Protein AF-I0J3G7-F1 (afdb_monomer)

Radius of gyration: 32.12 Å; Cα contacts (8 Å, |Δi|>4): 996; chains: 1; bounding box: 76×104×81 Å

pLDDT: mean 75.08, std 20.77, range [23.19, 98.5]

InterPro domains:
  IPR003441 NAC domain [PF02365] (18-130)
  IPR003441 NAC domain [PF02365] (177-303)
  IPR003441 NAC domain [PS51005] (9-148)
  IPR003441 NAC domain [PS51005] (173-328)
  IPR016087 Chalcone isomerase [PF02431] (393-595)
  IPR016088 Chalcone isomerase, 3-layer sandwich [G3DSA:3.50.70.10] (394-574)
  IPR016089 Chalcone isomerase, orthogonal bundle domain superfamily [G3DSA:1.10.890.20] (441-595)
  IPR036093 NAC domain superfamily [G3DSA:2.170.150.80] (18-148)
  IPR036093 NAC domain superfamily [G3DSA:2.170.150.80] (189-323)
  IPR036093 NAC domain superfamily [SSF101941] (18-147)
  IPR036093 NAC domain superfamily [SSF101941] (159-315)
  IPR036298 Chalcone isomerase superfamily [SSF54626] (388-598)

Mean predicted aligned error: 20.27 Å

Organism: Arabidopsis halleri subsp. halleri (NCBI:txid81971)

Structure (mmCIF, N/CA/C/O backbone):
data_AF-I0J3G7-F1
#
_entry.id   AF-I0J3G7-F1
#
loop_
_atom_site.group_PDB
_atom_site.id
_atom_site.type_symbol
_atom_site.label_atom_id
_atom_site.label_alt_id
_atom_site.label_comp_id
_atom_site.label_asym_id
_atom_site.label_entity_id
_atom_site.label_seq_id
_atom_site.pdbx_PDB_ins_code
_atom_site.Cartn_x
_atom_site.Cartn_y
_atom_site.Cartn_z
_atom_site.occupancy
_atom_site.B_iso_or_equiv
_atom_site.auth_seq_id
_atom_site.auth_comp_id
_atom_site.auth_asym_id
_atom_site.auth_atom_id
_atom_site.pdbx_PDB_model_num
ATOM 1 N N . MET A 1 1 ? -37.795 24.529 -12.315 1.00 42.38 1 MET A N 1
ATOM 2 C CA . MET A 1 1 ? -38.442 24.062 -11.065 1.00 42.38 1 MET A CA 1
ATOM 3 C C . MET A 1 1 ? -38.935 22.622 -11.142 1.00 42.38 1 MET A C 1
ATOM 5 O O . MET A 1 1 ? -38.412 21.836 -10.371 1.00 42.38 1 MET A O 1
ATOM 9 N N . GLU A 1 2 ? -39.872 22.229 -12.022 1.00 38.50 2 GLU A N 1
ATOM 10 C CA . GLU A 1 2 ? -40.232 20.793 -12.159 1.00 38.50 2 GLU A CA 1
ATOM 11 C C . GLU A 1 2 ? -39.109 19.956 -12.810 1.00 38.50 2 GLU A C 1
ATOM 13 O O . GLU A 1 2 ? -38.859 18.835 -12.372 1.00 38.50 2 GLU A O 1
ATOM 18 N N . ASP A 1 3 ? -38.369 20.528 -13.770 1.00 49.34 3 ASP A N 1
ATOM 19 C CA . ASP A 1 3 ? -37.221 19.867 -14.418 1.00 49.34 3 ASP A CA 1
ATOM 20 C C . ASP A 1 3 ? -36.013 19.683 -13.480 1.00 49.34 3 ASP A C 1
ATOM 22 O O . ASP A 1 3 ? -35.381 18.631 -13.502 1.00 49.34 3 ASP A O 1
ATOM 26 N N . ASP A 1 4 ? -35.726 20.651 -12.599 1.00 48.38 4 ASP A N 1
ATOM 27 C CA . ASP A 1 4 ? -34.596 20.571 -11.653 1.00 48.38 4 ASP A CA 1
ATOM 28 C C . ASP A 1 4 ? -34.815 19.479 -10.594 1.00 48.38 4 ASP A C 1
ATOM 30 O O . ASP A 1 4 ? -33.900 18.735 -10.250 1.00 48.38 4 ASP A O 1
ATOM 34 N N . ALA A 1 5 ? -36.057 19.312 -10.122 1.00 53.12 5 ALA A N 1
ATOM 35 C CA . ALA A 1 5 ? -36.399 18.263 -9.164 1.00 53.12 5 ALA A CA 1
ATOM 36 C C . ALA A 1 5 ? -36.346 16.860 -9.797 1.00 53.12 5 ALA A C 1
ATOM 38 O O . ALA A 1 5 ? -35.895 15.906 -9.160 1.00 53.12 5 ALA A O 1
ATOM 39 N N . ALA A 1 6 ? -36.779 16.720 -11.056 1.00 51.91 6 ALA A N 1
ATOM 40 C CA . ALA A 1 6 ? -36.651 15.473 -11.810 1.00 51.91 6 ALA A CA 1
ATOM 41 C C . ALA A 1 6 ? -35.178 15.146 -12.123 1.00 51.91 6 ALA A C 1
ATOM 43 O O . ALA A 1 6 ? -34.763 13.986 -12.042 1.00 51.91 6 ALA A O 1
ATOM 44 N N . PHE A 1 7 ? -34.379 16.170 -12.421 1.00 52.94 7 PHE A N 1
ATOM 45 C CA . PHE A 1 7 ? -32.937 16.087 -12.633 1.00 52.94 7 PHE A CA 1
ATOM 46 C C . PHE A 1 7 ? -32.194 15.608 -11.377 1.00 52.94 7 PHE A C 1
ATOM 48 O O . PHE A 1 7 ? -31.429 14.640 -11.448 1.00 52.94 7 PHE A O 1
ATOM 55 N N . ASP A 1 8 ? -32.476 16.200 -10.215 1.00 58.03 8 ASP A N 1
ATOM 56 C CA . ASP A 1 8 ? -31.885 15.792 -8.936 1.00 58.03 8 ASP A CA 1
ATOM 57 C C . ASP A 1 8 ? -32.298 14.369 -8.538 1.00 58.03 8 ASP A C 1
ATOM 59 O O . ASP A 1 8 ? -31.481 13.597 -8.026 1.00 58.03 8 ASP A O 1
ATOM 63 N N . LEU A 1 9 ? -33.536 13.972 -8.852 1.00 60.97 9 LEU A N 1
ATOM 64 C CA . LEU A 1 9 ? -34.029 12.615 -8.625 1.00 60.97 9 LEU A CA 1
ATOM 65 C C . LEU A 1 9 ? -33.262 11.581 -9.465 1.00 60.97 9 LEU A C 1
ATOM 67 O O . LEU A 1 9 ? -32.874 10.535 -8.943 1.00 60.97 9 LEU A O 1
ATOM 71 N N . ILE A 1 10 ? -32.997 11.869 -10.744 1.00 58.94 10 ILE A N 1
ATOM 72 C CA . ILE A 1 10 ? -32.232 10.979 -11.634 1.00 58.94 10 ILE A CA 1
ATOM 73 C C . ILE A 1 10 ? -30.759 10.920 -11.210 1.00 58.94 10 ILE A C 1
ATOM 75 O O . ILE A 1 10 ? -30.166 9.837 -11.197 1.00 58.94 10 ILE A O 1
ATOM 79 N N . LYS A 1 11 ? -30.171 12.051 -10.800 1.00 61.41 11 LYS A N 1
ATOM 80 C CA . LYS A 1 11 ? -28.799 12.116 -10.272 1.00 61.41 11 LYS A CA 1
ATOM 81 C C . LYS A 1 11 ? -28.661 11.295 -8.985 1.00 61.41 11 LYS A C 1
ATOM 83 O O . LYS A 1 11 ? -27.714 10.515 -8.857 1.00 61.41 11 LYS A O 1
ATOM 88 N N . ALA A 1 12 ? -29.630 11.391 -8.074 1.00 63.78 12 ALA A N 1
ATOM 89 C CA . ALA A 1 12 ? -29.696 10.581 -6.857 1.00 63.78 12 ALA A CA 1
ATOM 90 C C . ALA A 1 12 ? -29.934 9.088 -7.154 1.00 63.78 12 ALA A C 1
ATOM 92 O O . ALA A 1 12 ? -29.319 8.224 -6.516 1.00 63.78 12 ALA A O 1
ATOM 93 N N . GLU A 1 13 ? -30.770 8.772 -8.151 1.00 66.81 13 GLU A N 1
ATOM 94 C CA . GLU A 1 13 ? -31.001 7.401 -8.616 1.00 66.81 13 GLU A CA 1
ATOM 95 C C . GLU A 1 13 ? -29.705 6.791 -9.168 1.00 66.81 13 GLU A C 1
ATOM 97 O O . GLU A 1 13 ? -29.317 5.702 -8.757 1.00 66.81 13 GLU A O 1
ATOM 102 N N . LEU A 1 14 ? -28.984 7.500 -10.041 1.00 65.44 14 LEU A N 1
ATOM 103 C CA . LEU A 1 14 ? -27.714 7.065 -10.640 1.00 65.44 14 LEU A CA 1
ATOM 104 C C . LEU A 1 14 ? -26.559 6.978 -9.632 1.00 65.44 14 LEU A C 1
ATOM 106 O O . LEU A 1 14 ? -25.674 6.115 -9.745 1.00 65.44 14 LEU A O 1
ATOM 110 N N . LEU A 1 15 ? -26.542 7.859 -8.631 1.00 66.00 15 LEU A N 1
ATOM 111 C CA . LEU A 1 15 ? -25.551 7.819 -7.560 1.00 66.00 15 LEU A CA 1
ATOM 112 C C . LEU A 1 15 ? -25.672 6.521 -6.750 1.00 66.00 15 LEU A C 1
ATOM 114 O O . LEU A 1 15 ? -24.648 5.892 -6.470 1.00 66.00 15 LEU A O 1
ATOM 118 N N . ASN A 1 16 ? -26.898 6.080 -6.474 1.00 68.00 16 ASN A N 1
ATOM 119 C CA . ASN A 1 16 ? -27.180 4.886 -5.674 1.00 68.00 16 ASN A CA 1
ATOM 120 C C . ASN A 1 16 ? -27.516 3.637 -6.506 1.00 68.00 16 ASN A C 1
ATOM 122 O O . ASN A 1 16 ? -27.716 2.558 -5.944 1.00 68.00 16 ASN A O 1
ATOM 126 N N . ALA A 1 17 ? -27.551 3.764 -7.834 1.00 74.44 17 ALA A N 1
ATOM 127 C CA . ALA A 1 17 ? -27.888 2.679 -8.741 1.00 74.44 17 ALA A CA 1
ATOM 128 C C . ALA A 1 17 ? -26.938 1.488 -8.574 1.00 74.44 17 ALA A C 1
ATOM 130 O O . ALA A 1 17 ? -25.713 1.621 -8.495 1.00 74.44 17 ALA A O 1
ATOM 131 N N . GLU A 1 18 ? -27.517 0.292 -8.558 1.00 81.75 18 GLU A N 1
ATOM 132 C CA . GLU A 1 18 ? -26.748 -0.943 -8.615 1.00 81.75 18 GLU A CA 1
ATOM 133 C C . GLU A 1 18 ? -26.116 -1.138 -9.998 1.00 81.75 18 GLU A C 1
ATOM 135 O O . GLU A 1 18 ? -26.641 -0.670 -11.009 1.00 81.75 18 GLU A O 1
ATOM 140 N N . ASP A 1 19 ? -25.026 -1.912 -10.051 1.00 87.88 19 ASP A N 1
ATOM 141 C CA . ASP A 1 19 ? -24.300 -2.196 -11.296 1.00 87.88 19 ASP A CA 1
ATOM 142 C C . ASP A 1 19 ? -25.240 -2.743 -12.403 1.00 87.88 19 ASP A C 1
ATOM 144 O O . ASP A 1 19 ? -25.112 -2.378 -13.570 1.00 87.88 19 ASP A O 1
ATOM 148 N N . GLU A 1 20 ? -26.231 -3.578 -12.044 1.00 86.69 20 GLU A N 1
ATOM 149 C CA . GLU A 1 20 ? -27.249 -4.096 -12.980 1.00 86.69 20 GLU A CA 1
ATOM 150 C C . GLU A 1 20 ? -28.141 -2.983 -13.555 1.00 86.69 20 GLU A C 1
ATOM 152 O O . GLU A 1 20 ? -28.446 -3.005 -14.749 1.00 86.69 20 GLU A O 1
ATOM 157 N N . VAL A 1 21 ? -28.533 -1.997 -12.740 1.00 85.12 21 VAL A N 1
ATOM 158 C CA . VAL A 1 21 ? -29.393 -0.879 -13.163 1.00 85.12 21 VAL A CA 1
ATOM 159 C C . VAL A 1 21 ? -28.650 0.020 -14.145 1.00 85.12 21 VAL A C 1
ATOM 161 O O . VAL A 1 21 ? -29.206 0.358 -15.190 1.00 85.12 21 VAL A O 1
ATOM 164 N N . ILE A 1 22 ? -27.381 0.338 -13.864 1.00 85.94 22 ILE A N 1
ATOM 165 C CA . ILE A 1 22 ? -26.535 1.151 -14.753 1.00 85.94 22 ILE A CA 1
ATOM 166 C C . ILE A 1 22 ? -26.440 0.499 -16.140 1.00 85.94 22 ILE A C 1
ATOM 168 O O . ILE A 1 22 ? -26.645 1.158 -17.162 1.00 85.94 22 ILE A O 1
ATOM 172 N N . ILE A 1 23 ? -26.213 -0.817 -16.186 1.00 86.94 23 ILE A N 1
ATOM 173 C CA . ILE A 1 23 ? -26.126 -1.552 -17.450 1.00 86.94 23 ILE A CA 1
ATOM 174 C C . ILE A 1 23 ? -27.479 -1.631 -18.167 1.00 86.94 23 ILE A C 1
ATOM 176 O O . ILE A 1 23 ? -27.546 -1.367 -19.366 1.00 86.94 23 ILE A O 1
ATOM 180 N N . LEU A 1 24 ? -28.556 -2.030 -17.485 1.00 84.12 24 LEU A N 1
ATOM 181 C CA . LEU A 1 24 ? -29.835 -2.310 -18.147 1.00 84.12 24 LEU A CA 1
ATOM 182 C C . LEU A 1 24 ? -30.598 -1.049 -18.550 1.00 84.12 24 LEU A C 1
ATOM 184 O O . LEU A 1 24 ? -31.185 -1.027 -19.633 1.00 84.12 24 LEU A O 1
ATOM 188 N N . ARG A 1 25 ? -30.627 -0.037 -17.678 1.00 81.31 25 ARG A N 1
ATOM 189 C CA . ARG A 1 25 ? -31.453 1.162 -17.861 1.00 81.31 25 ARG A CA 1
ATOM 190 C C . ARG A 1 25 ? -30.775 2.202 -18.742 1.00 81.31 25 ARG A C 1
ATOM 192 O O . ARG A 1 25 ? -31.467 2.851 -19.514 1.00 81.31 25 ARG A O 1
ATOM 199 N N . TYR A 1 26 ? -29.453 2.311 -18.659 1.00 80.38 26 TYR A N 1
ATOM 200 C CA . TYR A 1 26 ? -28.691 3.289 -19.426 1.00 80.38 26 TYR A CA 1
ATOM 201 C C . TYR A 1 26 ? -27.968 2.578 -20.570 1.00 80.38 26 TYR A C 1
ATOM 203 O O . TYR A 1 26 ? -28.474 2.533 -21.690 1.00 80.38 26 TYR A O 1
ATOM 211 N N . LEU A 1 27 ? -26.861 1.891 -20.285 1.00 82.19 27 LEU A N 1
ATOM 212 C CA . LEU A 1 27 ? -25.946 1.413 -21.327 1.00 82.19 27 LEU A CA 1
ATOM 213 C C . LEU A 1 27 ? -26.623 0.541 -22.405 1.00 82.19 27 LEU A C 1
ATOM 215 O O . LEU A 1 27 ? -26.418 0.749 -23.600 1.00 82.19 27 LEU A O 1
ATOM 219 N N . LYS A 1 28 ? -27.462 -0.423 -22.006 1.00 82.44 28 LYS A N 1
ATOM 220 C CA . LYS A 1 28 ? -28.148 -1.339 -22.928 1.00 82.44 28 LYS A CA 1
ATOM 221 C C . LYS A 1 28 ? -29.214 -0.637 -23.763 1.00 82.44 28 LYS A C 1
ATOM 223 O O . LYS A 1 28 ? -29.270 -0.879 -24.962 1.00 82.44 28 LYS A O 1
ATOM 228 N N . ARG A 1 29 ? -30.060 0.200 -23.158 1.00 79.88 29 ARG A N 1
ATOM 229 C CA . ARG A 1 29 ? -31.116 0.925 -23.886 1.00 79.88 29 ARG A CA 1
ATOM 230 C C . ARG A 1 29 ? -30.535 1.805 -24.987 1.00 79.88 29 ARG A C 1
ATOM 232 O O . ARG A 1 29 ? -31.025 1.824 -26.105 1.00 79.88 29 ARG A O 1
ATOM 239 N N . MET A 1 30 ? -29.415 2.440 -24.706 1.00 76.81 30 MET A N 1
ATOM 240 C CA . MET A 1 30 ? -28.840 3.442 -25.597 1.00 76.81 30 MET A CA 1
ATOM 241 C C . MET A 1 30 ? -28.077 2.788 -26.743 1.00 76.81 30 MET A C 1
ATOM 243 O O . MET A 1 30 ? -28.207 3.175 -27.898 1.00 76.81 30 MET A O 1
ATOM 247 N N . ILE A 1 31 ? -27.323 1.731 -26.435 1.00 74.12 31 ILE A N 1
ATOM 248 C CA . ILE A 1 31 ? -26.501 1.023 -27.422 1.00 74.12 31 ILE A CA 1
ATOM 249 C C . ILE A 1 31 ? -27.314 0.008 -28.239 1.00 74.12 31 ILE A C 1
ATOM 251 O O . ILE A 1 31 ? -26.984 -0.244 -29.398 1.00 74.12 31 ILE A O 1
ATOM 255 N N . VAL A 1 32 ? -28.344 -0.613 -27.652 1.00 72.31 32 VAL A N 1
ATOM 256 C CA . VAL A 1 32 ? -29.140 -1.669 -28.307 1.00 72.31 32 VAL A CA 1
ATOM 257 C C . VAL A 1 32 ? -30.475 -1.143 -28.826 1.00 72.31 32 VAL A C 1
ATOM 259 O O . VAL A 1 32 ? -30.856 -1.505 -29.934 1.00 72.31 32 VAL A O 1
ATOM 262 N N . SER A 1 33 ? -31.181 -0.311 -28.054 1.00 73.25 33 SER A N 1
ATOM 263 C CA . SER A 1 33 ? -32.486 0.234 -28.462 1.00 73.25 33 SER A CA 1
ATOM 264 C C . SER A 1 33 ? -32.380 1.553 -29.236 1.00 73.25 33 SER A C 1
ATOM 266 O O . SER A 1 33 ? -33.333 1.915 -29.915 1.00 73.25 33 SER A O 1
ATOM 268 N N . GLY A 1 34 ? -31.230 2.239 -29.184 1.00 69.94 34 GLY A N 1
ATOM 269 C CA . GLY A 1 34 ? -31.007 3.508 -29.888 1.00 69.94 34 GLY A CA 1
ATOM 270 C C . GLY A 1 34 ? -31.594 4.735 -29.184 1.00 69.94 34 GLY A C 1
ATOM 271 O O . GLY A 1 34 ? -31.753 5.773 -29.822 1.00 69.94 34 GLY A O 1
ATOM 272 N N . ASP A 1 35 ? -31.920 4.620 -27.894 1.00 78.19 35 ASP A N 1
ATOM 273 C CA . ASP A 1 35 ? -32.432 5.729 -27.084 1.00 78.19 35 ASP A CA 1
ATOM 274 C C . ASP A 1 35 ? -31.396 6.873 -26.996 1.00 78.19 35 ASP A C 1
ATOM 276 O O . ASP A 1 35 ? -30.182 6.636 -26.977 1.00 78.19 35 ASP A O 1
ATOM 280 N N . SER A 1 36 ? -31.867 8.122 -26.910 1.00 75.38 36 SER A N 1
ATOM 281 C CA . SER A 1 36 ? -31.005 9.297 -26.728 1.00 75.38 36 SER A CA 1
ATOM 282 C C . SER A 1 36 ? -30.302 9.288 -25.367 1.00 75.38 36 SER A C 1
ATOM 284 O O . SER A 1 36 ? -30.820 8.754 -24.382 1.00 75.38 36 SER A O 1
ATOM 286 N N . TRP A 1 37 ? -29.114 9.903 -25.298 1.00 74.38 37 TRP A N 1
ATOM 287 C CA . TRP A 1 37 ? -28.411 10.062 -24.025 1.00 74.38 37 TRP A CA 1
ATOM 288 C C . TRP A 1 37 ? -29.055 11.133 -23.146 1.00 74.38 37 TRP A C 1
ATOM 290 O O . TRP A 1 37 ? -29.454 12.152 -23.698 1.00 74.38 37 TRP A O 1
ATOM 300 N N . PRO A 1 38 ? -29.194 10.924 -21.814 1.00 76.38 38 PRO A N 1
ATOM 301 C CA . PRO A 1 38 ? -29.651 11.976 -20.930 1.00 76.38 38 PRO A CA 1
ATOM 302 C C . PRO A 1 38 ? -28.727 13.179 -21.040 1.00 76.38 38 PRO A C 1
ATOM 304 O O . PRO A 1 38 ? -27.506 13.015 -21.070 1.00 76.38 38 PRO A O 1
ATOM 307 N N . ASP A 1 39 ? -29.310 14.371 -21.015 1.00 72.38 39 ASP A N 1
ATOM 308 C CA . ASP A 1 39 ? -28.588 15.626 -21.247 1.00 72.38 39 ASP A CA 1
ATOM 309 C C . ASP A 1 39 ? -27.477 15.898 -20.216 1.00 72.38 39 ASP A C 1
ATOM 311 O O . ASP A 1 39 ? -26.553 16.663 -20.473 1.00 72.38 39 ASP A O 1
ATOM 315 N N . HIS A 1 40 ? -27.519 15.231 -19.059 1.00 73.44 40 HIS A N 1
ATOM 316 C CA . HIS A 1 40 ? -26.513 15.339 -17.999 1.00 73.44 40 HIS A CA 1
ATOM 317 C C . HIS A 1 40 ? -25.312 14.395 -18.156 1.00 73.44 40 HIS A C 1
ATOM 319 O O . HIS A 1 40 ? -24.389 14.443 -17.341 1.00 73.44 40 HIS A O 1
ATOM 325 N N . PHE A 1 41 ? -25.308 13.510 -19.158 1.00 79.81 41 PHE A N 1
ATOM 326 C CA . PHE A 1 41 ? -24.124 12.717 -19.468 1.00 79.81 41 PHE A CA 1
ATOM 327 C C . PHE A 1 41 ? -23.178 13.531 -20.350 1.00 79.81 41 PHE A C 1
ATOM 329 O O . PHE A 1 41 ? -23.521 13.964 -21.449 1.00 79.81 41 PHE A O 1
ATOM 336 N N . ILE A 1 42 ? -21.942 13.680 -19.892 1.00 83.12 42 ILE A N 1
ATOM 337 C CA . ILE A 1 42 ? -20.897 14.392 -20.616 1.00 83.12 42 ILE A CA 1
ATOM 338 C C . ILE A 1 42 ? -20.378 13.476 -21.724 1.00 83.12 42 ILE A C 1
ATOM 340 O O . ILE A 1 42 ? -19.925 12.358 -21.474 1.00 83.12 42 ILE A O 1
ATOM 344 N N . LYS A 1 43 ? -20.403 13.941 -22.970 1.00 80.94 43 LYS A N 1
ATOM 345 C CA . LYS A 1 43 ? -19.744 13.237 -24.072 1.00 80.94 43 LYS A CA 1
ATOM 346 C C . LYS A 1 43 ? -18.316 13.753 -24.207 1.00 80.94 43 LYS A C 1
ATOM 348 O O . LYS A 1 43 ? -18.101 14.826 -24.760 1.00 80.94 43 LYS A O 1
ATOM 353 N N . ASP A 1 44 ? -17.348 12.986 -23.717 1.00 79.81 44 ASP A N 1
ATOM 354 C CA . ASP A 1 44 ? -15.943 13.403 -23.695 1.00 79.81 44 ASP A CA 1
ATOM 355 C C . ASP A 1 44 ? -15.002 12.249 -24.037 1.00 79.81 44 ASP A C 1
ATOM 357 O O . ASP A 1 44 ? -14.563 11.499 -23.169 1.00 79.81 44 ASP A O 1
ATOM 361 N N . ALA A 1 45 ? -14.661 12.117 -25.320 1.00 71.12 45 ALA A N 1
ATOM 362 C CA . ALA A 1 45 ? -13.796 11.043 -25.805 1.00 71.12 45 ALA A CA 1
ATOM 363 C C . ALA A 1 45 ? -12.390 11.037 -25.170 1.00 71.12 45 ALA A C 1
ATOM 365 O O . ALA A 1 45 ? -11.716 10.009 -25.234 1.00 71.12 45 ALA A O 1
ATOM 366 N N . ASP A 1 46 ? -11.970 12.145 -24.555 1.00 76.81 46 ASP A N 1
ATOM 367 C CA . ASP A 1 46 ? -10.624 12.350 -24.019 1.00 76.81 46 ASP A CA 1
ATOM 368 C C . ASP A 1 46 ? -10.590 12.437 -22.483 1.00 76.81 46 ASP A C 1
ATOM 370 O O . ASP A 1 46 ? -9.584 12.819 -21.892 1.00 76.81 46 ASP A O 1
ATOM 374 N N . VAL A 1 47 ? -11.676 12.055 -21.800 1.00 85.31 47 VAL A N 1
ATOM 375 C CA . VAL A 1 47 ? -11.795 12.178 -20.333 1.00 85.31 47 VAL A CA 1
ATOM 376 C C . VAL A 1 47 ? -10.621 11.582 -19.549 1.00 85.31 47 VAL A C 1
ATOM 378 O O . VAL A 1 47 ? -10.259 12.049 -18.471 1.00 85.31 47 VAL A O 1
ATOM 381 N N . PHE A 1 48 ? -10.010 10.537 -20.090 1.00 82.69 48 PHE A N 1
ATOM 382 C CA . PHE A 1 48 ? -8.937 9.806 -19.439 1.00 82.69 48 PHE A CA 1
ATOM 383 C C . PHE A 1 48 ? -7.569 10.489 -19.545 1.00 82.69 48 PHE A C 1
ATOM 385 O O . PHE A 1 48 ? -6.659 10.107 -18.817 1.00 82.69 48 PHE A O 1
ATOM 392 N N . ASN A 1 49 ? -7.423 11.500 -20.401 1.00 84.69 49 ASN A N 1
ATOM 393 C CA . ASN A 1 49 ? -6.199 12.295 -20.517 1.00 84.69 49 ASN A CA 1
ATOM 394 C C . ASN A 1 49 ? -6.352 13.681 -19.881 1.00 84.69 49 ASN A C 1
ATOM 396 O O . ASN A 1 49 ? -5.507 14.552 -20.066 1.00 84.6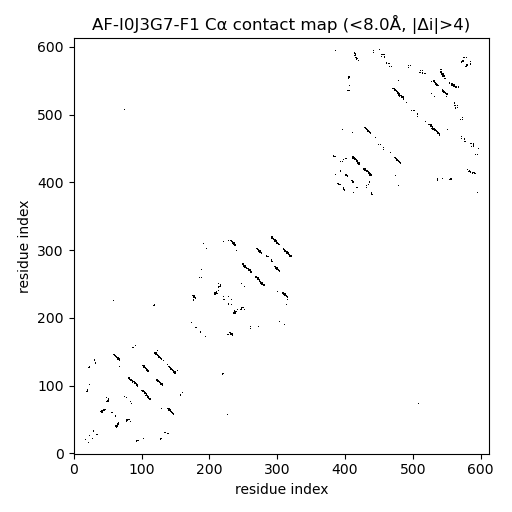9 49 ASN A O 1
ATOM 400 N N . LYS A 1 50 ? -7.431 13.905 -19.123 1.00 85.44 50 LYS A N 1
ATOM 401 C CA . LYS A 1 50 ? -7.700 15.176 -18.454 1.00 85.44 50 LYS A CA 1
ATOM 402 C C . LYS A 1 50 ? -7.436 15.088 -16.959 1.00 85.44 50 LYS A C 1
ATOM 404 O O . LYS A 1 50 ? -7.662 14.054 -16.331 1.00 85.44 50 LYS A O 1
ATOM 409 N N . ASN A 1 51 ? -7.011 16.213 -16.383 1.00 85.12 51 ASN A N 1
ATOM 410 C CA . ASN A 1 51 ? -6.901 16.358 -14.937 1.00 85.12 51 ASN A CA 1
ATOM 411 C C . ASN A 1 51 ? -8.312 16.482 -14.340 1.00 85.12 51 ASN A C 1
ATOM 413 O O . ASN A 1 51 ? -8.970 17.499 -14.581 1.00 85.12 51 ASN A O 1
ATOM 417 N N . PRO A 1 52 ? -8.785 15.514 -13.538 1.00 88.06 52 PRO A N 1
ATOM 418 C CA . PRO A 1 52 ? -10.135 15.564 -13.000 1.00 88.06 52 PRO A CA 1
ATOM 419 C C . PRO A 1 52 ? -10.368 16.756 -12.065 1.00 88.06 52 PRO A C 1
ATOM 421 O O . PRO A 1 52 ? -11.484 17.250 -12.020 1.00 88.06 52 PRO A O 1
ATOM 424 N N . ASN A 1 53 ? -9.324 17.291 -11.419 1.00 82.69 53 ASN A N 1
ATOM 425 C CA . ASN A 1 53 ? -9.437 18.491 -10.576 1.00 82.69 53 ASN A CA 1
ATOM 426 C C . ASN A 1 53 ? -9.806 19.762 -11.361 1.00 82.69 53 ASN A C 1
ATOM 428 O O . ASN A 1 53 ? -10.203 20.750 -10.760 1.00 82.69 53 ASN A O 1
ATOM 432 N N . VAL A 1 54 ? -9.617 19.764 -12.684 1.00 84.19 54 VAL A N 1
ATOM 433 C CA . VAL A 1 54 ? -9.926 20.912 -13.554 1.00 84.19 54 VAL A CA 1
ATOM 434 C C . VAL A 1 54 ? -11.282 20.739 -14.232 1.00 84.19 54 VAL A C 1
ATOM 436 O O . VAL A 1 54 ? -11.965 21.715 -14.519 1.00 84.19 54 VAL A O 1
ATOM 439 N N . VAL A 1 55 ? -11.652 19.494 -14.534 1.00 86.50 55 VAL A N 1
ATOM 440 C CA . VAL A 1 55 ? -12.770 19.184 -15.438 1.00 86.50 55 VAL A CA 1
ATOM 441 C C . VAL A 1 55 ? -14.022 18.749 -14.690 1.00 86.50 55 VAL A C 1
ATOM 443 O O . VAL A 1 55 ? -15.121 18.881 -15.225 1.00 86.50 55 VAL A O 1
ATOM 446 N N . PHE A 1 56 ? -13.876 18.238 -13.469 1.00 86.56 56 PHE A N 1
ATOM 447 C CA . PHE A 1 56 ? -14.987 17.718 -12.689 1.00 86.56 56 PHE A CA 1
ATOM 448 C C . PHE A 1 56 ? -15.181 18.490 -11.397 1.00 86.56 56 PHE A C 1
ATOM 450 O O . PHE A 1 56 ? -14.234 18.926 -10.747 1.00 86.56 56 PHE A O 1
ATOM 457 N N . ASP A 1 57 ? -16.446 18.600 -11.017 1.00 82.81 57 ASP A N 1
ATOM 458 C CA . ASP A 1 57 ? -16.857 19.112 -9.724 1.00 82.81 57 ASP A CA 1
ATOM 459 C C . ASP A 1 57 ? -16.619 18.047 -8.640 1.00 82.81 57 ASP A C 1
ATOM 461 O O . ASP A 1 57 ? -17.088 16.912 -8.741 1.00 82.81 57 ASP A O 1
ATOM 465 N N . ALA A 1 58 ? -15.853 18.406 -7.609 1.00 80.00 58 ALA A N 1
ATOM 466 C CA . ALA A 1 58 ? -15.510 17.531 -6.493 1.00 80.00 58 ALA A CA 1
ATOM 467 C C . ALA A 1 58 ? -16.726 17.181 -5.619 1.00 80.00 58 ALA A C 1
ATOM 469 O O . ALA A 1 58 ? -16.712 16.161 -4.922 1.00 80.00 58 ALA A O 1
ATOM 470 N N . GLU A 1 59 ? -17.771 18.005 -5.631 1.00 74.94 59 GLU A N 1
ATOM 471 C CA . GLU A 1 59 ? -18.956 17.825 -4.790 1.00 74.94 59 GLU A CA 1
ATOM 472 C C . GLU A 1 59 ? -19.964 16.856 -5.405 1.00 74.94 59 GLU A C 1
ATOM 474 O O . GLU A 1 59 ? -20.780 16.273 -4.684 1.00 74.94 59 GLU A O 1
ATOM 479 N N . SER A 1 60 ? -19.908 16.632 -6.723 1.00 75.88 60 SER A N 1
ATOM 480 C CA . SER A 1 60 ? -20.948 15.875 -7.405 1.00 75.88 60 SER A CA 1
ATOM 481 C C . SER A 1 60 ? -20.444 14.834 -8.413 1.00 75.88 60 SER A C 1
ATOM 483 O O . SER A 1 60 ? -19.446 15.024 -9.107 1.00 75.88 60 SER A O 1
ATOM 485 N N . PRO A 1 61 ? -21.117 13.667 -8.501 1.00 83.69 61 PRO A N 1
ATOM 486 C CA . PRO A 1 61 ? -20.726 12.622 -9.436 1.00 83.69 61 PRO A CA 1
ATOM 487 C C . PRO A 1 61 ? -20.917 13.097 -10.877 1.00 83.69 61 PRO A C 1
ATOM 489 O O . PRO A 1 61 ? -21.961 13.652 -11.226 1.00 83.69 61 PRO A O 1
ATOM 492 N N . SER A 1 62 ? -19.945 12.788 -11.728 1.00 87.00 62 SER A N 1
ATOM 493 C CA . SER A 1 62 ? -20.013 13.046 -13.166 1.00 87.00 62 SER A CA 1
ATOM 494 C C . SER A 1 62 ? -20.201 11.742 -13.934 1.00 87.00 62 SER A C 1
ATOM 496 O O . SER A 1 62 ? -19.560 10.734 -13.632 1.00 87.00 62 SER A O 1
ATOM 498 N N . PHE A 1 63 ? -21.076 11.748 -14.938 1.00 87.00 63 PHE A N 1
ATOM 499 C CA . PHE A 1 63 ? -21.319 10.599 -15.809 1.00 87.00 63 PHE A CA 1
ATOM 500 C C . PHE A 1 63 ? -20.838 10.932 -17.212 1.00 87.00 63 PHE A C 1
ATOM 502 O O . PHE A 1 63 ? -21.272 11.922 -17.793 1.00 87.00 63 PHE A O 1
ATOM 509 N N . VAL A 1 64 ? -19.930 10.121 -17.746 1.00 87.62 64 VAL A N 1
ATOM 510 C CA . VAL A 1 64 ? -19.253 10.393 -19.015 1.00 87.62 64 VAL A CA 1
ATOM 511 C C . VAL A 1 64 ? -19.455 9.231 -19.977 1.00 87.62 64 VAL A C 1
ATOM 513 O O . VAL A 1 64 ? -19.361 8.070 -19.582 1.00 87.62 64 VAL A O 1
ATOM 516 N N . ILE A 1 65 ? -19.727 9.537 -21.242 1.00 84.06 65 ILE A N 1
ATOM 517 C CA . ILE A 1 65 ? -19.880 8.556 -22.320 1.00 84.06 65 ILE A CA 1
ATOM 518 C C . ILE A 1 65 ? -18.687 8.681 -23.242 1.00 84.06 65 ILE A C 1
ATOM 520 O O . ILE A 1 65 ? -18.438 9.745 -23.817 1.00 84.06 65 ILE A O 1
ATOM 524 N N . VAL A 1 66 ? -17.970 7.579 -23.413 1.00 82.44 66 VAL A N 1
ATOM 525 C CA . VAL A 1 66 ? -16.692 7.562 -24.129 1.00 82.44 66 VAL A CA 1
ATOM 526 C C . VAL A 1 66 ? -16.564 6.304 -24.949 1.00 82.44 66 VAL A C 1
ATOM 528 O O . VAL A 1 66 ? -17.240 5.319 -24.668 1.00 82.44 66 VAL A O 1
ATOM 531 N N . LYS A 1 67 ? -15.695 6.307 -25.959 1.00 74.69 67 LYS A N 1
ATOM 532 C CA . LYS A 1 67 ? -15.449 5.086 -26.721 1.00 74.69 67 LYS A CA 1
ATOM 533 C C . LYS A 1 67 ? -14.642 4.058 -25.915 1.00 74.69 67 LYS A C 1
ATOM 535 O O . LYS A 1 67 ? -13.743 4.473 -25.183 1.00 74.69 67 LYS A O 1
ATOM 540 N N . PRO A 1 68 ? -14.939 2.741 -26.012 1.00 65.31 68 PRO A N 1
ATOM 541 C CA . PRO A 1 68 ? -14.155 1.699 -25.378 1.00 65.31 68 PRO A CA 1
ATOM 542 C C . PRO A 1 68 ? -12.749 1.766 -25.946 1.00 65.31 68 PRO A C 1
ATOM 544 O O . PRO A 1 68 ? -12.544 1.904 -27.153 1.00 65.31 68 PRO A O 1
ATOM 547 N N . ARG A 1 69 ? -11.776 1.705 -25.048 1.00 64.12 69 ARG A N 1
ATOM 548 C CA . ARG A 1 69 ? -10.365 1.807 -25.401 1.00 64.12 69 ARG A CA 1
ATOM 549 C C . ARG A 1 69 ? -9.784 0.402 -25.567 1.00 64.12 69 ARG A C 1
ATOM 551 O O . ARG A 1 69 ? -10.341 -0.568 -25.055 1.00 64.12 69 ARG A O 1
ATOM 558 N N . THR A 1 70 ? -8.724 0.283 -26.362 1.00 53.88 70 THR A N 1
ATOM 559 C CA . THR A 1 70 ? -8.089 -1.000 -26.706 1.00 53.88 70 THR A CA 1
ATOM 560 C C . THR A 1 70 ? -7.484 -1.692 -25.471 1.00 53.88 70 THR A C 1
ATOM 562 O O . THR A 1 70 ? -7.363 -1.098 -24.399 1.00 53.88 70 THR A O 1
ATOM 565 N N . GLU A 1 71 ? -7.094 -2.965 -25.602 1.00 46.56 71 GLU A N 1
ATOM 566 C CA . GLU A 1 71 ? -6.627 -3.825 -24.495 1.00 46.56 71 GLU A CA 1
ATOM 567 C C . GLU A 1 71 ? -5.377 -3.305 -23.740 1.00 46.56 71 GLU A C 1
ATOM 569 O O . GLU A 1 71 ? -5.100 -3.772 -22.640 1.00 46.56 71 GLU A O 1
ATOM 574 N N . ASN A 1 72 ? -4.673 -2.290 -24.262 1.00 40.16 72 ASN A N 1
ATOM 575 C CA . ASN A 1 72 ? -3.481 -1.670 -23.654 1.00 40.16 72 ASN A CA 1
ATOM 576 C C . ASN A 1 72 ? -3.784 -0.511 -22.664 1.00 40.16 72 ASN A C 1
ATOM 578 O O . ASN A 1 72 ? -2.895 0.282 -22.354 1.00 40.16 72 ASN A O 1
ATOM 582 N N . CYS A 1 73 ? -5.023 -0.364 -22.183 1.00 50.06 73 CYS A N 1
ATOM 583 C CA . CYS A 1 73 ? -5.439 0.746 -21.309 1.00 50.06 73 CYS A CA 1
ATOM 584 C C . CYS A 1 73 ? -4.903 0.657 -19.858 1.00 50.06 73 CYS A C 1
ATOM 586 O O . CYS A 1 73 ? -4.720 -0.434 -19.315 1.00 50.06 73 CYS A O 1
ATOM 588 N N . GLY A 1 74 ? -4.689 1.816 -19.211 1.00 44.59 74 GLY A N 1
ATOM 589 C CA . GLY A 1 74 ? -4.271 1.934 -17.800 1.00 44.59 74 GLY A CA 1
ATOM 590 C C . GLY A 1 74 ? -2.766 2.093 -17.520 1.00 44.59 74 GLY A C 1
ATOM 591 O O . GLY A 1 74 ? -2.385 2.172 -16.354 1.00 44.59 74 GLY A O 1
ATOM 592 N N . GLY A 1 75 ? -1.912 2.142 -18.555 1.00 48.66 75 GLY A N 1
ATOM 593 C CA . GLY A 1 75 ? -0.457 2.351 -18.418 1.00 48.66 75 GLY A CA 1
ATOM 594 C C . GLY A 1 75 ? 0.029 3.786 -18.681 1.00 48.66 75 GLY A C 1
ATOM 595 O O . GLY A 1 75 ? 1.042 4.193 -18.120 1.00 48.66 75 GLY A O 1
ATOM 596 N N . THR A 1 76 ? -0.692 4.549 -19.511 1.00 52.50 76 THR A N 1
ATOM 597 C CA . THR A 1 76 ? -0.311 5.901 -19.983 1.00 52.50 76 THR A CA 1
ATOM 598 C C . THR A 1 76 ? -1.470 6.906 -19.957 1.00 52.50 76 THR A C 1
ATOM 600 O O . THR A 1 76 ? -1.335 8.006 -20.477 1.00 52.50 76 THR A O 1
ATOM 603 N N . ASP A 1 77 ? -2.621 6.522 -19.398 1.00 66.88 77 ASP A N 1
ATOM 604 C CA . ASP A 1 77 ? -3.849 7.325 -19.412 1.00 66.88 77 ASP A CA 1
ATOM 605 C C . ASP A 1 77 ? -3.766 8.438 -18.375 1.00 66.88 77 ASP A C 1
ATOM 607 O O . ASP A 1 77 ? -3.900 8.183 -17.177 1.00 66.88 77 ASP A O 1
ATOM 611 N N . GLY A 1 78 ? -3.520 9.665 -18.809 1.00 72.00 78 GLY A N 1
ATOM 612 C CA . GLY A 1 78 ? -3.335 10.770 -17.887 1.00 72.00 78 GLY A CA 1
ATOM 613 C C . GLY A 1 78 ? -2.947 12.067 -18.565 1.00 72.00 78 GLY A C 1
ATOM 614 O O . GLY A 1 78 ? -2.856 12.167 -19.784 1.00 72.00 78 GLY A O 1
ATOM 615 N N . CYS A 1 79 ? -2.703 13.064 -17.736 1.00 76.56 79 CYS A N 1
ATOM 616 C CA . CYS A 1 79 ? -2.176 14.361 -18.113 1.00 76.56 79 CYS A CA 1
ATOM 617 C C . CYS A 1 79 ? -0.848 14.613 -17.397 1.00 76.56 79 CYS A C 1
ATOM 619 O O . CYS A 1 79 ? -0.394 13.828 -16.563 1.00 76.56 79 CYS A O 1
ATOM 621 N N . GLU A 1 80 ? -0.256 15.771 -17.662 1.00 77.38 80 GLU A N 1
ATOM 622 C CA . GLU A 1 80 ? 0.974 16.225 -17.007 1.00 77.38 80 GLU A CA 1
ATOM 623 C C . GLU A 1 80 ? 0.897 16.188 -15.472 1.00 77.38 80 GLU A C 1
ATOM 625 O O . GLU A 1 80 ? 1.904 15.972 -14.808 1.00 77.38 80 GLU A O 1
ATOM 630 N N . SER A 1 81 ? -0.292 16.350 -14.881 1.00 77.06 81 SER A N 1
ATOM 631 C CA . SER A 1 81 ? -0.460 16.330 -13.424 1.00 77.06 81 SER A CA 1
ATOM 632 C C . SER A 1 81 ? -0.675 14.941 -12.810 1.00 77.06 81 SER A C 1
ATOM 634 O O . SER A 1 81 ? -0.512 14.799 -11.596 1.00 77.06 81 SER A O 1
ATOM 636 N N . GLY A 1 82 ? -1.017 13.907 -13.587 1.00 81.94 82 GLY A N 1
ATOM 637 C CA . GLY A 1 82 ? -1.348 12.586 -13.042 1.00 81.94 82 GLY A CA 1
ATOM 638 C C . GLY A 1 82 ? -2.004 11.630 -14.036 1.00 81.94 82 GLY A C 1
ATOM 639 O O . GLY A 1 82 ? -2.295 12.005 -15.166 1.00 81.94 82 GLY A O 1
ATOM 640 N N . CYS A 1 83 ? -2.249 10.388 -13.617 1.00 83.88 83 CYS A N 1
ATOM 641 C CA . CYS A 1 83 ? -2.806 9.339 -14.476 1.00 83.88 83 CYS A CA 1
ATOM 642 C C . CYS A 1 83 ? -3.871 8.476 -13.787 1.00 83.88 83 CYS A C 1
ATOM 644 O O . CYS A 1 83 ? -3.823 8.256 -12.575 1.00 83.88 83 CYS A O 1
ATOM 646 N N . TRP A 1 84 ? -4.830 7.963 -14.560 1.00 85.50 84 TRP A N 1
ATOM 647 C CA . TRP A 1 84 ? -5.825 6.990 -14.108 1.00 85.50 84 TRP A CA 1
ATOM 648 C C . TRP A 1 84 ? -5.210 5.590 -14.044 1.00 85.50 84 TRP A C 1
ATOM 650 O O . TRP A 1 84 ? -4.707 5.071 -15.038 1.00 85.50 84 TRP A O 1
ATOM 660 N N . ARG A 1 85 ? -5.288 4.946 -12.879 1.00 84.56 85 ARG A N 1
ATOM 661 C CA . ARG A 1 85 ? -4.746 3.604 -12.624 1.00 84.56 85 ARG A CA 1
ATOM 662 C C . ARG A 1 85 ? -5.844 2.641 -12.217 1.00 84.56 85 ARG A C 1
ATOM 664 O O . ARG A 1 85 ? -6.685 2.982 -11.391 1.00 84.56 85 ARG A O 1
ATOM 671 N N . ILE A 1 86 ? -5.827 1.429 -12.760 1.00 84.88 86 ILE A N 1
ATOM 672 C CA . ILE A 1 86 ? -6.833 0.402 -12.464 1.00 84.88 86 ILE A CA 1
ATOM 673 C C . ILE A 1 86 ? -6.694 -0.067 -11.010 1.00 84.88 86 ILE A C 1
ATOM 675 O O . ILE A 1 86 ? -5.604 -0.399 -10.550 1.00 84.88 86 ILE A O 1
ATOM 679 N N . MET A 1 87 ? -7.818 -0.131 -10.302 1.00 82.69 87 MET A N 1
ATOM 680 C CA . MET A 1 87 ? -7.920 -0.674 -8.955 1.00 82.69 87 MET A CA 1
ATOM 681 C C . MET A 1 87 ? -8.572 -2.057 -8.992 1.00 82.69 87 MET A C 1
ATOM 683 O O . MET A 1 87 ? -9.793 -2.195 -9.086 1.00 82.69 87 MET A O 1
ATOM 687 N N . GLY A 1 88 ? -7.738 -3.092 -8.881 1.00 76.62 88 GLY A N 1
ATOM 688 C CA . GLY A 1 88 ? -8.182 -4.479 -8.778 1.00 76.62 88 GLY A CA 1
ATOM 689 C C . GLY A 1 88 ? -8.619 -5.133 -10.087 1.00 76.62 88 GLY A C 1
ATOM 690 O O . GLY A 1 88 ? -8.533 -4.564 -11.172 1.00 76.62 88 GLY A O 1
ATOM 691 N N . ARG A 1 89 ? -9.091 -6.381 -9.974 1.00 80.50 89 ARG A N 1
ATOM 692 C CA . ARG A 1 89 ? -9.610 -7.149 -11.115 1.00 80.50 89 ARG A CA 1
ATOM 693 C C . ARG A 1 89 ? -10.963 -6.621 -11.589 1.00 80.50 89 ARG A C 1
ATOM 695 O O . ARG A 1 89 ? -11.747 -6.100 -10.802 1.00 80.50 89 ARG A O 1
ATOM 702 N N . GLU A 1 90 ? -11.271 -6.832 -12.861 1.00 84.75 90 GLU A N 1
ATOM 703 C CA . GLU A 1 90 ? -12.579 -6.517 -13.434 1.00 84.75 90 GLU A CA 1
ATOM 704 C C . GLU A 1 90 ? -13.702 -7.371 -12.807 1.00 84.75 90 GLU A C 1
ATOM 706 O O . GLU A 1 90 ? -13.517 -8.559 -12.527 1.00 84.75 90 GLU A O 1
ATOM 711 N N . LYS A 1 91 ? -14.879 -6.771 -12.588 1.00 88.38 91 LYS A N 1
ATOM 712 C CA . LYS A 1 91 ? -16.063 -7.442 -12.032 1.00 88.38 91 LYS A CA 1
ATOM 713 C C . LYS A 1 91 ? -17.056 -7.786 -13.136 1.00 88.38 91 LYS A C 1
ATOM 715 O O . LYS A 1 91 ? -17.440 -6.931 -13.929 1.00 88.38 91 LYS A O 1
ATOM 720 N N . LEU A 1 92 ? -17.543 -9.026 -13.127 1.00 89.19 92 LEU A N 1
ATOM 721 C CA . LEU A 1 92 ? -18.661 -9.470 -13.963 1.00 89.19 92 LEU A CA 1
ATOM 722 C C . LEU A 1 92 ? -19.992 -8.979 -13.387 1.00 89.19 92 LEU A C 1
ATOM 724 O O . LEU A 1 92 ? -20.323 -9.272 -12.237 1.00 89.19 92 LEU A O 1
ATOM 728 N N . ILE A 1 93 ? -20.789 -8.302 -14.208 1.00 88.44 93 ILE A N 1
ATOM 729 C CA . ILE A 1 93 ? -22.147 -7.884 -13.856 1.00 88.44 93 ILE A CA 1
ATOM 730 C C . ILE A 1 93 ? -23.118 -8.928 -14.403 1.00 88.44 93 ILE A C 1
ATOM 732 O O . ILE A 1 93 ? -23.191 -9.149 -15.614 1.00 88.44 93 ILE A O 1
ATOM 736 N N . LYS A 1 94 ? -23.876 -9.573 -13.514 1.00 87.44 94 LYS A N 1
ATOM 737 C CA . LYS A 1 94 ? -24.902 -10.566 -13.860 1.00 87.44 94 LYS A CA 1
ATOM 738 C C . LYS A 1 94 ? -26.283 -10.034 -13.510 1.00 87.44 94 LYS A C 1
ATOM 740 O O . LYS A 1 94 ? -26.432 -9.316 -12.527 1.00 87.44 94 LYS A O 1
ATOM 745 N N . SER A 1 95 ? -27.286 -10.414 -14.292 1.00 85.38 95 SER A N 1
ATOM 746 C CA . SER A 1 95 ? -28.668 -10.096 -13.957 1.00 85.38 95 SER A CA 1
ATOM 747 C C . SER A 1 95 ? -29.115 -10.890 -12.739 1.00 85.38 95 SER A C 1
ATOM 749 O O . SER A 1 95 ? -29.018 -12.120 -12.756 1.00 85.38 95 SER A O 1
ATOM 751 N N . LYS A 1 96 ? -29.679 -10.227 -11.727 1.00 84.19 96 LYS A N 1
ATOM 752 C CA . LYS A 1 96 ? -30.244 -10.910 -10.554 1.00 84.19 96 LYS A CA 1
ATOM 753 C C . LYS A 1 96 ? -31.392 -11.848 -10.928 1.00 84.19 96 LYS A C 1
ATOM 755 O O . LYS A 1 96 ? -31.533 -12.905 -10.329 1.00 84.19 96 LYS A O 1
ATOM 760 N N . LYS A 1 97 ? -32.195 -11.483 -11.935 1.00 84.25 97 LYS A N 1
ATOM 761 C CA . LYS A 1 97 ? -33.371 -12.265 -12.361 1.00 84.25 97 LYS A CA 1
ATOM 762 C C . LYS A 1 97 ? -33.016 -13.494 -13.191 1.00 84.25 97 LYS A C 1
ATOM 764 O O . LYS A 1 97 ? -33.671 -14.518 -13.072 1.00 84.25 97 LYS A O 1
ATOM 769 N N . THR A 1 98 ? -32.031 -13.372 -14.081 1.00 84.38 98 THR A N 1
ATOM 770 C CA . THR A 1 98 ? -31.753 -14.405 -15.099 1.00 84.38 98 THR A CA 1
ATOM 771 C C . THR A 1 98 ? -30.391 -15.074 -14.945 1.00 84.38 98 THR A C 1
ATOM 773 O O . THR A 1 98 ? -30.101 -16.027 -15.659 1.00 84.38 98 THR A O 1
ATOM 776 N N . GLY A 1 99 ? -29.509 -14.554 -14.088 1.00 82.69 99 GLY A N 1
ATOM 777 C CA . GLY A 1 99 ? -28.120 -15.008 -13.957 1.00 82.69 99 GLY A CA 1
ATOM 778 C C . GLY A 1 99 ? -27.230 -14.704 -15.171 1.00 82.69 99 GLY A C 1
ATOM 779 O O . GLY A 1 99 ? -26.018 -14.917 -15.114 1.00 82.69 99 GLY A O 1
ATOM 780 N N . LYS A 1 100 ? -27.800 -14.181 -16.266 1.00 86.44 100 LYS A N 1
ATOM 781 C CA . LYS A 1 100 ? -27.085 -13.881 -17.508 1.00 86.44 100 LYS A CA 1
ATOM 782 C C . LYS A 1 100 ? -26.064 -12.768 -17.287 1.00 86.44 100 LYS A C 1
ATOM 784 O O . LYS A 1 100 ? -26.363 -11.768 -16.636 1.00 86.44 100 LYS A O 1
ATOM 789 N N . ILE A 1 101 ? -24.880 -12.920 -17.877 1.00 87.44 101 ILE A N 1
ATOM 790 C CA . ILE A 1 101 ? -23.848 -11.879 -17.875 1.00 87.44 101 ILE A CA 1
ATOM 791 C C . ILE A 1 101 ? -24.347 -10.703 -18.720 1.00 87.44 101 ILE A C 1
ATOM 793 O O . ILE A 1 101 ? -24.667 -10.859 -19.900 1.00 87.44 101 ILE A O 1
ATOM 797 N N . LEU A 1 102 ? -24.442 -9.536 -18.093 1.00 87.00 102 LEU A N 1
ATOM 798 C CA . LEU A 1 102 ? -24.907 -8.298 -18.709 1.00 87.00 102 LEU A CA 1
ATOM 799 C C . LEU A 1 102 ? -23.738 -7.456 -19.220 1.00 87.00 102 LEU A C 1
ATOM 801 O O . LEU A 1 102 ? -23.817 -6.883 -20.306 1.00 87.00 102 LEU A O 1
ATOM 805 N N . GLY A 1 103 ? -22.646 -7.420 -18.462 1.00 88.19 103 GLY A N 1
ATOM 806 C CA . GLY A 1 103 ? -21.499 -6.577 -18.756 1.00 88.19 103 GLY A CA 1
ATOM 807 C C . GLY A 1 103 ? -20.375 -6.754 -17.749 1.00 88.19 103 GLY A C 1
ATOM 808 O O . GLY A 1 103 ? -20.351 -7.720 -16.981 1.00 88.19 103 GLY A O 1
ATOM 809 N N . PHE A 1 104 ? -19.464 -5.793 -17.750 1.00 87.94 104 PHE A N 1
ATOM 810 C CA . PHE A 1 104 ? -18.305 -5.756 -16.878 1.00 87.94 104 PHE A CA 1
ATOM 811 C C . PHE A 1 104 ? -18.139 -4.365 -16.269 1.00 87.94 104 PHE A C 1
ATOM 813 O O . PHE A 1 104 ? -18.531 -3.364 -16.874 1.00 87.94 104 PHE A O 1
ATOM 820 N N . LYS A 1 105 ? -17.549 -4.325 -15.075 1.00 90.88 105 LYS A N 1
ATOM 821 C CA . LYS A 1 105 ? -17.179 -3.108 -14.356 1.00 90.88 105 LYS A CA 1
ATOM 822 C C . LYS A 1 105 ? -15.683 -3.101 -14.088 1.00 90.88 105 LYS A C 1
ATOM 824 O O . LYS A 1 105 ? -15.148 -4.092 -13.586 1.00 90.88 105 LYS A O 1
ATOM 829 N N . LYS A 1 106 ? -15.038 -1.968 -14.329 1.00 89.81 106 LYS A N 1
ATOM 830 C CA . LYS A 1 106 ? -13.648 -1.690 -13.960 1.00 89.81 106 LYS A CA 1
ATOM 831 C C . LYS A 1 106 ? -13.610 -0.442 -13.081 1.00 89.81 106 LYS A C 1
ATOM 833 O O . LYS A 1 106 ? -14.416 0.464 -13.267 1.00 89.81 106 LYS A O 1
ATOM 838 N N . ILE A 1 107 ? -12.713 -0.410 -12.102 1.00 91.62 107 ILE A N 1
ATOM 839 C CA . ILE A 1 107 ? -12.537 0.744 -11.216 1.00 91.62 107 ILE A CA 1
ATOM 840 C C . ILE A 1 107 ? -11.141 1.310 -11.455 1.00 91.62 107 ILE A C 1
ATOM 842 O O . ILE A 1 107 ? -10.189 0.541 -11.552 1.00 91.62 107 ILE A O 1
ATOM 846 N N . LEU A 1 108 ? -11.018 2.630 -11.556 1.00 91.12 108 LEU A N 1
ATOM 847 C CA . LEU A 1 108 ? -9.754 3.347 -11.687 1.00 91.12 108 LEU A CA 1
ATOM 848 C C . LEU A 1 108 ? -9.650 4.451 -10.625 1.00 91.12 108 LEU A C 1
ATOM 850 O O . LEU A 1 108 ? -10.669 5.007 -10.225 1.00 91.12 108 LEU A O 1
ATOM 854 N N . LYS A 1 109 ? -8.434 4.788 -10.191 1.00 90.88 109 LYS A N 1
ATOM 855 C CA . LYS A 1 109 ? -8.103 5.928 -9.316 1.00 90.88 109 LYS A CA 1
ATOM 856 C C . LYS A 1 109 ? -7.139 6.856 -10.041 1.00 90.88 109 LYS A C 1
ATOM 858 O O . LYS A 1 109 ? -6.178 6.383 -10.641 1.00 90.88 109 LYS A O 1
ATOM 863 N N . PHE A 1 110 ? -7.385 8.160 -9.998 1.00 88.25 110 PHE A N 1
ATOM 864 C CA . PHE A 1 110 ? -6.443 9.144 -10.520 1.00 88.25 110 PHE A CA 1
ATOM 865 C C . PHE A 1 110 ? -5.320 9.366 -9.507 1.00 88.25 110 PHE A C 1
ATOM 867 O O . PHE A 1 110 ? -5.569 9.680 -8.341 1.00 88.25 110 PHE A O 1
ATOM 874 N N . CYS A 1 111 ? -4.080 9.206 -9.946 1.00 82.94 111 CYS A N 1
ATOM 875 C CA . CYS A 1 111 ? -2.890 9.386 -9.130 1.00 82.94 111 CYS A CA 1
ATOM 876 C C . CYS A 1 111 ? -2.108 10.607 -9.622 1.00 82.94 111 CYS A C 1
ATOM 878 O O . CYS A 1 111 ? -1.637 10.613 -10.758 1.00 8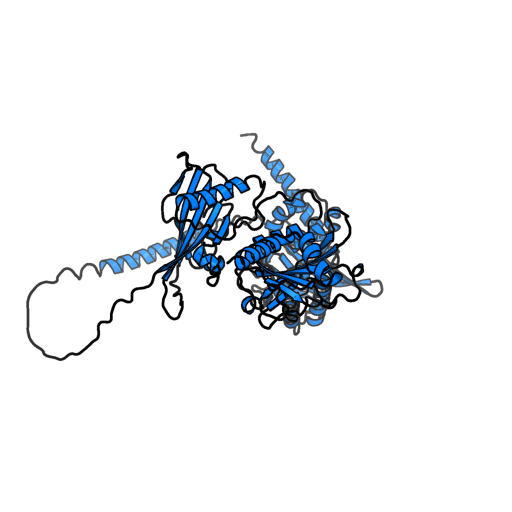2.94 111 CYS A O 1
ATOM 880 N N . LEU A 1 112 ? -1.944 11.614 -8.758 1.00 76.31 112 LEU A N 1
ATOM 881 C CA . LEU A 1 112 ? -1.100 12.782 -9.029 1.00 76.31 112 LEU A CA 1
ATOM 882 C C . LEU A 1 112 ? 0.385 12.385 -9.118 1.00 76.31 112 LEU A C 1
ATOM 884 O O . LEU A 1 112 ? 0.835 11.488 -8.401 1.00 76.31 112 LEU A O 1
ATOM 888 N N . GLN A 1 113 ? 1.163 13.071 -9.962 1.00 62.19 113 GLN A N 1
ATOM 889 C CA . GLN A 1 113 ? 2.606 12.819 -10.120 1.00 62.19 113 GLN A CA 1
ATOM 890 C C . GLN A 1 113 ? 3.433 13.177 -8.871 1.00 62.19 113 GLN A C 1
ATOM 892 O O . GLN A 1 113 ? 4.471 12.566 -8.620 1.00 62.19 113 GLN A O 1
ATOM 897 N N . ARG A 1 114 ? 2.978 14.152 -8.073 1.00 50.91 114 ARG A N 1
ATOM 898 C CA . ARG A 1 114 ? 3.536 14.486 -6.754 1.00 50.91 114 ARG A CA 1
ATOM 899 C C . ARG A 1 114 ? 2.555 13.996 -5.695 1.00 50.91 114 ARG A C 1
ATOM 901 O O . ARG A 1 114 ? 1.394 14.391 -5.728 1.00 50.91 114 ARG A O 1
ATOM 908 N N . LYS A 1 115 ? 3.000 13.134 -4.777 1.00 45.62 115 LYS A N 1
ATOM 909 C CA . LYS A 1 115 ? 2.167 12.660 -3.665 1.00 45.62 115 LYS A CA 1
ATOM 910 C C . LYS A 1 115 ? 2.185 13.677 -2.514 1.00 45.62 115 LYS A C 1
ATOM 912 O O . LYS A 1 115 ? 3.225 13.793 -1.867 1.00 45.62 115 LYS A O 1
ATOM 917 N N . PRO A 1 116 ? 1.083 14.377 -2.196 1.00 39.00 116 PRO A N 1
ATOM 918 C CA . PRO A 1 116 ? 0.872 14.836 -0.827 1.00 39.00 116 PRO A CA 1
ATOM 919 C C . PRO A 1 116 ? 0.634 13.621 0.091 1.00 39.00 116 PRO A C 1
ATOM 921 O O . PRO A 1 116 ? 0.112 12.598 -0.357 1.00 39.00 116 PRO A O 1
ATOM 924 N N . ARG A 1 117 ? 1.051 13.721 1.361 1.00 40.06 117 ARG A N 1
ATOM 925 C CA . ARG A 1 117 ? 0.780 12.710 2.400 1.00 40.06 117 ARG A CA 1
ATOM 926 C C . ARG A 1 117 ? -0.733 12.466 2.542 1.00 40.06 117 ARG A C 1
ATOM 928 O O . ARG A 1 117 ? -1.546 13.358 2.313 1.00 40.06 117 ARG A O 1
ATOM 935 N N . GLU A 1 118 ? -1.082 11.214 2.829 1.00 51.53 118 GLU A N 1
ATOM 936 C CA . GLU A 1 118 ? -2.384 10.598 2.550 1.00 51.53 118 GLU A CA 1
ATOM 937 C C . GLU A 1 118 ? -3.374 10.705 3.733 1.00 51.53 118 GLU A C 1
ATOM 939 O O . GLU A 1 118 ? -3.341 9.888 4.644 1.00 51.53 118 GLU A O 1
ATOM 944 N N . TYR A 1 119 ? -4.296 11.675 3.647 1.00 49.00 119 TYR A N 1
ATOM 945 C CA . TYR A 1 119 ? -5.688 11.621 4.157 1.00 49.00 119 TYR A CA 1
ATOM 946 C C . TYR A 1 119 ? -6.683 12.315 3.199 1.00 49.00 119 TYR A C 1
ATOM 948 O O . TYR A 1 119 ? -7.852 12.534 3.516 1.00 49.00 119 TYR A O 1
ATOM 956 N N . LYS A 1 120 ? -6.220 12.661 1.989 1.00 67.31 120 LYS A N 1
ATOM 957 C CA . LYS A 1 120 ? -6.984 13.427 1.000 1.00 67.31 120 LYS A CA 1
ATOM 958 C C . LYS A 1 120 ? -7.868 12.531 0.133 1.00 67.31 120 LYS A C 1
ATOM 960 O O . LYS A 1 120 ? -7.495 11.410 -0.224 1.00 67.31 120 LYS A O 1
ATOM 965 N N . ARG A 1 121 ? -9.033 13.066 -0.242 1.00 79.06 121 ARG A N 1
ATOM 966 C CA . ARG A 1 121 ? -9.939 12.478 -1.238 1.00 79.06 121 ARG A CA 1
ATOM 967 C C . ARG A 1 121 ? -9.187 12.202 -2.541 1.00 79.06 121 ARG A C 1
ATOM 969 O O . ARG A 1 121 ? -8.212 12.868 -2.885 1.00 79.06 121 ARG A O 1
ATOM 976 N N . SER A 1 122 ? -9.627 11.190 -3.271 1.00 85.88 122 SER A N 1
ATOM 977 C CA . SER A 1 122 ? -9.043 10.781 -4.542 1.00 85.88 122 SER A CA 1
ATOM 978 C C . SER A 1 122 ? -10.123 10.631 -5.600 1.00 85.88 122 SER A C 1
ATOM 980 O O . SER A 1 122 ? -11.233 10.176 -5.324 1.00 85.88 122 SER A O 1
ATOM 982 N N . TRP A 1 123 ? -9.790 10.990 -6.837 1.00 90.81 123 TRP A N 1
ATOM 983 C CA . TRP A 1 123 ? -10.705 10.805 -7.955 1.00 90.81 123 TRP A CA 1
ATOM 984 C C . TRP A 1 123 ? -10.769 9.338 -8.347 1.00 90.81 123 TRP A C 1
ATOM 986 O O . TRP A 1 123 ? -9.743 8.675 -8.501 1.00 90.81 123 TRP A O 1
ATOM 996 N N . VAL A 1 124 ? -11.985 8.843 -8.524 1.00 92.56 124 VAL A N 1
ATOM 997 C CA . VAL A 1 124 ? -12.300 7.453 -8.822 1.00 92.56 124 VAL A CA 1
ATOM 998 C C . VAL A 1 124 ? -13.243 7.403 -10.003 1.00 92.56 124 VAL A C 1
ATOM 1000 O O . VAL A 1 124 ? -14.200 8.167 -10.074 1.00 92.56 124 VAL A O 1
ATOM 1003 N N . MET A 1 125 ? -12.991 6.470 -10.909 1.00 92.38 125 MET A N 1
ATOM 1004 C CA . MET A 1 125 ? -13.809 6.224 -12.082 1.00 92.38 125 MET A CA 1
ATOM 1005 C C . MET A 1 125 ? -14.288 4.777 -12.080 1.00 92.38 125 MET A C 1
ATOM 1007 O O . MET A 1 125 ? -13.494 3.846 -11.985 1.00 92.38 125 MET A O 1
ATOM 1011 N N . GLU A 1 126 ? -15.593 4.583 -12.204 1.00 92.81 126 GLU A N 1
ATOM 1012 C CA . GLU A 1 126 ? -16.222 3.287 -12.425 1.00 92.81 126 GLU A CA 1
ATOM 1013 C C . GLU A 1 126 ? -16.629 3.192 -13.899 1.00 92.81 126 GLU A C 1
ATOM 1015 O O . GLU A 1 126 ? -17.577 3.848 -14.330 1.00 92.81 126 GLU A O 1
ATOM 1020 N N . GLU A 1 127 ? -15.900 2.396 -14.674 1.00 91.00 127 GLU A N 1
ATOM 1021 C CA . GLU A 1 127 ? -16.140 2.151 -16.097 1.00 91.00 127 GLU A CA 1
ATOM 1022 C C . GLU A 1 127 ? -17.048 0.925 -16.268 1.00 91.00 127 GLU A C 1
ATOM 1024 O O . GLU A 1 127 ? -16.751 -0.159 -15.759 1.00 91.00 127 GLU A O 1
ATOM 1029 N N . TYR A 1 128 ? -18.149 1.092 -17.001 1.00 89.88 128 TYR A N 1
ATOM 1030 C CA . TYR A 1 128 ? -19.157 0.070 -17.277 1.00 89.88 128 TYR A CA 1
ATOM 1031 C C . TYR A 1 128 ? -19.200 -0.244 -18.773 1.00 89.88 128 TYR A C 1
ATOM 1033 O O . TYR A 1 128 ? -19.443 0.643 -19.597 1.00 89.88 128 TYR A O 1
ATOM 1041 N N . ARG A 1 129 ? -19.038 -1.525 -19.121 1.00 86.88 129 ARG A N 1
ATOM 1042 C CA . ARG A 1 129 ? -19.080 -2.021 -20.508 1.00 86.88 129 ARG A CA 1
ATOM 1043 C C . ARG A 1 129 ? -20.056 -3.183 -20.671 1.00 86.88 129 ARG A C 1
ATOM 1045 O O . ARG A 1 129 ? -20.253 -3.970 -19.746 1.00 86.88 129 ARG A O 1
ATOM 1052 N N . LEU A 1 130 ? -20.661 -3.317 -21.849 1.00 85.44 130 LEU A N 1
ATOM 1053 C CA . LEU A 1 130 ? -21.523 -4.456 -22.188 1.00 85.44 130 LEU A CA 1
ATOM 1054 C C . LEU A 1 130 ? -20.691 -5.692 -22.568 1.00 85.44 130 LEU A C 1
ATOM 1056 O O . LEU A 1 130 ? -19.484 -5.619 -22.795 1.00 85.44 130 LEU A O 1
ATOM 1060 N N . THR A 1 131 ? -21.342 -6.856 -22.619 1.00 78.00 131 THR A N 1
ATOM 1061 C CA . THR A 1 131 ? -20.719 -8.067 -23.175 1.00 78.00 131 THR A CA 1
ATOM 1062 C C . THR A 1 131 ? -20.655 -8.011 -24.702 1.00 78.00 131 THR A C 1
ATOM 1064 O O . THR A 1 131 ? -21.615 -7.603 -25.359 1.00 78.00 131 THR A O 1
ATOM 1067 N N . ASN A 1 132 ? -19.553 -8.512 -25.268 1.00 64.62 132 ASN A N 1
ATOM 1068 C CA . ASN A 1 132 ? -19.288 -8.534 -26.715 1.00 64.62 132 ASN A CA 1
ATOM 1069 C C . ASN A 1 132 ? -20.389 -9.262 -27.518 1.00 64.62 132 ASN A C 1
ATOM 1071 O O . ASN A 1 132 ? -20.626 -8.955 -28.681 1.00 64.62 132 ASN A O 1
ATOM 1075 N N . ASN A 1 133 ? -21.116 -10.185 -26.879 1.00 54.22 133 ASN A N 1
ATOM 1076 C CA . ASN A 1 133 ? -22.205 -10.956 -27.486 1.00 54.22 133 ASN A CA 1
ATOM 1077 C C . ASN A 1 133 ? -23.477 -10.128 -27.759 1.00 54.22 133 ASN A C 1
ATOM 1079 O O . ASN A 1 133 ? -24.423 -10.655 -28.341 1.00 54.22 133 ASN A O 1
ATOM 1083 N N . LEU A 1 134 ? -23.555 -8.877 -27.286 1.00 53.25 134 LEU A N 1
ATOM 1084 C CA . LEU A 1 134 ? -24.757 -8.038 -27.381 1.00 53.25 134 LEU A CA 1
ATOM 1085 C C . LEU A 1 134 ? -24.690 -6.961 -28.475 1.00 53.25 134 LEU A C 1
ATOM 1087 O O . LEU A 1 134 ? -25.740 -6.419 -28.808 1.00 53.25 134 LEU A O 1
ATOM 1091 N N . ASN A 1 135 ? -23.516 -6.660 -29.047 1.00 47.41 135 ASN A N 1
ATOM 1092 C CA . ASN A 1 135 ? -23.363 -6.010 -30.357 1.00 47.41 135 ASN A CA 1
ATOM 1093 C C . ASN A 1 135 ? -21.873 -5.989 -30.761 1.00 47.41 135 ASN A C 1
ATOM 1095 O O . ASN A 1 135 ? -21.026 -5.598 -29.968 1.00 47.41 135 ASN A O 1
ATOM 1099 N N . TRP A 1 136 ? -21.553 -6.334 -32.007 1.00 43.59 136 TRP A N 1
ATOM 1100 C CA . TRP A 1 136 ? -20.193 -6.311 -32.579 1.00 43.59 136 TRP A CA 1
ATOM 1101 C C . TRP A 1 136 ? -19.765 -4.909 -33.061 1.00 43.59 136 TRP A C 1
ATOM 1103 O O . TRP A 1 136 ? -18.643 -4.724 -33.517 1.00 43.59 136 TRP A O 1
ATOM 1113 N N . LYS A 1 137 ? -20.660 -3.917 -32.933 1.00 50.62 137 LYS A N 1
ATOM 1114 C CA . LYS A 1 137 ? -20.445 -2.489 -33.233 1.00 50.62 137 LYS A CA 1
ATOM 1115 C C . LYS A 1 137 ? -20.358 -1.606 -31.971 1.00 50.62 137 LYS A C 1
ATOM 1117 O O . LYS A 1 137 ? -20.812 -0.464 -31.994 1.00 50.62 137 LYS A O 1
ATOM 1122 N N . GLN A 1 138 ? -19.898 -2.128 -30.831 1.00 54.66 138 GLN A N 1
ATOM 1123 C CA . GLN A 1 138 ? -19.883 -1.336 -29.593 1.00 54.66 138 GLN A CA 1
ATOM 1124 C C . GLN A 1 138 ? -18.704 -0.375 -29.533 1.00 54.66 138 GLN A C 1
ATOM 1126 O O . GLN A 1 138 ? -17.575 -0.770 -29.275 1.00 54.66 138 GLN A O 1
ATOM 1131 N N . ASP A 1 139 ? -19.042 0.900 -29.695 1.00 63.47 139 ASP A N 1
ATOM 1132 C CA . ASP A 1 139 ? -18.127 2.030 -29.652 1.00 63.47 139 ASP A CA 1
ATOM 1133 C C . ASP A 1 139 ? -18.351 2.912 -28.418 1.00 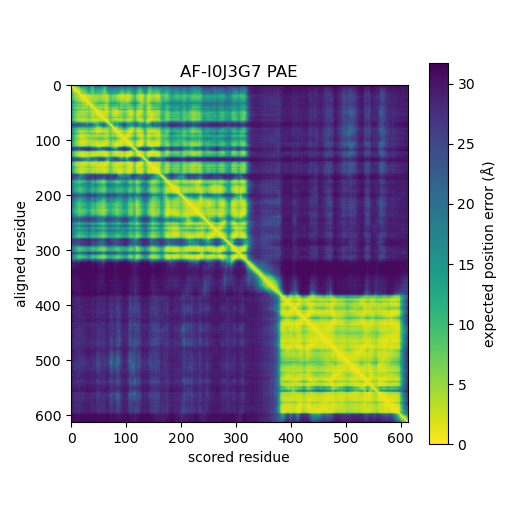63.47 139 ASP A C 1
ATOM 1135 O O . ASP A 1 139 ? -17.788 3.993 -28.411 1.00 63.47 139 ASP A O 1
ATOM 1139 N N . HIS A 1 140 ? -19.121 2.521 -27.379 1.00 77.50 140 HIS A N 1
ATOM 1140 C CA . HIS A 1 140 ? -19.274 3.357 -26.166 1.00 77.50 140 HIS A CA 1
ATOM 1141 C C . HIS A 1 140 ? -19.327 2.594 -24.820 1.00 77.50 140 HIS A C 1
ATOM 1143 O O . HIS A 1 140 ? -19.914 1.517 -24.725 1.00 77.50 140 HIS A O 1
ATOM 1149 N N . VAL A 1 141 ? -18.744 3.188 -23.772 1.00 85.88 141 VAL A N 1
ATOM 1150 C CA . VAL A 1 141 ? -18.806 2.804 -22.348 1.00 85.88 141 VAL A CA 1
ATOM 1151 C C . VAL A 1 141 ? -19.313 3.985 -21.515 1.00 85.88 141 VAL A C 1
ATOM 1153 O O . VAL A 1 141 ? -19.227 5.136 -21.950 1.00 85.88 141 VAL A O 1
ATOM 1156 N N . ILE A 1 142 ? -19.836 3.701 -20.320 1.00 88.31 142 ILE A N 1
ATOM 1157 C CA . ILE A 1 142 ? -20.207 4.729 -19.336 1.00 88.31 142 ILE A CA 1
ATOM 1158 C C . ILE A 1 142 ? -19.152 4.759 -18.233 1.00 88.31 142 ILE A C 1
ATOM 1160 O O . ILE A 1 142 ? -18.852 3.725 -17.640 1.00 88.31 142 ILE A O 1
ATOM 1164 N N . CYS A 1 143 ? -18.655 5.947 -17.911 1.00 89.88 143 CYS A N 1
ATOM 1165 C CA . CYS A 1 143 ? -17.770 6.206 -16.785 1.00 89.88 143 CYS A CA 1
ATOM 1166 C C . CYS A 1 143 ? -18.517 7.020 -15.726 1.00 89.88 143 CYS A C 1
ATOM 1168 O O . CYS A 1 143 ? -18.988 8.118 -16.006 1.00 89.88 143 CYS A O 1
ATOM 1170 N N . LYS A 1 144 ? -18.607 6.502 -14.501 1.00 91.12 144 LYS A N 1
ATOM 1171 C CA . LYS A 1 144 ? -19.082 7.245 -13.325 1.00 91.12 144 LYS A CA 1
ATOM 1172 C C . LYS A 1 144 ? -17.872 7.729 -12.534 1.00 91.12 144 LYS A C 1
ATOM 1174 O O . LYS A 1 144 ? -17.142 6.908 -11.985 1.00 91.12 144 LYS A O 1
ATOM 1179 N N . ILE A 1 145 ? -17.656 9.037 -12.492 1.00 91.25 145 ILE A N 1
ATOM 1180 C CA . ILE A 1 145 ? -16.490 9.681 -11.882 1.00 91.25 145 ILE A CA 1
ATOM 1181 C C . ILE A 1 145 ? -16.908 10.360 -10.579 1.00 91.25 145 ILE A C 1
ATOM 1183 O O . ILE A 1 145 ? -17.925 11.053 -10.539 1.00 91.25 145 ILE A O 1
ATOM 1187 N N . ARG A 1 146 ? -16.152 10.131 -9.503 1.00 90.56 146 ARG A N 1
ATOM 1188 C CA . ARG A 1 146 ? -16.430 10.636 -8.152 1.00 90.56 146 ARG A CA 1
ATOM 1189 C C . ARG A 1 146 ? -15.138 11.016 -7.442 1.00 90.56 146 ARG A C 1
ATOM 1191 O O . ARG A 1 146 ? -14.116 10.375 -7.665 1.00 90.56 146 ARG A O 1
ATOM 1198 N N . PHE A 1 147 ? -15.194 11.995 -6.549 1.00 88.06 147 PHE A N 1
ATOM 1199 C CA . PHE A 1 147 ? -14.089 12.326 -5.652 1.00 88.06 147 PHE A CA 1
ATOM 1200 C C . PHE A 1 147 ? -14.378 11.734 -4.270 1.00 88.06 147 PHE A C 1
ATOM 1202 O O . PHE A 1 147 ? -15.324 12.149 -3.607 1.00 88.06 147 PHE A O 1
ATOM 1209 N N . LEU A 1 148 ? -13.631 10.706 -3.870 1.00 84.06 148 LEU A N 1
ATOM 1210 C CA . LEU A 1 148 ? -13.970 9.835 -2.739 1.00 84.06 148 LEU A CA 1
ATOM 1211 C C . LEU A 1 148 ? -12.866 9.823 -1.681 1.00 84.06 148 LEU A C 1
ATOM 1213 O O . LEU A 1 148 ? -11.684 9.818 -2.019 1.00 84.06 148 LEU A O 1
ATOM 1217 N N . PHE A 1 149 ? -13.239 9.749 -0.409 1.00 79.25 149 PHE A N 1
ATOM 1218 C CA . PHE A 1 149 ? -12.318 9.439 0.684 1.00 79.25 149 PHE A CA 1
ATOM 1219 C C . PHE A 1 149 ? -11.798 8.002 0.572 1.00 79.25 149 PHE A C 1
ATOM 1221 O O . PHE A 1 149 ? -12.464 7.119 0.031 1.00 79.25 149 PHE A O 1
ATOM 1228 N N . GLU A 1 150 ? -10.628 7.730 1.150 1.00 75.56 150 GLU A N 1
ATOM 1229 C CA . GLU A 1 150 ? -10.015 6.392 1.132 1.00 75.56 150 GLU A CA 1
ATOM 1230 C C . GLU A 1 150 ? -10.939 5.310 1.737 1.00 75.56 150 GLU A C 1
ATOM 1232 O O . GLU A 1 150 ? -10.990 4.173 1.264 1.00 75.56 150 GLU A O 1
ATOM 1237 N N . ALA A 1 151 ? -11.755 5.692 2.722 1.00 71.31 151 ALA A N 1
ATOM 1238 C CA . ALA A 1 151 ? -12.818 4.874 3.299 1.00 71.31 151 ALA A CA 1
ATOM 1239 C C . ALA A 1 151 ? -13.879 4.444 2.269 1.00 71.31 151 ALA A C 1
ATOM 1241 O O . ALA A 1 151 ? -14.204 3.261 2.129 1.00 71.31 151 ALA A O 1
ATOM 1242 N N . GLU A 1 152 ? -14.398 5.409 1.510 1.00 78.31 152 GLU A N 1
ATOM 1243 C CA . GLU A 1 152 ? -15.401 5.186 0.468 1.00 78.31 152 GLU A CA 1
ATOM 1244 C C . GLU A 1 152 ? -14.824 4.367 -0.690 1.00 78.31 152 GLU A C 1
ATOM 1246 O O . GLU A 1 152 ? -15.514 3.519 -1.262 1.00 78.31 152 GLU A O 1
ATOM 1251 N N . ILE A 1 153 ? -13.542 4.577 -1.005 1.00 82.38 153 ILE A N 1
ATOM 1252 C CA . ILE A 1 153 ? -12.787 3.792 -1.987 1.00 82.38 153 ILE A CA 1
ATOM 1253 C C . ILE A 1 153 ? -12.681 2.339 -1.537 1.00 82.38 153 ILE A C 1
ATOM 1255 O O . ILE A 1 153 ? -13.018 1.429 -2.298 1.00 82.38 153 ILE A O 1
ATOM 1259 N N . SER A 1 154 ? -12.268 2.118 -0.292 1.00 76.31 154 SER A N 1
ATOM 1260 C CA . SER A 1 154 ? -12.142 0.785 0.297 1.00 76.31 154 SER A CA 1
ATOM 1261 C C . SER A 1 154 ? -13.476 0.038 0.278 1.00 76.31 154 SER A C 1
ATOM 1263 O O . SER A 1 154 ? -13.541 -1.122 -0.134 1.00 76.31 154 SER A O 1
ATOM 1265 N N . PHE A 1 155 ? -14.570 0.714 0.637 1.00 76.06 155 PHE A N 1
ATOM 1266 C CA . PHE A 1 155 ? -15.915 0.145 0.574 1.00 76.06 155 PHE A CA 1
ATOM 1267 C C . PHE A 1 155 ? -16.360 -0.173 -0.857 1.00 76.06 155 PHE A C 1
ATOM 1269 O O . PHE A 1 155 ? -16.901 -1.252 -1.125 1.00 76.06 155 PHE A O 1
ATOM 1276 N N . LEU A 1 156 ? -16.117 0.745 -1.796 1.00 82.38 156 LEU A N 1
ATOM 1277 C CA . LEU A 1 156 ? -16.413 0.533 -3.209 1.00 82.38 156 LEU A CA 1
ATOM 1278 C C . LEU A 1 156 ? -15.685 -0.712 -3.737 1.00 82.38 156 LEU A C 1
ATOM 1280 O O . LEU A 1 156 ? -16.301 -1.536 -4.418 1.00 82.38 156 LEU A O 1
ATOM 1284 N N . LEU A 1 157 ? -14.407 -0.872 -3.389 1.00 83.44 157 LEU A N 1
ATOM 1285 C CA . LEU A 1 157 ? -13.593 -2.028 -3.759 1.00 83.44 157 LEU A CA 1
ATOM 1286 C C . LEU A 1 157 ? -14.090 -3.317 -3.100 1.00 83.44 157 LEU A C 1
ATOM 1288 O O . LEU A 1 157 ? -14.204 -4.337 -3.779 1.00 83.44 157 LEU A O 1
ATOM 1292 N N . ALA A 1 158 ? -14.481 -3.283 -1.826 1.00 78.31 158 ALA A N 1
ATOM 1293 C CA . ALA A 1 158 ? -15.106 -4.431 -1.173 1.00 78.31 158 ALA A CA 1
ATOM 1294 C C . ALA A 1 158 ? -16.352 -4.887 -1.956 1.00 78.31 158 ALA A C 1
ATOM 1296 O O . ALA A 1 158 ? -16.410 -6.025 -2.429 1.00 78.31 158 ALA A O 1
ATOM 1297 N N . LYS A 1 159 ? -17.306 -3.982 -2.220 1.00 78.38 159 LYS A N 1
ATOM 1298 C CA . LYS A 1 159 ? -18.509 -4.271 -3.032 1.00 78.38 159 LYS A CA 1
ATOM 1299 C C . LYS A 1 159 ? -18.172 -4.751 -4.451 1.00 78.38 159 LYS A C 1
ATOM 1301 O O . LYS A 1 159 ? -18.965 -5.449 -5.094 1.00 78.38 159 LYS A O 1
ATOM 1306 N N . HIS A 1 160 ? -17.023 -4.348 -4.977 1.00 83.81 160 HIS A N 1
ATOM 1307 C CA . HIS A 1 160 ? -16.550 -4.769 -6.288 1.00 83.81 160 HIS A CA 1
ATOM 1308 C C . HIS A 1 160 ? -16.071 -6.226 -6.301 1.00 83.81 160 HIS A C 1
ATOM 1310 O O . HIS A 1 160 ? -16.345 -6.947 -7.261 1.00 83.81 160 HIS A O 1
ATOM 1316 N N . PHE A 1 161 ? -15.420 -6.688 -5.233 1.00 78.25 161 PHE A N 1
ATOM 1317 C CA . PHE A 1 161 ? -14.867 -8.043 -5.162 1.00 78.25 161 PHE A CA 1
ATOM 1318 C C . PHE A 1 161 ? -15.841 -9.114 -4.643 1.00 78.25 161 PHE A C 1
ATOM 1320 O O . PHE A 1 161 ? -15.684 -10.280 -5.019 1.00 78.25 161 PHE A O 1
ATOM 1327 N N . TYR A 1 162 ? -16.852 -8.755 -3.842 1.00 73.75 162 TYR A N 1
ATOM 1328 C CA . TYR A 1 162 ? -17.866 -9.700 -3.343 1.00 73.75 162 TYR A CA 1
ATOM 1329 C C . TYR A 1 162 ? -18.974 -9.970 -4.386 1.00 73.75 162 TYR A C 1
ATOM 1331 O O . TYR A 1 162 ? -19.482 -9.051 -5.031 1.00 73.75 162 TYR A O 1
ATOM 1339 N N . THR A 1 163 ? -19.348 -11.245 -4.579 1.00 52.69 163 THR A N 1
ATOM 1340 C CA . THR A 1 163 ? -20.298 -11.694 -5.630 1.00 52.69 163 THR A CA 1
ATOM 1341 C C . THR A 1 163 ? -21.467 -12.558 -5.134 1.00 52.69 163 THR A C 1
ATOM 1343 O O . THR A 1 163 ? -22.333 -12.910 -5.934 1.00 52.69 163 THR A O 1
ATOM 1346 N N . THR A 1 164 ? -21.542 -12.880 -3.842 1.00 44.97 164 THR A N 1
ATOM 1347 C CA . THR A 1 164 ? -22.653 -13.632 -3.234 1.00 44.97 164 THR A CA 1
ATOM 1348 C C . THR A 1 164 ? -23.727 -12.692 -2.680 1.00 44.97 164 THR A C 1
ATOM 1350 O O . THR A 1 164 ? -23.421 -11.623 -2.163 1.00 44.97 164 THR A O 1
ATOM 1353 N N . SER A 1 165 ? -25.002 -13.084 -2.797 1.00 46.50 165 SER A N 1
ATOM 1354 C CA . SER A 1 165 ? -26.155 -12.328 -2.278 1.00 46.50 165 SER A CA 1
ATOM 1355 C C . SER A 1 165 ? -26.343 -12.455 -0.763 1.00 46.50 165 SER A C 1
ATOM 1357 O O . SER A 1 165 ? -27.402 -12.087 -0.255 1.00 46.50 165 SER A O 1
ATOM 1359 N N . GLU A 1 166 ? -25.364 -13.003 -0.044 1.00 42.81 166 GLU A N 1
ATOM 1360 C CA . GLU A 1 166 ? -25.305 -12.829 1.399 1.00 42.81 166 GLU A CA 1
ATOM 1361 C C . GLU A 1 166 ? -25.025 -11.355 1.620 1.00 42.81 166 GLU A C 1
ATOM 1363 O O . GLU A 1 166 ? -23.994 -10.831 1.199 1.00 42.81 166 GLU A O 1
ATOM 1368 N N . SER A 1 167 ? -26.025 -10.665 2.157 1.00 42.56 167 SER A N 1
ATOM 1369 C CA . SER A 1 167 ? -25.958 -9.249 2.451 1.00 42.56 167 SER A CA 1
ATOM 1370 C C . SER A 1 167 ? -24.648 -8.965 3.176 1.00 42.56 167 SER A C 1
ATOM 1372 O O . SER A 1 167 ? -24.531 -9.290 4.359 1.00 42.56 167 SER A O 1
ATOM 1374 N N . LEU A 1 168 ? -23.695 -8.314 2.487 1.00 45.34 168 LEU A N 1
ATOM 1375 C CA . LEU A 1 168 ? -22.779 -7.401 3.165 1.00 45.34 168 LEU A CA 1
ATOM 1376 C C . LEU A 1 168 ? -23.675 -6.656 4.149 1.00 45.34 168 LEU A C 1
ATOM 1378 O O . LEU A 1 168 ? -24.711 -6.136 3.698 1.00 45.34 168 LEU A O 1
ATOM 1382 N N . PRO A 1 169 ? -23.397 -6.728 5.462 1.00 44.22 169 PRO A N 1
ATOM 1383 C CA . PRO A 1 169 ? -24.298 -6.140 6.426 1.00 44.22 169 PRO A CA 1
ATOM 1384 C C . PRO A 1 169 ? -24.517 -4.707 5.962 1.00 44.22 169 PRO A C 1
ATOM 1386 O O . PRO A 1 169 ? -23.578 -4.065 5.478 1.00 44.22 169 PRO A O 1
ATOM 1389 N N . ARG A 1 170 ? -25.790 -4.302 5.929 1.00 42.09 170 ARG A N 1
ATOM 1390 C CA . ARG A 1 170 ? -26.258 -2.998 5.452 1.00 42.09 170 ARG A CA 1
ATOM 1391 C C . ARG A 1 170 ? -25.718 -1.942 6.416 1.00 42.09 170 ARG A C 1
ATOM 1393 O O . ARG A 1 170 ? -26.454 -1.367 7.197 1.00 42.09 170 ARG A O 1
ATOM 1400 N N . ASN A 1 171 ? -24.410 -1.786 6.415 1.00 48.19 171 ASN A N 1
ATOM 1401 C CA . ASN A 1 171 ? -23.648 -1.014 7.355 1.00 48.19 171 ASN A CA 1
ATOM 1402 C C . ASN A 1 171 ? -23.251 0.201 6.558 1.00 48.19 171 ASN A C 1
ATOM 1404 O O . ASN A 1 171 ? -22.365 0.161 5.703 1.00 48.19 171 ASN A O 1
ATOM 1408 N N . GLU A 1 172 ? -24.088 1.209 6.748 1.00 56.75 172 GLU A N 1
ATOM 1409 C CA . GLU A 1 172 ? -23.976 2.537 6.189 1.00 56.75 172 GLU A CA 1
ATOM 1410 C C . GLU A 1 172 ? -22.515 2.975 6.277 1.00 56.75 172 GLU A C 1
ATOM 1412 O O . GLU A 1 172 ? -21.897 2.921 7.343 1.00 56.75 172 GLU A O 1
ATOM 1417 N N . LEU A 1 173 ? -21.946 3.335 5.123 1.00 63.22 173 LEU A N 1
ATOM 1418 C CA . LEU A 1 173 ? -20.700 4.082 5.076 1.00 63.22 173 LEU A CA 1
ATOM 1419 C C . LEU A 1 173 ? -20.804 5.199 6.107 1.00 63.22 173 LEU A C 1
ATOM 1421 O O . LEU A 1 173 ? -21.746 5.992 6.070 1.00 63.22 173 LEU A O 1
ATOM 1425 N N . LEU A 1 174 ? -19.860 5.222 7.042 1.00 72.50 174 LEU A N 1
ATOM 1426 C CA . LEU A 1 174 ? -19.841 6.270 8.042 1.00 72.50 174 LEU A CA 1
ATOM 1427 C C . LEU A 1 174 ? -19.674 7.624 7.336 1.00 72.50 174 LEU A C 1
ATOM 1429 O O . LEU A 1 174 ? -18.932 7.699 6.351 1.00 72.50 174 LEU A O 1
ATOM 1433 N N . PRO A 1 175 ? -20.361 8.679 7.802 1.00 75.69 175 PRO A N 1
ATOM 1434 C CA . PRO A 1 175 ? -20.339 9.965 7.125 1.00 75.69 175 PRO A CA 1
ATOM 1435 C C . PRO A 1 175 ? -18.918 10.528 7.114 1.00 75.69 175 PRO A C 1
ATOM 1437 O O . PRO A 1 175 ? -18.239 10.525 8.137 1.00 75.69 175 PRO A O 1
ATOM 1440 N N . ALA A 1 176 ? -18.473 11.002 5.951 1.00 78.06 176 ALA A N 1
ATOM 1441 C CA . ALA A 1 176 ? -17.147 11.595 5.801 1.00 78.06 176 ALA A CA 1
ATOM 1442 C C . ALA A 1 176 ? -17.094 13.065 6.250 1.00 78.06 176 ALA A C 1
ATOM 1444 O O . ALA A 1 176 ? -16.047 13.548 6.673 1.00 78.06 176 ALA A O 1
ATOM 1445 N N . TYR A 1 177 ? -18.233 13.757 6.207 1.00 83.88 177 TYR A N 1
ATOM 1446 C CA . TYR A 1 177 ? -18.384 15.130 6.678 1.00 83.88 177 TYR A CA 1
ATOM 1447 C C . TYR A 1 177 ? -19.292 15.198 7.895 1.00 83.88 177 TYR A C 1
ATOM 1449 O O . TYR A 1 177 ? -20.143 14.327 8.106 1.00 83.88 177 TYR A O 1
ATOM 1457 N N . GLY A 1 178 ? -19.121 16.265 8.669 1.00 82.56 178 GLY A N 1
ATOM 1458 C CA . GLY A 1 178 ? -20.017 16.573 9.766 1.00 82.56 178 GLY A CA 1
ATOM 1459 C C . GLY A 1 178 ? -21.443 16.875 9.307 1.00 82.56 178 GLY A C 1
ATOM 1460 O O . GLY A 1 178 ? -21.777 16.964 8.127 1.00 82.56 178 GLY A O 1
ATOM 1461 N N . PHE A 1 179 ? -22.314 17.038 10.286 1.00 80.44 179 PHE A N 1
ATOM 1462 C CA . PHE A 1 179 ? -23.700 17.417 10.101 1.00 80.44 179 PHE A CA 1
ATOM 1463 C C . PHE A 1 179 ? -23.915 18.816 10.671 1.00 80.44 179 PHE A C 1
ATOM 1465 O O . PHE A 1 179 ? -23.578 19.073 11.825 1.00 80.44 179 PHE A O 1
ATOM 1472 N N . LEU A 1 180 ? -24.497 19.716 9.878 1.00 78.06 180 LEU A N 1
ATOM 1473 C CA . LEU A 1 180 ? -24.820 21.070 10.317 1.00 78.06 180 LEU A CA 1
ATOM 1474 C C . LEU A 1 180 ? -26.324 21.198 10.562 1.00 78.06 180 LEU A C 1
ATOM 1476 O O . LEU A 1 180 ? -27.140 20.895 9.695 1.00 78.06 180 LEU A O 1
ATOM 1480 N N . SER A 1 181 ? -26.684 21.687 11.745 1.00 77.81 181 SER A N 1
ATOM 1481 C CA . SER A 1 181 ? -28.060 21.991 12.130 1.00 77.81 181 SER A CA 1
ATOM 1482 C C . SER A 1 181 ? -28.098 23.293 12.922 1.00 77.81 181 SER A C 1
ATOM 1484 O O . SER A 1 181 ? -27.166 23.612 13.663 1.00 77.81 181 SER A O 1
ATOM 1486 N N . SER A 1 182 ? -29.193 24.044 12.785 1.00 76.75 182 SER A N 1
ATOM 1487 C CA . SER A 1 182 ? -29.459 25.224 13.615 1.00 76.75 182 SER A CA 1
ATOM 1488 C C . SER A 1 182 ? -29.632 24.854 15.094 1.00 76.75 182 SER A C 1
ATOM 1490 O O . SER A 1 182 ? -29.294 25.642 15.976 1.00 76.75 182 SER A O 1
ATOM 1492 N N . ASP A 1 183 ? -30.092 23.633 15.373 1.00 82.31 183 ASP A N 1
ATOM 1493 C CA . ASP A 1 183 ? -30.106 23.043 16.708 1.00 82.31 183 ASP A CA 1
ATOM 1494 C C . ASP A 1 183 ? -28.803 22.269 16.964 1.00 82.31 183 ASP A C 1
ATOM 1496 O O . ASP A 1 183 ? -28.595 21.167 16.442 1.00 82.31 183 ASP A O 1
ATOM 1500 N N . LYS A 1 184 ? -27.941 22.847 17.811 1.00 79.00 184 LYS A N 1
ATOM 1501 C CA . LYS A 1 184 ? -26.664 22.254 18.232 1.00 79.00 184 LYS A CA 1
ATOM 1502 C C . LYS A 1 184 ? -26.827 20.969 19.042 1.00 79.00 184 LYS A C 1
ATOM 1504 O O . LYS A 1 184 ? -25.937 20.126 19.006 1.00 79.00 184 LYS A O 1
ATOM 1509 N N . GLN A 1 185 ? -27.931 20.796 19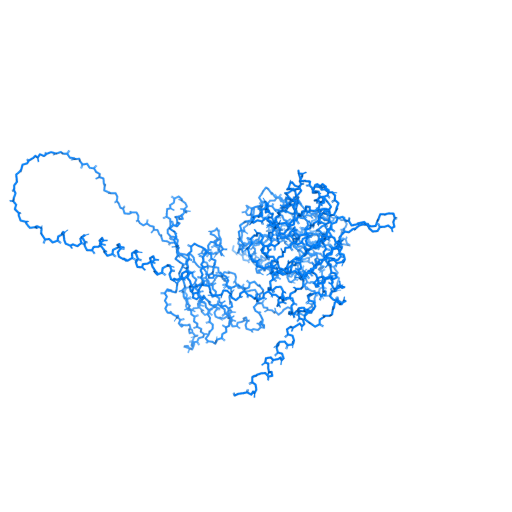.772 1.00 79.94 185 GLN A N 1
ATOM 1510 C CA . GLN A 1 185 ? -28.182 19.530 20.466 1.00 79.94 185 GLN A CA 1
ATOM 1511 C C . GLN A 1 185 ? -28.531 18.429 19.473 1.00 79.94 185 GLN A C 1
ATOM 1513 O O . GLN A 1 185 ? -28.102 17.293 19.651 1.00 79.94 185 GLN A O 1
ATOM 1518 N N . LEU A 1 186 ? -29.275 18.759 18.418 1.00 82.25 186 LEU A N 1
ATOM 1519 C CA . LEU A 1 186 ? -29.610 17.808 17.363 1.00 82.25 186 LEU A CA 1
ATOM 1520 C C . LEU A 1 186 ? -28.366 17.379 16.570 1.00 82.25 186 LEU A C 1
ATOM 1522 O O . LEU A 1 186 ? -28.229 16.195 16.269 1.00 82.25 186 LEU A O 1
ATOM 1526 N N . GLU A 1 187 ? -27.435 18.306 16.318 1.00 83.50 187 GLU A N 1
ATOM 1527 C CA . GLU A 1 187 ? -26.103 17.997 15.772 1.00 83.50 187 GLU A CA 1
ATOM 1528 C C . GLU A 1 187 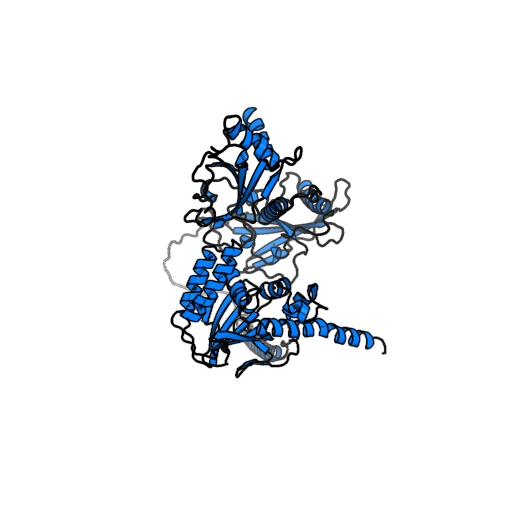? -25.336 17.022 16.682 1.00 83.50 187 GLU A C 1
ATOM 1530 O O . GLU A 1 187 ? -24.963 15.936 16.239 1.00 83.50 187 GLU A O 1
ATOM 1535 N N . ASP A 1 188 ? -25.182 17.351 17.971 1.00 86.88 188 ASP A N 1
ATOM 1536 C CA . ASP A 1 188 ? -24.460 16.507 18.934 1.00 86.88 188 ASP A CA 1
ATOM 1537 C C . ASP A 1 188 ? -25.100 15.099 19.071 1.00 86.88 188 ASP A C 1
ATOM 1539 O O . ASP A 1 188 ? -24.395 14.093 19.180 1.00 86.88 188 ASP A O 1
ATOM 1543 N N . ILE A 1 189 ? -26.438 15.006 19.051 1.00 85.12 189 ILE A N 1
ATOM 1544 C CA . ILE A 1 189 ? -27.177 13.732 19.107 1.00 85.12 189 ILE A CA 1
ATOM 1545 C C . ILE A 1 189 ? -26.941 12.901 17.841 1.00 85.12 189 ILE A C 1
ATOM 1547 O O . ILE A 1 189 ? -26.796 11.685 17.951 1.00 85.12 189 ILE A O 1
ATOM 1551 N N . SER A 1 190 ? -26.888 13.532 16.664 1.00 85.19 190 SER A N 1
ATOM 1552 C CA . SER A 1 190 ? -26.692 12.847 15.379 1.00 85.19 190 SER A CA 1
ATOM 1553 C C . SER A 1 190 ? -25.412 12.006 15.377 1.00 85.19 190 SER A C 1
ATOM 1555 O O . SER A 1 190 ? -25.456 10.816 15.070 1.00 85.19 190 SER A O 1
ATOM 1557 N N . TYR A 1 191 ? -24.292 12.565 15.846 1.00 86.50 191 TYR A N 1
ATOM 1558 C CA . TYR A 1 191 ? -23.025 11.828 15.924 1.00 86.50 191 TYR A CA 1
ATOM 1559 C C . TYR A 1 191 ? -23.080 10.639 16.888 1.00 86.50 191 TYR A C 1
ATOM 1561 O O . TYR A 1 191 ? -22.499 9.593 16.607 1.00 86.50 191 TYR A O 1
ATOM 1569 N N . LEU A 1 192 ? -23.800 10.760 18.009 1.00 84.81 192 LEU A N 1
ATOM 1570 C CA . LEU A 1 192 ? 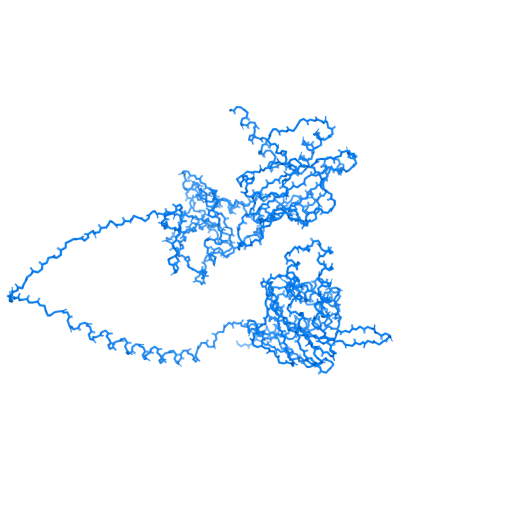-23.988 9.631 18.924 1.00 84.81 192 LEU A CA 1
ATOM 1571 C C . LEU A 1 192 ? -24.868 8.544 18.312 1.00 84.81 192 LEU A C 1
ATOM 1573 O O . LEU A 1 192 ? -24.573 7.365 18.491 1.00 84.81 192 LEU A O 1
ATOM 1577 N N . VAL A 1 193 ? -25.910 8.925 17.569 1.00 81.38 193 VAL A N 1
ATOM 1578 C CA . VAL A 1 193 ? -26.742 7.974 16.824 1.00 81.38 193 VAL A CA 1
ATOM 1579 C C . VAL A 1 193 ? -25.895 7.225 15.800 1.00 81.38 193 VAL A C 1
ATOM 1581 O O . VAL A 1 193 ? -26.006 6.008 15.754 1.00 81.38 193 VAL A O 1
ATOM 1584 N N . THR A 1 194 ? -24.989 7.895 15.080 1.00 79.19 194 THR A N 1
ATOM 1585 C CA . THR A 1 194 ? -24.031 7.242 14.166 1.00 79.19 194 THR A CA 1
ATOM 1586 C C . THR A 1 194 ? -23.179 6.184 14.874 1.00 79.19 194 THR A C 1
ATOM 1588 O O . THR A 1 194 ? -22.966 5.097 14.340 1.00 79.19 194 THR A O 1
ATOM 1591 N N . ILE A 1 195 ? -22.714 6.455 16.100 1.00 77.81 195 ILE A N 1
ATOM 1592 C CA . ILE A 1 195 ? -21.975 5.454 16.888 1.00 77.81 195 ILE A CA 1
ATOM 1593 C C . ILE A 1 195 ? -22.901 4.292 17.270 1.00 77.81 195 ILE A C 1
ATOM 1595 O O . ILE A 1 195 ? -22.525 3.139 17.069 1.00 77.81 195 ILE A O 1
ATOM 1599 N N . MET A 1 196 ? -24.114 4.575 17.758 1.00 73.88 196 MET A N 1
ATOM 1600 C CA . MET A 1 196 ? -25.092 3.552 18.161 1.00 73.88 196 MET A CA 1
ATOM 1601 C C . MET A 1 196 ? -25.522 2.653 16.995 1.00 73.88 196 MET A C 1
ATOM 1603 O O . MET A 1 196 ? -25.596 1.437 17.145 1.00 73.88 196 MET A O 1
ATOM 1607 N N . THR A 1 197 ? -25.789 3.214 15.815 1.00 67.81 197 THR A N 1
ATOM 1608 C CA . THR A 1 197 ? -26.178 2.433 14.629 1.00 67.81 197 THR A CA 1
ATOM 1609 C C . THR A 1 197 ? -25.015 1.600 14.094 1.00 67.81 197 THR A C 1
ATOM 1611 O O . THR A 1 197 ? -25.238 0.533 13.523 1.00 67.81 197 THR A O 1
ATOM 1614 N N . SER A 1 198 ? -23.772 2.013 14.363 1.00 62.28 198 SER A N 1
ATOM 1615 C CA . SER A 1 198 ? -22.566 1.233 14.067 1.00 62.28 198 SER A CA 1
ATOM 1616 C C . SER A 1 198 ? -22.276 0.095 15.069 1.00 62.28 198 SER A C 1
ATOM 1618 O O . SER A 1 198 ? -21.321 -0.659 14.877 1.00 62.28 198 SER A O 1
ATOM 1620 N N . GLU A 1 199 ? -23.061 -0.075 16.144 1.00 51.50 199 GLU A N 1
ATOM 1621 C CA . GLU A 1 199 ? -22.840 -1.119 17.166 1.00 51.50 199 GLU A CA 1
ATOM 1622 C C . GLU A 1 199 ? -23.067 -2.551 16.647 1.00 51.50 199 GLU A C 1
ATOM 1624 O O . GLU A 1 199 ? -22.501 -3.490 17.200 1.00 51.50 199 GLU A O 1
ATOM 1629 N N . GLY A 1 200 ? -23.816 -2.730 15.551 1.00 50.09 200 GLY A N 1
ATOM 1630 C CA . GLY A 1 200 ? -23.997 -4.032 14.888 1.00 50.09 200 GLY A CA 1
ATOM 1631 C C . GLY A 1 200 ? -22.783 -4.520 14.080 1.00 50.09 200 GLY A C 1
ATOM 1632 O O . GLY A 1 200 ? -22.774 -5.658 13.611 1.00 50.09 200 GLY A O 1
ATOM 1633 N N . LEU A 1 201 ? -21.760 -3.676 13.905 1.00 54.69 201 LEU A N 1
ATOM 1634 C CA . LEU A 1 201 ? -20.460 -4.041 13.340 1.00 54.69 201 LEU A CA 1
ATOM 1635 C C . LEU A 1 201 ? -19.555 -4.550 14.467 1.00 54.69 201 LEU A C 1
ATOM 1637 O O . LEU A 1 201 ? -19.141 -3.761 15.322 1.00 54.69 201 LEU A O 1
ATOM 1641 N N . ALA A 1 202 ? -19.231 -5.847 14.449 1.00 47.16 202 ALA A N 1
ATOM 1642 C CA . ALA A 1 202 ? -18.299 -6.463 15.400 1.00 47.16 202 ALA A CA 1
ATOM 1643 C C . ALA A 1 202 ? -16.932 -5.746 15.438 1.00 47.16 202 ALA A C 1
ATOM 1645 O O . ALA A 1 202 ? -16.332 -5.658 16.503 1.00 47.16 202 ALA A O 1
ATOM 1646 N N . ASP A 1 203 ? -16.523 -5.140 14.316 1.00 56.16 203 ASP A N 1
ATOM 1647 C CA . ASP A 1 203 ? -15.298 -4.356 14.162 1.00 56.16 203 ASP A CA 1
ATOM 1648 C C . ASP A 1 203 ? -15.592 -3.044 13.419 1.00 56.16 203 ASP A C 1
ATOM 1650 O O . ASP A 1 203 ? -16.397 -3.016 12.485 1.00 56.16 203 ASP A O 1
ATOM 1654 N N . TRP A 1 204 ? -14.939 -1.941 13.803 1.00 60.69 204 TRP A N 1
ATOM 1655 C CA . TRP A 1 204 ? -14.955 -0.730 12.977 1.00 60.69 204 TRP A CA 1
ATOM 1656 C C . TRP A 1 204 ? -14.440 -1.032 11.558 1.00 60.69 204 TRP A C 1
ATOM 1658 O O . TRP A 1 204 ? -13.610 -1.927 11.383 1.00 60.69 204 TRP A O 1
ATOM 1668 N N . PRO A 1 205 ? -14.862 -0.269 10.535 1.00 56.56 205 PRO A N 1
ATOM 1669 C CA . PRO A 1 205 ? -14.267 -0.370 9.211 1.00 56.56 205 PRO A CA 1
ATOM 1670 C C . PRO A 1 205 ? -12.742 -0.181 9.255 1.00 56.56 205 PRO A C 1
ATOM 1672 O O . PRO A 1 205 ? -12.222 0.581 10.067 1.00 56.56 205 PRO A O 1
ATOM 1675 N N . SER A 1 206 ? -12.014 -0.830 8.344 1.00 54.16 206 SER A N 1
ATOM 1676 C CA . SER A 1 206 ? -10.540 -0.872 8.335 1.00 54.16 206 SER A CA 1
ATOM 1677 C C . SER A 1 206 ? -9.835 0.484 8.171 1.00 54.16 206 SER A C 1
ATOM 1679 O O . SER A 1 206 ? -8.615 0.539 8.256 1.00 54.16 206 SER A O 1
ATOM 1681 N N . TYR A 1 207 ? -10.581 1.559 7.903 1.00 61.19 207 TYR A N 1
ATOM 1682 C CA . TYR A 1 207 ? -10.079 2.925 7.716 1.00 61.19 207 TYR A CA 1
ATOM 1683 C C . TYR A 1 207 ? -10.137 3.791 8.989 1.00 61.19 207 TYR A C 1
ATOM 1685 O O . TYR A 1 207 ? -9.813 4.974 8.939 1.00 61.19 207 TYR A O 1
ATOM 1693 N N . VAL A 1 208 ? -10.585 3.241 10.120 1.00 69.25 208 VAL A N 1
ATOM 1694 C CA . VAL A 1 208 ? -10.552 3.925 11.424 1.00 69.25 208 VAL A CA 1
ATOM 1695 C C . VAL A 1 208 ? -9.107 4.110 11.883 1.00 69.25 208 VAL A C 1
ATOM 1697 O O . VAL A 1 208 ? -8.326 3.161 11.870 1.00 69.25 208 VAL A O 1
ATOM 1700 N N . THR A 1 209 ? -8.759 5.320 12.322 1.00 71.94 209 THR A N 1
ATOM 1701 C CA . THR A 1 209 ? -7.403 5.670 12.771 1.00 71.94 209 THR A CA 1
ATOM 1702 C C . THR A 1 209 ? -7.412 6.236 14.183 1.00 71.94 209 THR A C 1
ATOM 1704 O O . THR A 1 209 ? -8.375 6.868 14.605 1.00 71.94 209 THR A O 1
ATOM 1707 N N . ASN A 1 210 ? -6.317 6.039 14.914 1.00 74.69 210 ASN A N 1
ATOM 1708 C CA . ASN A 1 210 ? -6.060 6.772 16.157 1.00 74.69 210 ASN A CA 1
ATOM 1709 C C . ASN A 1 210 ? -5.027 7.889 15.965 1.00 74.69 210 ASN A C 1
ATOM 1711 O O . ASN A 1 210 ? -4.765 8.634 16.902 1.00 74.69 210 ASN A O 1
ATOM 1715 N N . ASP A 1 211 ? -4.478 8.037 14.759 1.00 76.69 211 ASP A N 1
ATOM 1716 C CA . ASP A 1 211 ? -3.428 9.013 14.467 1.00 76.69 211 ASP A CA 1
ATOM 1717 C C . ASP A 1 211 ? -3.978 10.444 14.377 1.00 76.69 211 ASP A C 1
ATOM 1719 O O . ASP A 1 211 ? -3.206 11.391 14.290 1.00 76.69 211 ASP A O 1
ATOM 1723 N N . VAL A 1 212 ? -5.303 10.634 14.446 1.00 82.38 212 VAL A N 1
ATOM 1724 C CA . VAL A 1 212 ? -5.969 11.948 14.386 1.00 82.38 212 VAL A CA 1
ATOM 1725 C C . VAL A 1 212 ? -5.409 12.964 15.394 1.00 82.38 212 VAL A C 1
ATOM 1727 O O . VAL A 1 212 ? -5.379 14.157 15.106 1.00 82.38 212 VAL A O 1
ATOM 1730 N N . TYR A 1 213 ? -4.917 12.505 16.548 1.00 83.25 213 TYR A N 1
ATOM 1731 C CA . TYR A 1 213 ? -4.295 13.360 17.568 1.00 83.25 213 TYR A CA 1
ATOM 1732 C C . TYR A 1 213 ? -2.772 13.507 17.402 1.00 83.25 213 TYR A C 1
ATOM 1734 O O . TYR A 1 213 ? -2.163 14.378 18.016 1.00 83.25 213 TYR A O 1
ATOM 1742 N N . CYS A 1 214 ? -2.149 12.681 16.564 1.00 81.44 214 CYS A N 1
ATOM 1743 C CA . CYS A 1 214 ? -0.704 12.662 16.318 1.00 81.44 214 CYS A CA 1
ATOM 1744 C C . CYS A 1 214 ? -0.317 13.340 14.992 1.00 81.44 214 CYS A C 1
ATOM 1746 O O . CYS A 1 214 ? 0.868 13.539 14.722 1.00 81.44 214 CYS A O 1
ATOM 1748 N N . LEU A 1 215 ? -1.304 13.673 14.158 1.00 81.62 215 LEU A N 1
ATOM 1749 C CA . LEU A 1 215 ? -1.118 14.298 12.853 1.00 81.62 215 LEU A CA 1
ATOM 1750 C C . LEU A 1 215 ? -1.459 15.788 12.900 1.00 81.62 215 LEU A C 1
ATOM 1752 O O . LEU A 1 215 ? -2.341 16.231 13.645 1.00 81.62 215 LEU A O 1
ATOM 1756 N N . HIS A 1 216 ? -0.755 16.555 12.067 1.00 83.62 216 HIS A N 1
ATOM 1757 C CA . HIS A 1 216 ? -1.027 17.978 11.905 1.00 83.62 216 HIS A CA 1
ATOM 1758 C C . HIS A 1 216 ? -2.401 18.152 11.239 1.00 83.62 216 HIS A C 1
ATOM 1760 O O . HIS A 1 216 ? -2.714 17.375 10.334 1.00 83.62 216 HIS A O 1
ATOM 1766 N N . PRO A 1 217 ? -3.221 19.161 11.597 1.00 85.25 217 PRO A N 1
ATOM 1767 C CA . PRO A 1 217 ? -4.519 19.379 10.952 1.00 85.25 217 PRO A CA 1
ATOM 1768 C C . PRO A 1 217 ? -4.453 19.398 9.415 1.00 85.25 217 PRO A C 1
ATOM 1770 O O . PRO A 1 217 ? -5.287 18.785 8.756 1.00 85.25 217 PRO A O 1
ATOM 1773 N N . LEU A 1 218 ? -3.407 20.003 8.841 1.00 80.38 218 LEU A N 1
ATOM 1774 C CA . LEU A 1 218 ? -3.172 20.036 7.386 1.00 80.38 218 LEU A CA 1
ATOM 1775 C C . LEU A 1 218 ? -2.867 18.669 6.757 1.00 80.38 218 LEU A C 1
ATOM 1777 O O . LEU A 1 218 ? -3.008 18.505 5.546 1.00 80.38 218 LEU A O 1
ATOM 1781 N N . GLU A 1 219 ? -2.416 17.697 7.549 1.00 77.81 219 GLU A N 1
ATOM 1782 C CA . GLU A 1 219 ? -2.264 16.320 7.082 1.00 77.81 219 GLU A CA 1
ATOM 1783 C C . GLU A 1 219 ? -3.615 15.589 7.062 1.00 77.81 219 GLU A C 1
ATOM 1785 O O . GLU A 1 219 ? -3.741 14.610 6.336 1.00 77.81 219 GLU A O 1
ATOM 1790 N N . LEU A 1 220 ? -4.625 16.070 7.799 1.00 78.44 220 LEU A N 1
ATOM 1791 C CA . LEU A 1 220 ? -5.928 15.418 7.979 1.00 78.44 220 LEU A CA 1
ATOM 1792 C C . LEU A 1 220 ? -7.032 15.966 7.065 1.00 78.44 220 LEU A C 1
ATOM 1794 O O . LEU A 1 220 ? -8.012 15.265 6.810 1.00 78.44 220 LEU A O 1
ATOM 1798 N N . VAL A 1 221 ? -6.909 17.211 6.594 1.00 79.25 221 VAL A N 1
ATOM 1799 C CA . VAL A 1 221 ? -7.952 17.890 5.808 1.00 79.25 221 VAL A CA 1
ATOM 1800 C C . VAL A 1 221 ? -7.399 18.528 4.535 1.00 79.25 221 VAL A C 1
ATOM 1802 O O . VAL A 1 221 ? -6.191 18.693 4.366 1.00 79.25 221 VAL A O 1
ATOM 1805 N N . ASP A 1 222 ? -8.294 18.897 3.619 1.00 75.75 222 ASP A N 1
ATOM 1806 C CA . ASP A 1 222 ? -7.944 19.657 2.424 1.00 75.75 222 ASP A CA 1
ATOM 1807 C C . ASP A 1 222 ? -8.570 21.052 2.487 1.00 75.75 222 ASP A C 1
ATOM 1809 O O . ASP A 1 222 ? -9.787 21.190 2.439 1.00 75.75 222 ASP A O 1
ATOM 1813 N N . LEU A 1 223 ? -7.737 22.093 2.580 1.00 76.00 223 LEU A N 1
ATOM 1814 C CA . LEU A 1 223 ? -8.187 23.489 2.694 1.00 76.00 223 LEU A CA 1
ATOM 1815 C C . LEU A 1 223 ? -8.953 23.992 1.463 1.00 76.00 223 LEU A C 1
ATOM 1817 O O . LEU A 1 223 ? -9.605 25.026 1.519 1.00 76.00 223 LEU A O 1
ATOM 1821 N N . GLN A 1 224 ? -8.872 23.282 0.340 1.00 73.88 224 GLN A N 1
ATOM 1822 C CA . GLN A 1 224 ? -9.623 23.607 -0.875 1.00 73.88 224 GLN A CA 1
ATOM 1823 C C . GLN A 1 224 ? -11.002 22.927 -0.915 1.00 73.88 224 GLN A C 1
ATOM 1825 O O . GLN A 1 224 ? -11.793 23.178 -1.824 1.00 73.88 224 GLN A O 1
ATOM 1830 N N . ASP A 1 225 ? -11.314 22.067 0.059 1.00 76.44 225 ASP A N 1
ATOM 1831 C CA . ASP A 1 225 ? -12.579 21.345 0.122 1.00 76.44 225 ASP A CA 1
ATOM 1832 C C . ASP A 1 225 ? -13.676 22.212 0.756 1.00 76.44 225 ASP A C 1
ATOM 1834 O O . ASP A 1 225 ? -13.716 22.450 1.962 1.00 76.44 225 ASP A O 1
ATOM 1838 N N . ARG A 1 226 ? -14.616 22.674 -0.070 1.00 79.50 226 ARG A N 1
ATOM 1839 C CA . ARG A 1 226 ? -15.762 23.481 0.373 1.00 79.50 226 ARG A CA 1
ATOM 1840 C C . ARG A 1 226 ? -16.639 22.759 1.392 1.00 79.50 226 ARG A C 1
ATOM 1842 O O . ARG A 1 226 ? -17.140 23.391 2.319 1.00 79.50 226 ARG A O 1
ATOM 1849 N N . MET A 1 227 ? -16.806 21.444 1.259 1.00 79.00 227 MET A N 1
ATOM 1850 C CA . MET A 1 227 ? -17.619 20.662 2.193 1.00 79.00 227 MET A CA 1
ATOM 1851 C C . MET A 1 227 ? -16.956 20.588 3.569 1.00 79.00 227 MET A C 1
ATOM 1853 O O . MET A 1 227 ? -17.652 20.629 4.584 1.00 79.00 227 MET A O 1
ATOM 1857 N N . PHE A 1 228 ? -15.620 20.558 3.616 1.00 85.25 228 PHE A N 1
ATOM 1858 C CA . PHE A 1 228 ? -14.875 20.664 4.868 1.00 85.25 228 PHE A CA 1
ATOM 1859 C C . PHE A 1 228 ? -15.144 22.005 5.566 1.00 85.25 228 PHE A C 1
ATOM 1861 O O . PHE A 1 228 ? -15.450 22.009 6.757 1.00 85.25 228 PHE A O 1
ATOM 1868 N N . HIS A 1 229 ? -15.130 23.121 4.835 1.00 82.69 229 HIS A N 1
ATOM 1869 C CA . HIS A 1 229 ? -15.412 24.445 5.410 1.00 82.69 229 HIS A CA 1
ATOM 1870 C C . HIS A 1 229 ? -16.820 24.568 5.998 1.00 82.69 229 HIS A C 1
ATOM 1872 O O . HIS A 1 229 ? -17.016 25.226 7.017 1.00 82.69 229 HIS A O 1
ATOM 1878 N N . ILE A 1 230 ? -17.809 23.921 5.376 1.00 81.81 230 ILE A N 1
ATOM 1879 C CA . ILE A 1 230 ? -19.209 24.006 5.814 1.00 81.81 230 ILE A CA 1
ATOM 1880 C C . ILE A 1 230 ? -19.494 23.047 6.978 1.00 81.81 230 ILE A C 1
ATOM 1882 O O . ILE A 1 230 ? -20.182 23.407 7.936 1.00 81.81 230 ILE A O 1
ATOM 1886 N N . TYR A 1 231 ? -18.998 21.813 6.891 1.00 84.31 231 TYR A N 1
ATOM 1887 C CA . TYR A 1 231 ? -19.440 20.714 7.751 1.00 84.31 231 TYR A CA 1
ATOM 1888 C C . TYR A 1 231 ? -18.347 20.175 8.683 1.00 84.31 231 TYR A C 1
ATOM 1890 O O . TYR A 1 231 ? -18.658 19.535 9.690 1.00 84.31 231 TYR A O 1
ATOM 1898 N N . GLY A 1 232 ? -17.075 20.439 8.389 1.00 87.94 232 GLY A N 1
ATOM 1899 C CA . GLY A 1 232 ? -15.935 19.747 8.985 1.00 87.94 232 GLY A CA 1
ATOM 1900 C C . GLY A 1 232 ? -15.789 18.309 8.480 1.00 87.94 232 GLY A C 1
ATOM 1901 O O . GLY A 1 232 ? -16.703 17.744 7.875 1.00 87.94 232 GLY A O 1
ATOM 1902 N N . THR A 1 233 ? -14.640 17.693 8.754 1.00 87.56 233 THR A N 1
ATOM 1903 C CA . THR A 1 233 ? -14.341 16.306 8.351 1.00 87.56 233 THR A CA 1
ATOM 1904 C C . THR A 1 233 ? -14.532 15.362 9.531 1.00 87.56 233 THR A C 1
ATOM 1906 O O . THR A 1 233 ? -13.975 15.587 10.607 1.00 87.56 233 THR A O 1
ATOM 1909 N N . CYS A 1 234 ? -15.296 14.291 9.327 1.00 87.44 234 CYS A N 1
ATOM 1910 C CA . CYS A 1 234 ? -15.479 13.222 10.301 1.00 87.44 234 CYS A CA 1
ATOM 1911 C C . CYS A 1 234 ? -14.362 12.180 10.184 1.00 87.44 234 CYS A C 1
ATOM 1913 O O . CYS A 1 234 ? -14.144 11.586 9.131 1.00 87.44 234 CYS A O 1
ATOM 1915 N N . ILE A 1 235 ? -13.703 11.906 11.303 1.00 84.62 235 ILE A N 1
ATOM 1916 C CA . ILE A 1 235 ? -12.703 10.857 11.468 1.00 84.62 235 ILE A CA 1
ATOM 1917 C C . ILE A 1 235 ? -13.151 9.946 12.600 1.00 84.62 235 ILE A C 1
ATOM 1919 O O . ILE A 1 235 ? -13.555 10.395 13.668 1.00 84.62 235 ILE A O 1
ATOM 1923 N N . PHE A 1 236 ? -13.083 8.645 12.373 1.00 83.69 236 PHE A N 1
ATOM 1924 C CA . PHE A 1 236 ? -13.507 7.643 13.341 1.00 83.69 236 PHE A CA 1
ATOM 1925 C C . PHE A 1 236 ? -12.269 7.064 14.014 1.00 83.69 236 PHE A C 1
ATOM 1927 O O . PHE A 1 236 ? -11.289 6.759 13.330 1.00 83.69 236 PHE A O 1
ATOM 1934 N N . ALA A 1 237 ? -12.325 6.917 15.339 1.00 81.94 237 ALA A N 1
ATOM 1935 C CA . ALA A 1 237 ? -11.206 6.481 16.166 1.00 81.94 237 ALA A CA 1
ATOM 1936 C C . ALA A 1 237 ? -11.624 5.432 17.205 1.00 81.94 237 ALA A C 1
ATOM 1938 O O . ALA A 1 237 ? -12.787 5.325 17.604 1.00 81.94 237 ALA A O 1
ATOM 1939 N N . ASN A 1 238 ? -10.641 4.662 17.668 1.00 81.56 238 ASN A N 1
ATOM 1940 C CA . ASN A 1 238 ? -10.789 3.630 18.696 1.00 81.56 238 ASN A CA 1
ATOM 1941 C C . ASN A 1 238 ? -10.288 4.067 20.072 1.00 81.56 238 ASN A C 1
ATOM 1943 O O . ASN A 1 238 ? -10.525 3.387 21.071 1.00 81.56 238 ASN A O 1
ATOM 1947 N N . LYS A 1 239 ? -9.570 5.182 20.134 1.00 78.62 239 LYS A N 1
ATOM 1948 C CA . LYS A 1 239 ? -8.981 5.732 21.348 1.00 78.62 239 LYS A CA 1
ATOM 1949 C C . LYS A 1 239 ? -9.164 7.247 21.337 1.00 78.62 239 LYS A C 1
ATOM 1951 O O . LYS A 1 239 ? -9.202 7.857 20.277 1.00 78.62 239 LYS A O 1
ATOM 1956 N N . THR A 1 240 ? -9.285 7.820 22.529 1.00 79.38 240 THR A N 1
ATOM 1957 C CA . THR A 1 240 ? -9.188 9.272 22.745 1.00 79.38 240 THR A CA 1
ATOM 1958 C C . THR A 1 240 ? -7.715 9.688 22.761 1.00 79.38 240 THR A C 1
ATOM 1960 O O . THR A 1 240 ? -6.844 8.829 22.926 1.00 79.38 240 THR A O 1
ATOM 1963 N N . CYS A 1 241 ? -7.454 10.989 22.641 1.00 74.81 241 CYS A N 1
ATOM 1964 C CA . CYS A 1 241 ? -6.122 11.581 22.774 1.00 74.81 241 CYS A CA 1
ATOM 1965 C C . CYS A 1 241 ? -5.430 11.115 24.068 1.00 74.81 241 CYS A C 1
ATOM 1967 O O . CYS A 1 241 ? -5.977 11.283 25.166 1.00 74.81 241 CYS A O 1
ATOM 1969 N N . GLY A 1 242 ? -4.237 10.541 23.940 1.00 67.75 242 GLY A N 1
ATOM 1970 C CA . GLY A 1 242 ? -3.339 10.188 25.033 1.00 67.75 242 GLY A CA 1
ATOM 1971 C C . GLY A 1 242 ? -2.545 11.387 25.559 1.00 67.75 242 GLY A C 1
ATOM 1972 O O . GLY A 1 242 ? -2.423 12.417 24.901 1.00 67.75 242 GLY A O 1
ATOM 1973 N N . GLU A 1 243 ? -1.971 11.250 26.761 1.00 56.56 243 GLU A N 1
ATOM 1974 C CA . GLU A 1 243 ? -1.129 12.291 27.386 1.00 56.56 243 GLU A CA 1
ATOM 1975 C C . GLU A 1 243 ? 0.219 12.495 26.667 1.00 56.56 243 GLU A C 1
ATOM 1977 O O . GLU A 1 243 ? 0.874 13.516 26.859 1.00 56.56 243 GLU A O 1
ATOM 1982 N N . THR A 1 244 ? 0.631 11.527 25.844 1.00 52.72 244 THR A N 1
ATOM 1983 C CA . THR A 1 244 ? 1.915 11.488 25.125 1.00 52.72 244 THR A CA 1
ATOM 1984 C C . THR A 1 244 ? 1.781 11.735 23.622 1.00 52.72 244 THR A C 1
ATOM 1986 O O . THR A 1 244 ? 2.758 11.548 22.897 1.00 52.72 244 THR A O 1
ATOM 1989 N N . ASP A 1 245 ? 0.591 12.093 23.135 1.00 62.78 245 ASP A N 1
ATOM 1990 C CA . ASP A 1 245 ? 0.353 12.301 21.705 1.00 62.78 245 ASP A CA 1
ATOM 1991 C C . ASP A 1 245 ? 1.005 13.625 21.281 1.00 62.78 245 ASP A C 1
ATOM 1993 O O . ASP A 1 245 ? 0.502 14.717 21.550 1.00 62.78 245 ASP A O 1
ATOM 1997 N N . ILE A 1 246 ? 2.185 13.522 20.668 1.00 61.88 246 ILE A N 1
ATOM 1998 C CA . ILE A 1 246 ? 2.949 14.657 20.148 1.00 61.88 246 ILE A CA 1
ATOM 1999 C C . ILE A 1 246 ? 2.733 14.702 18.640 1.00 61.88 246 ILE A C 1
ATOM 2001 O O . ILE A 1 246 ? 3.007 13.730 17.936 1.00 61.88 246 ILE A O 1
ATOM 2005 N N . CYS A 1 247 ? 2.258 15.842 18.149 1.00 66.50 247 CYS A N 1
ATOM 2006 C CA . CYS A 1 247 ? 2.098 16.092 16.728 1.00 66.50 247 CYS A CA 1
ATOM 2007 C C . CYS A 1 247 ? 3.365 16.751 16.167 1.00 66.50 247 CYS A C 1
ATOM 2009 O O . CYS A 1 247 ? 4.009 17.574 16.822 1.00 66.50 247 CYS A O 1
ATOM 2011 N N . ASN A 1 248 ? 3.724 16.428 14.925 1.00 62.91 248 ASN A N 1
ATOM 2012 C CA . ASN A 1 248 ? 4.753 17.186 14.214 1.00 62.91 248 ASN A CA 1
ATOM 2013 C C . ASN A 1 248 ? 4.254 18.633 14.024 1.00 62.91 248 ASN A C 1
ATOM 2015 O O . ASN A 1 248 ? 3.222 18.838 13.392 1.00 62.91 248 ASN A O 1
ATOM 2019 N N . GLY A 1 249 ? 4.947 19.619 14.603 1.00 69.69 249 GLY A N 1
ATOM 2020 C CA . GLY A 1 249 ? 4.610 21.048 14.480 1.00 69.69 249 GLY A CA 1
ATOM 2021 C C . GLY A 1 249 ? 3.643 21.613 15.534 1.00 69.69 249 GLY A C 1
ATOM 2022 O O . GLY A 1 249 ? 3.408 22.819 15.557 1.00 69.69 249 GLY A O 1
ATOM 2023 N N . GLY A 1 250 ? 3.106 20.799 16.451 1.00 80.44 250 GLY A N 1
ATOM 2024 C CA . GLY A 1 250 ? 2.198 21.298 17.489 1.00 80.44 250 GLY A CA 1
ATOM 2025 C C . GLY A 1 250 ? 1.653 20.227 18.429 1.00 80.44 250 GLY A C 1
ATOM 2026 O O . GLY A 1 250 ? 2.194 19.129 18.532 1.00 80.44 250 GLY A O 1
ATOM 2027 N N . TYR A 1 251 ? 0.579 20.541 19.150 1.00 82.12 251 TYR A N 1
ATOM 2028 C CA . TYR A 1 251 ? -0.105 19.591 20.032 1.00 82.12 251 TYR A CA 1
ATOM 2029 C C . TYR A 1 251 ? -1.584 19.935 20.232 1.00 82.12 251 TYR A C 1
ATOM 2031 O O . TYR A 1 251 ? -1.999 21.095 20.164 1.00 82.12 251 TYR A O 1
ATOM 2039 N N . TRP A 1 252 ? -2.392 18.918 20.531 1.00 85.69 252 TRP A N 1
ATOM 2040 C CA . TRP A 1 252 ? -3.805 19.079 20.864 1.00 85.69 252 TRP A CA 1
ATOM 2041 C C . TRP A 1 252 ? -3.996 19.259 22.369 1.00 85.69 252 TRP A C 1
ATOM 2043 O O . TRP A 1 252 ? -3.451 18.512 23.178 1.00 85.69 252 TRP A O 1
ATOM 2053 N N . LYS A 1 253 ? -4.810 20.239 22.768 1.00 84.88 253 LYS A N 1
ATOM 2054 C CA . LYS A 1 253 ? -5.141 20.490 24.174 1.00 84.88 253 LYS A CA 1
ATOM 2055 C C . LYS A 1 253 ? -6.644 20.560 24.381 1.00 84.88 253 LYS A C 1
ATOM 2057 O O . LYS A 1 253 ? -7.358 21.216 23.626 1.00 84.88 253 LYS A O 1
ATOM 2062 N N . ILE A 1 254 ? -7.116 19.921 25.448 1.00 85.94 254 ILE A N 1
ATOM 2063 C CA . ILE A 1 254 ? -8.519 19.977 25.862 1.00 85.94 254 ILE A CA 1
ATOM 2064 C C . ILE A 1 254 ? -8.876 21.422 26.222 1.00 85.94 254 ILE A C 1
ATOM 2066 O O . ILE A 1 254 ? -8.237 22.038 27.077 1.00 85.94 254 ILE A O 1
ATOM 2070 N N . LEU A 1 255 ? -9.906 21.956 25.569 1.00 81.06 255 LEU A N 1
ATOM 2071 C CA . LEU A 1 255 ? -10.340 23.337 25.756 1.00 81.06 255 LEU A CA 1
ATOM 2072 C C . LEU A 1 255 ? -11.255 23.482 26.982 1.00 81.06 255 LEU A C 1
ATOM 2074 O O . LEU A 1 255 ? -11.118 24.424 27.763 1.00 81.06 255 LEU A O 1
ATOM 2078 N N . HIS A 1 256 ? -12.176 22.533 27.170 1.00 79.62 256 HIS A N 1
ATOM 2079 C CA . HIS A 1 256 ? -13.200 22.561 28.218 1.00 79.62 256 HIS A CA 1
ATOM 2080 C C . HIS A 1 256 ? -13.459 21.166 28.803 1.00 79.62 256 HIS A C 1
ATOM 2082 O O . HIS A 1 256 ? -13.093 20.154 28.208 1.00 79.62 256 HIS A O 1
ATOM 2088 N N . ARG A 1 257 ? -14.125 21.108 29.967 1.00 78.00 257 ARG A N 1
ATOM 2089 C CA . ARG A 1 257 ? -14.600 19.840 30.551 1.00 78.00 257 ARG A CA 1
ATOM 2090 C C . ARG A 1 257 ? -15.592 19.148 29.609 1.00 78.00 257 ARG A C 1
ATOM 2092 O O . ARG A 1 257 ? -16.348 19.831 28.920 1.00 78.00 257 ARG A O 1
ATOM 2099 N N . ASP A 1 258 ? -15.623 17.814 29.649 1.00 84.12 258 ASP A N 1
ATOM 2100 C CA . ASP A 1 258 ? -16.565 16.984 28.889 1.00 84.12 258 ASP A CA 1
ATOM 2101 C C . ASP A 1 258 ? -18.002 17.517 29.017 1.00 84.12 258 ASP A C 1
ATOM 2103 O O . ASP A 1 258 ? -18.572 17.600 30.111 1.00 84.12 258 ASP A O 1
ATOM 2107 N N . ARG A 1 259 ? -18.606 17.863 27.880 1.00 88.94 259 ARG A N 1
ATOM 2108 C CA . ARG A 1 259 ? -19.995 18.306 27.798 1.00 88.94 259 ARG A CA 1
ATOM 2109 C C . ARG A 1 259 ? -20.906 17.087 27.713 1.00 88.94 259 ARG A C 1
ATOM 2111 O O . ARG A 1 259 ? -20.735 16.229 26.853 1.00 88.94 259 ARG A O 1
ATOM 2118 N N . LEU A 1 260 ? -21.900 17.028 28.593 1.00 90.06 260 LEU A N 1
ATOM 2119 C CA . LEU A 1 260 ? -22.910 15.970 28.595 1.00 90.06 260 LEU A CA 1
ATOM 2120 C C . LEU A 1 260 ? -23.882 16.157 27.427 1.00 90.06 260 LEU A C 1
ATOM 2122 O O . LEU A 1 260 ? -24.488 17.222 27.300 1.00 90.06 260 LEU A O 1
ATOM 2126 N N . ILE A 1 261 ? -24.090 15.103 26.641 1.00 88.19 261 ILE A N 1
ATOM 2127 C CA . ILE A 1 261 ? -25.132 15.057 25.612 1.00 88.19 261 ILE A CA 1
ATOM 2128 C C . ILE A 1 261 ? -26.312 14.258 26.161 1.00 88.19 261 ILE A C 1
ATOM 2130 O O . ILE A 1 261 ? -26.166 13.111 26.603 1.00 88.19 261 ILE A O 1
ATOM 2134 N N . LYS A 1 262 ? -27.494 14.875 26.146 1.00 87.06 262 LYS A N 1
ATOM 2135 C CA . LYS A 1 262 ? -28.738 14.298 26.660 1.00 87.06 262 LYS A CA 1
ATOM 2136 C C . LYS A 1 262 ? -29.702 14.016 25.513 1.00 87.06 262 LYS A C 1
ATOM 2138 O O . LYS A 1 262 ? -29.810 14.792 24.575 1.00 87.06 262 LYS A O 1
ATOM 2143 N N . SER A 1 263 ? -30.414 12.901 25.615 1.00 83.94 263 SER A N 1
ATOM 2144 C CA . SER A 1 263 ? -31.550 12.579 24.749 1.00 83.94 263 SER A CA 1
ATOM 2145 C C . SER A 1 263 ? -32.733 13.520 25.006 1.00 83.94 263 SER A C 1
ATOM 2147 O O . SER A 1 263 ? -32.782 14.206 26.029 1.00 83.94 263 SER A O 1
ATOM 2149 N N . LYS A 1 264 ? -33.744 13.477 24.126 1.00 80.62 264 LYS A N 1
ATOM 2150 C CA . LYS A 1 264 ? -34.999 14.236 24.287 1.00 80.62 264 LYS A CA 1
ATOM 2151 C C . LYS A 1 264 ? -35.731 13.950 25.610 1.00 80.62 264 LYS A C 1
ATOM 2153 O O . LYS A 1 264 ? -36.472 14.800 26.080 1.00 80.62 264 LYS A O 1
ATOM 2158 N N . SER A 1 265 ? -35.504 12.788 26.232 1.00 81.06 265 SER A N 1
ATOM 2159 C CA . SER A 1 265 ? -36.057 12.430 27.548 1.00 81.06 265 SER A CA 1
ATOM 2160 C C . SER A 1 265 ? -35.205 12.906 28.735 1.00 81.06 265 SER A C 1
ATOM 2162 O O . SER A 1 265 ? -35.498 12.572 29.879 1.00 81.06 265 SER A O 1
ATOM 2164 N N . GLY A 1 266 ? -34.123 13.654 28.491 1.00 81.06 266 GLY A N 1
ATOM 2165 C CA . GLY A 1 266 ? -33.219 14.178 29.521 1.00 81.06 266 GLY A CA 1
ATOM 2166 C C . GLY A 1 266 ? -32.149 13.191 30.005 1.00 81.06 266 GLY A C 1
ATOM 2167 O O . GLY A 1 266 ? -31.251 13.586 30.753 1.00 81.06 266 GLY A O 1
ATOM 2168 N N . LYS A 1 267 ? -32.185 11.928 29.558 1.00 86.88 267 LYS A N 1
ATOM 2169 C CA . LYS A 1 267 ? -31.171 10.910 29.880 1.00 86.88 267 LYS A CA 1
ATOM 2170 C C . LYS A 1 267 ? -29.860 11.195 29.145 1.00 86.88 267 LYS A C 1
ATOM 2172 O O . LYS A 1 267 ? -29.884 11.378 27.928 1.00 86.88 267 LYS A O 1
ATOM 2177 N N . THR A 1 268 ? -28.731 11.169 29.855 1.00 89.06 268 THR A N 1
ATOM 2178 C CA . THR A 1 268 ? -27.388 11.268 29.257 1.00 89.06 268 THR A CA 1
ATOM 2179 C C . THR A 1 268 ? -27.102 10.059 28.369 1.00 89.06 268 THR A C 1
ATOM 2181 O O . THR A 1 268 ? -27.150 8.917 28.829 1.00 89.06 268 THR A O 1
ATOM 2184 N N . ILE A 1 269 ? -26.777 10.320 27.108 1.00 88.19 269 ILE A N 1
ATOM 2185 C CA . ILE A 1 269 ? -26.475 9.296 26.098 1.00 88.19 269 ILE A CA 1
ATOM 2186 C C . ILE A 1 269 ? -24.999 9.291 25.688 1.00 88.19 269 ILE A C 1
ATOM 2188 O O . ILE A 1 269 ? -24.500 8.267 25.231 1.00 88.19 269 ILE A O 1
ATOM 2192 N N . GLY A 1 270 ? -24.272 10.384 25.923 1.00 90.06 270 GLY A N 1
ATOM 2193 C CA . GLY A 1 270 ? -22.853 10.466 25.597 1.00 90.06 270 GLY A CA 1
ATOM 2194 C C . GLY A 1 270 ? -22.191 11.750 26.067 1.00 90.06 270 GLY A C 1
ATOM 2195 O O . GLY A 1 270 ? -22.766 12.529 26.835 1.00 90.06 270 GLY A O 1
ATOM 2196 N N . PHE A 1 271 ? -20.966 11.944 25.601 1.00 90.69 271 PHE A N 1
ATOM 2197 C CA . PHE A 1 271 ? -20.102 13.058 25.956 1.00 90.69 271 PHE A CA 1
ATOM 2198 C C . PHE A 1 271 ? -19.484 13.664 24.698 1.00 90.69 271 PHE A C 1
ATOM 2200 O O . PHE A 1 271 ? -19.114 12.933 23.778 1.00 90.69 271 PHE A O 1
ATOM 2207 N N . LYS A 1 272 ? -19.341 14.990 24.704 1.00 91.94 272 LYS A N 1
ATOM 2208 C CA . LYS A 1 272 ? -18.558 15.760 23.739 1.00 91.94 272 LYS A CA 1
ATOM 2209 C C . LYS A 1 272 ? -17.338 16.349 24.429 1.00 91.94 272 LYS A C 1
ATOM 2211 O O . LYS A 1 272 ? -17.475 17.017 25.457 1.00 91.94 272 LYS A O 1
ATOM 2216 N N . LYS A 1 273 ? -16.166 16.151 23.845 1.00 91.00 273 LYS A N 1
ATOM 2217 C CA . LYS A 1 273 ? -14.907 16.760 24.274 1.00 91.00 273 LYS A CA 1
ATOM 2218 C C . LYS A 1 273 ? -14.350 17.589 23.124 1.00 91.00 273 LYS A C 1
ATOM 2220 O O . LYS A 1 273 ? -14.444 17.187 21.973 1.00 91.00 273 LYS A O 1
ATOM 2225 N N . VAL A 1 274 ? -13.814 18.767 23.430 1.00 90.56 274 VAL A N 1
ATOM 2226 C CA . VAL A 1 274 ? -13.280 19.680 22.412 1.00 90.56 274 VAL A CA 1
ATOM 2227 C C . VAL A 1 274 ? -11.792 19.867 22.640 1.00 90.56 274 VAL A C 1
ATOM 2229 O O . VAL A 1 274 ? -11.374 20.289 23.723 1.00 90.56 274 VAL A O 1
ATOM 2232 N N . PHE A 1 275 ? -11.009 19.570 21.611 1.00 89.62 275 PHE A N 1
ATOM 2233 C CA . PHE A 1 275 ? -9.578 19.817 21.562 1.00 89.62 275 PHE A CA 1
ATOM 2234 C C . PHE A 1 275 ? -9.298 21.009 20.657 1.00 89.62 275 PHE A C 1
ATOM 2236 O O . PHE A 1 275 ? -9.947 21.186 19.628 1.00 89.62 275 PHE A O 1
ATOM 2243 N N . LYS A 1 276 ? -8.309 21.810 21.035 1.00 89.62 276 LYS A N 1
ATOM 2244 C CA . LYS A 1 276 ? -7.764 22.900 20.233 1.00 89.62 276 LYS A CA 1
ATOM 2245 C C . LYS A 1 276 ? -6.307 22.597 19.918 1.00 89.62 276 LYS A C 1
ATOM 2247 O O . LYS A 1 276 ? -5.568 22.189 20.815 1.00 89.62 276 LYS A O 1
ATOM 2252 N N . PHE A 1 277 ? -5.912 22.800 18.668 1.00 87.62 277 PHE A N 1
ATOM 2253 C CA . PHE A 1 277 ? -4.522 22.652 18.259 1.00 87.62 277 PHE A CA 1
ATOM 2254 C C . PHE A 1 277 ? -3.716 23.896 18.637 1.00 87.62 277 PHE A C 1
ATOM 2256 O O . PHE A 1 277 ? -4.187 25.028 18.480 1.00 87.62 277 PHE A O 1
ATOM 2263 N N . TYR A 1 278 ? -2.507 23.678 19.138 1.00 82.06 278 TYR A N 1
ATOM 2264 C CA . TYR A 1 278 ? -1.529 24.711 19.448 1.00 82.06 278 TYR A CA 1
ATOM 2265 C C . TYR A 1 278 ? -0.254 24.427 18.665 1.00 82.06 278 TYR A C 1
ATOM 2267 O O . TYR A 1 278 ? 0.393 23.404 18.877 1.00 82.06 278 TYR A O 1
ATOM 2275 N N . GLU A 1 279 ? 0.094 25.348 17.776 1.00 78.25 279 GLU A N 1
ATOM 2276 C CA . GLU A 1 279 ? 1.288 25.259 16.942 1.00 78.25 279 GLU A CA 1
ATOM 2277 C C . GLU A 1 279 ? 2.529 25.728 17.712 1.00 78.25 279 GLU A C 1
ATOM 2279 O O . GLU A 1 279 ? 2.459 26.685 18.494 1.00 78.25 279 GLU A O 1
ATOM 2284 N N . THR A 1 280 ? 3.657 25.035 17.542 1.00 66.50 280 THR A N 1
ATOM 2285 C CA . THR A 1 280 ? 4.914 25.363 18.241 1.00 66.50 280 THR A CA 1
ATOM 2286 C C . THR A 1 280 ? 5.709 26.471 17.556 1.00 66.50 280 THR A C 1
ATOM 2288 O O . THR A 1 280 ? 6.415 27.216 18.233 1.00 66.50 280 THR A O 1
ATOM 2291 N N . GLU A 1 281 ? 5.559 26.622 16.243 1.00 60.22 281 GLU A N 1
ATOM 2292 C CA . GLU A 1 281 ? 6.110 27.725 15.455 1.00 60.22 281 GLU A CA 1
ATOM 2293 C C . GLU A 1 281 ? 4.932 28.502 14.854 1.00 60.22 281 GLU A C 1
ATOM 2295 O O . GLU A 1 281 ? 3.944 27.903 14.450 1.00 60.22 281 GLU A O 1
ATOM 2300 N N . LYS A 1 282 ? 4.962 29.842 14.858 1.00 53.41 282 LYS A N 1
ATOM 2301 C CA . LYS A 1 282 ? 3.878 30.625 14.240 1.00 53.41 282 LYS A CA 1
ATOM 2302 C C . LYS A 1 282 ? 3.998 30.509 12.720 1.00 53.41 282 LYS A C 1
ATOM 2304 O O . LYS A 1 282 ? 4.687 31.335 12.119 1.00 53.41 282 LYS A O 1
ATOM 2309 N N . GLU A 1 283 ? 3.335 29.539 12.102 1.00 49.28 283 GLU A N 1
ATOM 2310 C CA . GLU A 1 283 ? 3.120 29.580 10.658 1.00 49.28 283 GLU A CA 1
ATOM 2311 C C . GLU A 1 283 ? 2.122 30.710 10.348 1.00 49.28 283 GLU A C 1
ATOM 2313 O O . GLU A 1 283 ? 1.083 30.861 10.998 1.00 49.28 283 GLU A O 1
ATOM 2318 N N . ARG A 1 284 ? 2.484 31.590 9.408 1.00 49.44 284 ARG A N 1
ATOM 2319 C CA . ARG A 1 284 ? 1.560 32.591 8.860 1.00 49.44 284 ARG A CA 1
ATOM 2320 C C . ARG A 1 284 ? 0.844 31.951 7.682 1.00 49.44 284 ARG A C 1
ATOM 2322 O O . ARG A 1 284 ? 1.498 31.499 6.744 1.00 49.44 284 ARG A O 1
ATOM 2329 N N . TYR A 1 285 ? -0.480 31.900 7.750 1.00 49.72 285 TYR A N 1
ATOM 2330 C CA . TYR A 1 285 ? -1.308 31.352 6.686 1.00 49.72 285 TYR A CA 1
ATOM 2331 C C . TYR A 1 285 ? -1.750 32.494 5.774 1.00 49.72 285 TYR A C 1
ATOM 2333 O O . TYR A 1 285 ? -2.375 33.448 6.233 1.00 49.72 285 TYR A O 1
ATOM 2341 N N . PHE A 1 286 ? -1.418 32.387 4.490 1.00 45.34 286 PHE A N 1
ATOM 2342 C CA . PHE A 1 286 ? -1.839 33.342 3.470 1.00 45.34 286 PHE A CA 1
ATOM 2343 C C . PHE A 1 286 ? -3.109 32.823 2.794 1.00 45.34 286 PHE A C 1
ATOM 2345 O O . PHE A 1 286 ? -3.079 31.769 2.154 1.00 45.34 286 PHE A O 1
ATOM 2352 N N . CYS A 1 287 ? -4.209 33.560 2.922 1.00 42.12 287 CYS A N 1
ATOM 2353 C CA . CYS A 1 287 ? -5.406 33.385 2.100 1.00 42.12 287 CYS A CA 1
ATOM 2354 C C . CYS A 1 287 ? -5.660 34.715 1.389 1.00 42.12 287 CYS A C 1
ATOM 2356 O O . CYS A 1 287 ? -5.713 35.742 2.055 1.00 42.12 287 CYS A O 1
ATOM 2358 N N . ASP A 1 288 ? -5.749 34.702 0.057 1.00 45.41 288 ASP A N 1
ATOM 2359 C CA . ASP A 1 288 ? -6.001 35.897 -0.766 1.00 45.41 288 ASP A CA 1
ATOM 2360 C C . ASP A 1 288 ? -5.097 37.109 -0.441 1.00 45.41 288 ASP A C 1
ATOM 2362 O O . ASP A 1 288 ? -5.552 38.245 -0.410 1.00 45.41 288 ASP A O 1
ATOM 2366 N N . GLU A 1 289 ? -3.798 36.859 -0.216 1.00 44.16 289 GLU A N 1
ATOM 2367 C CA . GLU A 1 289 ? -2.761 37.873 0.077 1.00 44.16 289 GLU A CA 1
ATOM 2368 C C . GLU A 1 289 ? -2.836 38.545 1.471 1.00 44.16 289 GLU A C 1
ATOM 2370 O O . GLU A 1 289 ? -2.033 39.434 1.756 1.00 44.16 289 GLU A O 1
ATOM 2375 N N . GLU A 1 290 ? -3.690 38.065 2.386 1.00 44.22 290 GLU A N 1
ATOM 2376 C CA . GLU A 1 290 ? -3.802 38.571 3.768 1.00 44.22 290 GLU A CA 1
ATOM 2377 C C . GLU A 1 290 ? -3.352 37.547 4.839 1.00 44.22 290 GLU A C 1
ATOM 2379 O O . GLU A 1 290 ? -3.502 36.332 4.679 1.00 44.22 290 GLU A O 1
ATOM 2384 N N . ASP A 1 291 ? -2.789 38.047 5.955 1.00 46.78 291 ASP A N 1
ATOM 2385 C CA . ASP A 1 291 ? -2.351 37.251 7.118 1.00 46.78 291 ASP A CA 1
ATOM 2386 C C . ASP A 1 291 ? -3.584 36.775 7.924 1.00 46.78 291 ASP A C 1
ATOM 2388 O O . ASP A 1 291 ? -4.157 37.522 8.725 1.00 46.78 291 ASP A O 1
ATOM 2392 N N . VAL A 1 292 ? -3.986 35.509 7.763 1.00 57.62 292 VAL A N 1
ATOM 2393 C CA . VAL A 1 292 ? -5.127 34.924 8.490 1.00 57.62 292 VAL A CA 1
ATOM 2394 C C . VAL A 1 292 ? -4.640 34.036 9.632 1.00 57.62 292 VAL A C 1
ATOM 2396 O O . VAL A 1 292 ? -3.827 33.127 9.458 1.00 57.62 292 VAL A O 1
ATOM 2399 N N . LYS A 1 293 ? -5.175 34.254 10.840 1.00 66.19 293 LYS A N 1
ATOM 2400 C CA . LYS A 1 293 ? -4.932 33.351 11.968 1.00 66.19 293 LYS A CA 1
ATOM 2401 C C . LYS A 1 293 ? -5.926 32.197 11.923 1.00 66.19 293 LYS A C 1
ATOM 2403 O O . LYS A 1 293 ? -7.090 32.354 12.298 1.00 66.19 293 LYS A O 1
ATOM 2408 N N . ILE A 1 294 ? -5.440 31.028 11.523 1.00 74.06 294 ILE A N 1
ATOM 2409 C CA . ILE A 1 294 ? -6.226 29.797 11.488 1.00 74.06 294 ILE A CA 1
ATOM 2410 C C . ILE A 1 294 ? -6.171 29.106 12.855 1.00 74.06 294 ILE A C 1
ATOM 2412 O O . ILE A 1 294 ? -5.111 28.948 13.460 1.00 74.06 294 ILE A O 1
ATOM 2416 N N . THR A 1 295 ? -7.332 28.710 13.380 1.00 83.56 295 THR A N 1
ATOM 2417 C CA . THR A 1 295 ? -7.445 27.913 14.605 1.00 83.56 295 THR A CA 1
ATOM 2418 C C . THR A 1 295 ? -8.143 26.590 14.325 1.00 83.56 295 THR A C 1
ATOM 2420 O O . THR A 1 295 ? -9.296 26.562 13.904 1.00 83.56 295 THR A O 1
ATOM 2423 N N . TRP A 1 296 ? -7.488 25.488 14.680 1.00 89.19 296 TRP A N 1
ATOM 2424 C CA . TRP A 1 296 ? -8.012 24.140 14.474 1.00 89.19 296 TRP A CA 1
ATOM 2425 C C . TRP A 1 296 ? -8.657 23.565 15.732 1.00 89.19 296 TRP A C 1
ATOM 2427 O O . TRP A 1 296 ? -8.130 23.706 16.843 1.00 89.19 296 TRP A O 1
ATOM 2437 N N . THR A 1 297 ? -9.784 22.875 15.554 1.00 91.44 297 THR A N 1
ATOM 2438 C CA . THR A 1 297 ? -10.487 22.177 16.637 1.00 91.44 297 THR A CA 1
ATOM 2439 C C . THR A 1 297 ? -10.890 20.762 16.243 1.00 91.44 297 THR A C 1
ATOM 2441 O O . THR A 1 297 ? -11.286 20.534 15.104 1.00 91.44 297 THR A O 1
ATOM 2444 N N . ILE A 1 298 ? -10.835 19.834 17.202 1.00 92.00 298 ILE A N 1
ATOM 2445 C CA . ILE A 1 298 ? -11.456 18.508 17.109 1.00 92.00 298 ILE A CA 1
ATOM 2446 C C . ILE A 1 298 ? -12.600 18.446 18.113 1.00 92.00 298 ILE A C 1
ATOM 2448 O O . ILE A 1 298 ? -12.400 18.651 19.312 1.00 92.00 298 ILE A O 1
ATOM 2452 N N . GLU A 1 299 ? -13.789 18.109 17.632 1.00 92.62 299 GLU A N 1
ATOM 2453 C CA . GLU A 1 299 ? -14.923 17.729 18.466 1.00 92.62 299 GLU A CA 1
ATOM 2454 C C . GLU A 1 299 ? -15.011 16.200 18.532 1.00 92.62 299 GLU A C 1
ATOM 2456 O O . GLU A 1 299 ? -15.389 15.549 17.562 1.00 92.62 299 GLU A O 1
ATOM 2461 N N . GLU A 1 300 ? -14.644 15.625 19.673 1.00 92.50 300 GLU A N 1
ATOM 2462 C CA . GLU A 1 300 ? -14.714 14.190 19.947 1.00 92.50 300 GLU A CA 1
ATOM 2463 C C . GLU A 1 300 ? -16.055 13.841 20.602 1.00 92.50 300 GLU A C 1
ATOM 2465 O O . GLU A 1 300 ? -16.420 14.404 21.638 1.00 92.50 300 GLU A O 1
ATOM 2470 N N . TYR A 1 301 ? -16.757 12.866 20.036 1.00 91.50 301 TYR A N 1
ATOM 2471 C CA . TYR A 1 301 ? -18.026 12.336 20.520 1.00 91.50 301 TYR A CA 1
ATOM 2472 C C . TYR A 1 301 ? -17.861 10.876 20.934 1.00 91.50 301 TYR A C 1
ATOM 2474 O O . TYR A 1 301 ? -17.291 10.070 20.195 1.00 91.50 301 TYR A O 1
ATOM 2482 N N . ARG A 1 302 ? -18.396 10.526 22.107 1.00 89.75 302 ARG A N 1
ATOM 2483 C CA . ARG A 1 302 ? -18.383 9.156 22.643 1.00 89.75 302 ARG A CA 1
ATOM 2484 C C . ARG A 1 302 ? -19.669 8.828 23.388 1.00 89.75 302 ARG A C 1
ATOM 2486 O O . ARG A 1 302 ? -20.270 9.703 24.017 1.00 89.75 302 ARG A O 1
ATOM 2493 N N . LEU A 1 303 ? -20.063 7.559 23.377 1.00 86.75 303 LEU A N 1
ATOM 2494 C CA . LEU A 1 303 ? -21.218 7.086 24.140 1.00 86.75 303 LEU A CA 1
ATOM 2495 C C . LEU A 1 303 ? -20.953 7.088 25.650 1.00 86.75 303 LEU A C 1
ATOM 2497 O O . LEU A 1 303 ? -19.811 7.128 26.119 1.00 86.75 303 LEU A O 1
ATOM 2501 N N . SER A 1 304 ? -22.036 7.082 26.431 1.00 81.81 304 SER A N 1
ATOM 2502 C CA . SER A 1 304 ? -21.945 7.050 27.893 1.00 81.81 304 SER A CA 1
ATOM 2503 C C . SER A 1 304 ? -21.463 5.701 28.432 1.00 81.81 304 SER A C 1
ATOM 2505 O O . SER A 1 304 ? -20.841 5.640 29.494 1.00 81.81 304 SER A O 1
ATOM 2507 N N . VAL A 1 305 ? -21.704 4.632 27.675 1.00 77.81 305 VAL A N 1
ATOM 2508 C CA . VAL A 1 305 ? -21.160 3.295 27.919 1.00 77.81 305 VAL A CA 1
ATOM 2509 C C . VAL A 1 305 ? -19.693 3.283 27.485 1.00 77.81 305 VAL A C 1
ATOM 2511 O O . VAL A 1 305 ? -19.368 3.772 26.406 1.00 77.81 305 VAL A O 1
ATOM 2514 N N . LYS A 1 306 ? -18.790 2.742 28.318 1.00 62.72 306 LYS A N 1
ATOM 2515 C CA . LYS A 1 306 ? -17.367 2.619 27.965 1.00 62.72 306 LYS A CA 1
ATOM 2516 C C . LYS A 1 306 ? -17.216 1.709 26.745 1.00 62.72 306 LYS A C 1
ATOM 2518 O O . LYS A 1 306 ? -17.307 0.492 26.866 1.00 62.72 306 LYS A O 1
ATOM 2523 N N . GLN A 1 307 ? -16.969 2.320 25.595 1.00 67.12 307 GLN A N 1
ATOM 2524 C CA . GLN A 1 307 ? -16.663 1.656 24.338 1.00 67.12 307 GLN A CA 1
ATOM 2525 C C . GLN A 1 307 ? -15.474 2.360 23.682 1.00 67.12 307 GLN A C 1
ATOM 2527 O O . GLN A 1 307 ? -15.335 3.580 23.776 1.00 67.12 307 GLN A O 1
ATOM 2532 N N . ASN A 1 308 ? -14.635 1.591 22.991 1.00 75.94 308 ASN A N 1
ATOM 2533 C CA . ASN A 1 308 ? -13.510 2.095 22.204 1.00 75.94 308 ASN A CA 1
ATOM 2534 C C . ASN A 1 308 ? -14.006 2.574 20.827 1.00 75.94 308 ASN A C 1
ATOM 2536 O O . ASN A 1 308 ? -13.573 2.072 19.796 1.00 75.94 308 ASN A O 1
ATOM 2540 N N . LYS A 1 309 ? -14.997 3.473 20.812 1.00 83.25 309 LYS A N 1
ATOM 2541 C CA . LYS A 1 309 ? -15.647 3.989 19.601 1.00 83.25 309 LYS A CA 1
ATOM 2542 C C . LYS A 1 309 ? -15.853 5.500 19.732 1.00 83.25 309 LYS A C 1
ATOM 2544 O O . LYS A 1 309 ? -16.634 5.943 20.574 1.00 83.25 309 LYS A O 1
ATOM 2549 N N . PHE A 1 310 ? -15.154 6.271 18.903 1.00 86.38 310 PHE A N 1
ATOM 2550 C CA . PHE A 1 310 ? -15.146 7.733 18.931 1.00 86.38 310 PHE A CA 1
ATOM 2551 C C . PHE A 1 310 ? -15.379 8.305 17.531 1.00 86.38 310 PHE A C 1
ATOM 2553 O O . PHE A 1 310 ? -14.863 7.778 16.544 1.00 86.38 310 PHE A O 1
ATOM 2560 N N . VAL A 1 311 ? -16.122 9.409 17.457 1.00 89.38 311 VAL A N 1
ATOM 2561 C CA . VAL A 1 311 ? -16.232 10.245 16.249 1.00 89.38 311 VAL A CA 1
ATOM 2562 C C . VAL A 1 311 ? -15.524 11.557 16.530 1.00 89.38 311 VAL A C 1
ATOM 2564 O O . VAL A 1 311 ? -15.858 12.231 17.496 1.00 89.38 311 VAL A O 1
ATOM 2567 N N . CYS A 1 312 ? -14.563 11.919 15.697 1.00 90.50 312 CYS A N 1
ATOM 2568 C CA . CYS A 1 312 ? -13.807 13.159 15.762 1.00 90.50 312 CYS A CA 1
ATOM 2569 C C . CYS A 1 312 ? -14.210 14.031 14.579 1.00 90.50 312 CYS A C 1
ATOM 2571 O O . CYS A 1 312 ? -14.049 13.619 13.436 1.00 90.50 312 CYS A O 1
ATOM 2573 N N . VAL A 1 313 ? -14.728 15.227 14.829 1.00 91.31 313 VAL A N 1
ATOM 2574 C CA . VAL A 1 313 ? -15.039 16.192 13.769 1.00 91.31 313 VAL A CA 1
ATOM 2575 C C . VAL A 1 313 ? -13.984 17.285 13.795 1.00 91.31 313 VAL A C 1
ATOM 2577 O O . VAL A 1 313 ? -13.935 18.066 14.748 1.00 91.31 313 VAL A O 1
ATOM 2580 N N . ILE A 1 314 ? -13.127 17.320 12.776 1.00 91.06 314 ILE A N 1
ATOM 2581 C CA . ILE A 1 314 ? -12.125 18.377 12.606 1.00 91.06 314 ILE A CA 1
ATOM 2582 C C . ILE A 1 314 ? -12.800 19.578 11.961 1.00 91.06 314 ILE A C 1
ATOM 2584 O O . ILE A 1 314 ? -13.492 19.436 10.952 1.00 91.06 314 ILE A O 1
ATOM 2588 N N . LYS A 1 315 ? -12.578 20.757 12.539 1.00 90.50 315 LYS A N 1
ATOM 2589 C CA . LYS A 1 315 ? -13.096 22.037 12.056 1.00 90.50 315 LYS A CA 1
ATOM 2590 C C . LYS A 1 315 ? -11.993 23.089 12.053 1.00 90.50 315 LYS A C 1
ATOM 2592 O O . LYS A 1 315 ? -11.165 23.134 12.971 1.00 90.50 315 LYS A O 1
ATOM 2597 N N . GLU A 1 316 ? -12.035 23.943 11.042 1.00 88.12 316 GLU A N 1
ATOM 2598 C CA . GLU A 1 316 ? -11.252 25.169 10.948 1.00 88.12 316 GLU A CA 1
ATOM 2599 C C . GLU A 1 316 ? -12.073 26.354 11.475 1.00 88.12 316 GLU A C 1
ATOM 2601 O O . GLU A 1 316 ? -13.270 26.448 11.219 1.00 88.12 316 GLU A O 1
ATOM 2606 N N . ASN A 1 317 ? -11.434 27.265 12.209 1.00 81.25 317 ASN A N 1
ATOM 2607 C CA . ASN A 1 317 ? -11.995 28.571 12.536 1.00 81.25 317 ASN A CA 1
ATOM 2608 C C . ASN A 1 317 ? -10.985 29.649 12.135 1.00 81.25 317 ASN A C 1
ATOM 2610 O O . ASN A 1 317 ? -9.89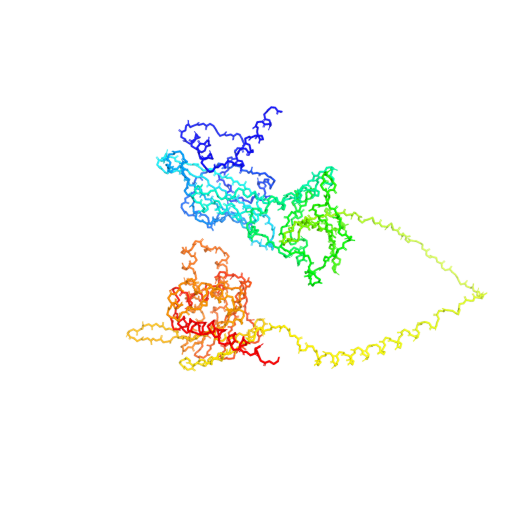7 29.715 12.717 1.00 81.25 317 ASN A O 1
ATOM 2614 N N . SER A 1 318 ? -11.339 30.499 11.179 1.00 69.06 318 SER A N 1
ATOM 2615 C CA . SER A 1 318 ? -10.544 31.666 10.802 1.00 69.06 318 SER A CA 1
ATOM 2616 C C . SER A 1 318 ? -10.975 32.890 11.618 1.00 69.06 318 SER A C 1
ATOM 2618 O O . SER A 1 318 ? -12.160 33.127 11.862 1.00 69.06 318 SER A O 1
ATOM 2620 N N . SER A 1 319 ? -9.998 33.665 12.090 1.00 50.47 319 SER A N 1
ATOM 2621 C CA . SER A 1 319 ? -10.218 34.980 12.702 1.00 50.47 319 SER A CA 1
ATOM 2622 C C . SER A 1 319 ? -9.247 35.987 12.093 1.00 50.47 319 SER A C 1
ATOM 2624 O O . SER A 1 319 ? -8.039 35.731 12.098 1.00 50.47 319 SER A O 1
ATOM 2626 N N . TRP A 1 320 ? -9.762 37.113 11.599 1.00 40.47 320 TRP A N 1
ATOM 2627 C CA . TRP A 1 320 ? -8.963 38.209 11.047 1.00 40.47 320 TRP A CA 1
ATOM 2628 C C . TRP A 1 320 ? -8.049 38.815 12.118 1.00 40.47 320 TRP A C 1
ATOM 2630 O O . TRP A 1 320 ? -8.470 39.016 13.261 1.00 40.47 320 TRP A O 1
ATOM 2640 N N . VAL A 1 321 ? -6.790 39.081 11.765 1.00 37.97 321 VAL A N 1
ATOM 2641 C CA . VAL A 1 321 ? -5.877 39.848 12.618 1.00 37.97 321 VAL A CA 1
ATOM 2642 C C . VAL A 1 321 ? -6.161 41.325 12.358 1.00 37.97 321 VAL A C 1
ATOM 2644 O O . VAL A 1 321 ? -5.807 41.834 11.302 1.00 37.97 321 VAL A O 1
ATOM 2647 N N . GLU A 1 322 ? -6.808 42.019 13.296 1.00 30.95 322 GLU A N 1
ATOM 2648 C CA . GLU A 1 322 ? -6.908 43.482 13.233 1.00 30.95 322 GLU A CA 1
ATOM 2649 C C . GLU A 1 322 ? -5.494 44.077 13.325 1.00 30.95 322 GLU A C 1
ATOM 2651 O O . GLU A 1 322 ? -4.794 43.926 14.332 1.00 30.95 322 GLU A O 1
ATOM 2656 N N . THR A 1 323 ? -5.045 44.709 12.243 1.00 30.66 323 THR A N 1
ATOM 2657 C CA . THR A 1 323 ? -3.798 45.468 12.170 1.00 30.66 323 THR A CA 1
ATOM 2658 C C . THR A 1 323 ? -3.944 46.745 12.997 1.00 30.66 323 THR A C 1
ATOM 2660 O O . THR A 1 323 ? -4.666 47.666 12.635 1.00 30.66 323 THR A O 1
ATOM 2663 N N . SER A 1 324 ? -3.270 46.806 14.144 1.00 29.95 324 SER A N 1
ATOM 2664 C CA . SER A 1 324 ? -3.174 48.026 14.950 1.00 29.95 324 SER A CA 1
ATOM 2665 C C . SER A 1 324 ? -2.398 49.119 14.200 1.00 29.95 324 SER A C 1
ATOM 2667 O O . SER A 1 324 ? -1.296 48.866 13.712 1.00 29.95 324 SER A O 1
ATOM 2669 N N . GLU A 1 325 ? -3.012 50.302 14.129 1.00 30.77 325 GLU A N 1
ATOM 2670 C CA . GLU A 1 325 ? -2.623 51.500 13.377 1.00 30.77 325 GLU A CA 1
ATOM 2671 C C . GLU A 1 325 ? -1.188 52.002 13.623 1.00 30.77 325 GLU A C 1
ATOM 2673 O O . GLU A 1 325 ? -0.627 51.918 14.719 1.00 30.77 325 GLU A O 1
ATOM 2678 N N . GLU A 1 326 ? -0.631 52.572 12.553 1.00 29.52 326 GLU A N 1
ATOM 2679 C CA . GLU A 1 326 ? 0.642 53.283 12.452 1.00 29.52 326 GLU A CA 1
ATOM 2680 C C . GLU A 1 326 ? 0.737 54.486 13.409 1.00 29.52 326 GLU A C 1
ATOM 2682 O O . GLU A 1 326 ? -0.171 55.311 13.485 1.00 29.52 326 GLU A O 1
ATOM 2687 N N . ILE A 1 327 ? 1.900 54.677 14.044 1.00 30.22 327 ILE A N 1
ATOM 2688 C CA . ILE A 1 327 ? 2.323 56.000 14.526 1.00 30.22 327 ILE A CA 1
ATOM 2689 C C . ILE A 1 327 ? 3.410 56.512 13.580 1.00 30.22 327 ILE A C 1
ATOM 2691 O O . ILE A 1 327 ? 4.540 56.022 13.566 1.00 30.22 327 ILE A O 1
ATOM 2695 N N . VAL A 1 328 ? 3.025 57.505 12.780 1.00 29.89 328 VAL A N 1
ATOM 2696 C CA . VAL A 1 328 ? 3.867 58.292 11.875 1.00 29.89 328 VAL A CA 1
ATOM 2697 C C . VAL A 1 328 ? 4.785 59.218 12.680 1.00 29.89 328 VAL A C 1
ATOM 2699 O O . VAL A 1 328 ? 4.352 59.888 13.616 1.00 29.89 328 VAL A O 1
ATOM 2702 N N . ALA A 1 329 ? 6.057 59.277 12.289 1.00 31.84 329 ALA A N 1
ATOM 2703 C CA . ALA A 1 329 ? 7.065 60.174 12.846 1.00 31.84 329 ALA A CA 1
ATOM 2704 C C . ALA A 1 329 ? 7.071 61.554 12.159 1.00 31.84 329 ALA A C 1
ATOM 2706 O O . ALA A 1 329 ? 6.979 61.624 10.935 1.00 31.84 329 ALA A O 1
ATOM 2707 N N . ALA A 1 330 ? 7.287 62.628 12.931 1.00 24.33 330 ALA A N 1
ATOM 2708 C CA . ALA A 1 330 ? 7.896 63.901 12.501 1.00 24.33 330 ALA A CA 1
ATOM 2709 C C . ALA A 1 330 ? 8.348 64.718 13.752 1.00 24.33 330 ALA A C 1
ATOM 2711 O O . ALA A 1 330 ? 7.911 64.392 14.854 1.00 24.33 330 ALA A O 1
ATOM 2712 N N . PRO A 1 331 ? 9.190 65.767 13.639 1.00 30.34 331 PRO A N 1
ATOM 2713 C CA . PRO A 1 331 ? 10.649 65.704 13.794 1.00 30.34 331 PRO A CA 1
ATOM 2714 C C . PRO A 1 331 ? 11.199 66.558 14.969 1.00 30.34 331 PRO A C 1
ATOM 2716 O O . PRO A 1 331 ? 10.524 67.451 15.474 1.00 30.34 331 PRO A O 1
ATOM 2719 N N . GLU A 1 332 ? 12.449 66.306 15.386 1.00 31.17 332 GLU A N 1
ATOM 2720 C CA . GLU A 1 332 ? 13.193 67.098 16.396 1.00 31.17 332 GLU A CA 1
ATOM 2721 C C . GLU A 1 332 ? 13.539 68.524 15.890 1.00 31.17 332 GLU A C 1
ATOM 2723 O O . GLU A 1 332 ? 13.630 68.708 14.670 1.00 31.17 332 GLU A O 1
ATOM 2728 N N . PRO A 1 333 ? 13.781 69.539 16.763 1.00 28.73 333 PRO A N 1
ATOM 2729 C CA . PRO A 1 333 ? 15.147 69.717 17.302 1.00 28.73 333 PRO A CA 1
ATOM 2730 C C . PRO A 1 333 ? 15.304 70.424 18.683 1.00 28.73 333 PRO A C 1
ATOM 2732 O O . PRO A 1 333 ? 14.465 71.204 19.119 1.00 28.73 333 PRO A O 1
ATOM 2735 N N . SER A 1 334 ? 16.466 70.164 19.306 1.00 25.03 334 SER A N 1
ATOM 2736 C CA . SER A 1 334 ? 17.334 71.035 20.140 1.00 25.03 334 SER A CA 1
ATOM 2737 C C . SER A 1 334 ? 16.742 72.024 21.165 1.00 25.03 334 SER A C 1
ATOM 2739 O O . SER A 1 334 ? 16.094 72.991 20.786 1.00 25.03 334 SER A O 1
ATOM 2741 N N . HIS A 1 335 ? 17.166 71.926 22.434 1.00 26.06 335 HIS A N 1
ATOM 2742 C CA . HIS A 1 335 ? 18.093 72.876 23.087 1.00 26.06 335 HIS A CA 1
ATOM 2743 C C . HIS A 1 335 ? 18.372 72.484 24.552 1.00 26.06 335 HIS A C 1
ATOM 2745 O O . HIS A 1 335 ? 17.596 71.784 25.194 1.00 26.06 335 HIS A O 1
ATOM 2751 N N . GLN A 1 336 ? 19.555 72.890 25.014 1.00 23.97 336 GLN A N 1
ATOM 2752 C CA . GLN A 1 336 ? 20.151 72.638 26.322 1.00 23.97 336 GLN A CA 1
ATOM 2753 C C . GLN A 1 336 ? 19.491 73.445 27.456 1.00 23.97 336 GLN A C 1
ATOM 2755 O O . GLN A 1 336 ? 18.853 74.459 27.203 1.00 23.97 336 GLN A O 1
ATOM 2760 N N . GLU A 1 337 ? 19.826 73.004 28.674 1.00 23.19 337 GLU A N 1
ATOM 2761 C CA . GLU A 1 337 ? 20.001 73.738 29.942 1.00 23.19 337 GLU A CA 1
ATOM 2762 C C . GLU A 1 337 ? 19.060 73.408 31.121 1.00 23.19 337 GLU A C 1
ATOM 2764 O O . GLU A 1 337 ? 17.852 73.597 31.092 1.00 23.19 337 GLU A O 1
ATOM 2769 N N . GLU A 1 338 ? 19.752 72.947 32.173 1.00 23.89 338 GLU A N 1
ATOM 2770 C CA . GLU A 1 338 ? 19.589 73.216 33.609 1.00 23.89 338 GLU A CA 1
ATOM 2771 C C . GLU A 1 338 ? 18.616 72.413 34.503 1.00 23.89 338 GLU A C 1
ATOM 2773 O O . GLU A 1 338 ? 17.407 72.583 34.524 1.00 23.89 338 GLU A O 1
ATOM 2778 N N . SER A 1 339 ? 19.280 71.563 35.303 1.00 23.86 339 SER A N 1
ATOM 2779 C CA . SER A 1 339 ? 19.265 71.404 36.772 1.00 23.86 339 SER A CA 1
ATOM 2780 C C . SER A 1 339 ? 17.987 71.025 37.558 1.00 23.86 339 SER A C 1
ATOM 2782 O O . SER A 1 339 ? 17.001 71.739 37.641 1.00 23.86 339 SER A O 1
ATOM 2784 N N . GLU A 1 340 ? 18.139 69.867 38.225 1.00 26.44 340 GLU A N 1
ATOM 2785 C CA . GLU A 1 340 ? 17.676 69.462 39.568 1.00 26.44 340 GLU A CA 1
ATOM 2786 C C . GLU A 1 340 ? 16.185 69.569 39.958 1.00 26.44 340 GLU A C 1
ATOM 2788 O O . GLU A 1 340 ? 15.689 70.638 40.282 1.00 26.44 340 GLU A O 1
ATOM 2793 N N . HIS A 1 341 ? 15.513 68.419 40.156 1.00 26.11 341 HIS A N 1
ATOM 2794 C CA . HIS A 1 341 ? 15.324 67.804 41.489 1.00 26.11 341 HIS A CA 1
ATOM 2795 C C . HIS A 1 341 ? 14.445 66.525 41.472 1.00 26.11 341 HIS A C 1
ATOM 2797 O O . HIS A 1 341 ? 13.448 66.433 40.768 1.00 26.11 341 HIS A O 1
ATOM 2803 N N . HIS A 1 342 ? 14.813 65.605 42.374 1.00 27.92 342 HIS A N 1
ATOM 2804 C CA . HIS A 1 342 ? 14.044 64.531 43.028 1.00 27.92 342 HIS A CA 1
ATOM 2805 C C . HIS A 1 342 ? 13.720 63.167 42.359 1.00 27.92 342 HIS A C 1
ATOM 2807 O O . HIS A 1 342 ? 12.900 63.024 41.461 1.00 27.92 342 HIS A O 1
ATOM 2813 N N . ASP A 1 343 ? 14.312 62.151 43.009 1.00 27.80 343 ASP A N 1
ATOM 2814 C CA . ASP A 1 343 ? 13.840 60.790 43.308 1.00 27.80 343 ASP A CA 1
ATOM 2815 C C . ASP A 1 343 ? 13.726 59.716 42.210 1.00 27.80 343 ASP A C 1
ATOM 2817 O O . ASP A 1 343 ? 12.655 59.386 41.707 1.00 27.80 343 ASP A O 1
ATOM 2821 N N . SER A 1 344 ? 14.833 58.983 42.007 1.00 25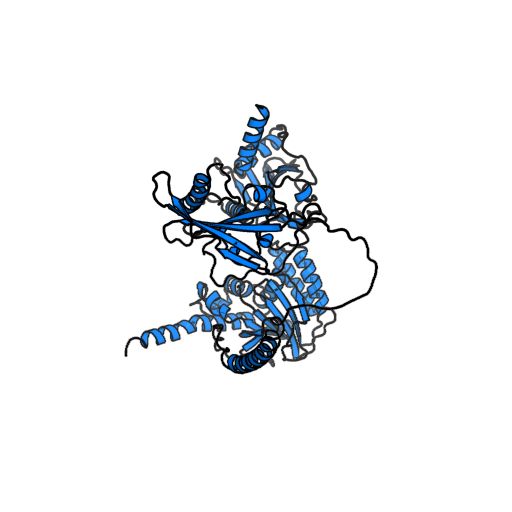.89 344 SER A N 1
ATOM 2822 C CA . SER A 1 344 ? 14.756 57.542 41.727 1.00 25.89 344 SER A CA 1
ATOM 2823 C C . SER A 1 344 ? 15.886 56.762 42.422 1.00 25.89 344 SER A C 1
ATOM 2825 O O . SER A 1 344 ? 17.046 56.756 42.019 1.00 25.89 344 SER A O 1
ATOM 2827 N N . LEU A 1 345 ? 15.541 56.054 43.498 1.00 33.59 345 LEU A N 1
ATOM 2828 C CA . LEU A 1 345 ? 16.400 55.040 44.118 1.00 33.59 345 LEU A CA 1
ATOM 2829 C C . LEU A 1 345 ? 15.556 53.803 44.444 1.00 33.59 345 LEU A C 1
ATOM 2831 O O . LEU A 1 345 ? 15.381 53.409 45.591 1.00 33.59 345 LEU A O 1
ATOM 2835 N N . LYS A 1 346 ? 15.004 53.190 43.390 1.00 33.00 346 LYS A N 1
ATOM 2836 C CA . LYS A 1 346 ? 14.372 51.858 43.441 1.00 33.00 346 LYS A CA 1
ATOM 2837 C C . LYS A 1 346 ? 14.557 51.017 42.168 1.00 33.00 346 LYS A C 1
ATOM 2839 O O . LYS A 1 346 ? 13.824 50.066 41.958 1.00 33.00 346 LYS A O 1
ATOM 2844 N N . GLY A 1 347 ? 15.567 51.327 41.348 1.00 37.97 347 GLY A N 1
ATOM 2845 C CA . GLY A 1 347 ? 15.832 50.627 40.078 1.00 37.97 347 GLY A CA 1
ATOM 2846 C C . GLY A 1 347 ? 17.222 49.994 39.931 1.00 37.97 347 GLY A C 1
ATOM 2847 O O . GLY A 1 347 ? 17.574 49.569 38.839 1.00 37.97 347 GLY A O 1
ATOM 2848 N N . LYS A 1 348 ? 18.047 49.945 40.990 1.00 32.41 348 LYS A N 1
ATOM 2849 C CA . LYS A 1 348 ? 19.440 49.442 40.904 1.00 32.41 348 LYS A CA 1
ATOM 2850 C C . LYS A 1 348 ? 19.823 48.341 41.902 1.00 32.41 348 LYS A C 1
ATOM 2852 O O . LYS A 1 348 ? 20.998 48.014 42.012 1.00 32.41 348 LYS A O 1
ATOM 2857 N N . LYS A 1 349 ? 18.854 47.717 42.584 1.00 34.66 349 LYS A N 1
ATOM 2858 C CA . LYS A 1 349 ? 19.096 46.518 43.420 1.00 34.66 349 LYS A CA 1
ATOM 2859 C C . LYS A 1 349 ? 18.476 45.217 42.900 1.00 34.66 349 LYS A C 1
ATOM 2861 O O . LYS A 1 349 ? 18.779 44.170 43.450 1.00 34.66 349 LYS A O 1
ATOM 2866 N N . GLU A 1 350 ? 17.692 45.244 41.821 1.00 35.22 350 GLU A N 1
ATOM 2867 C CA . GLU A 1 350 ? 17.115 44.014 41.245 1.00 35.22 350 GLU A CA 1
ATOM 2868 C C . GLU A 1 350 ? 17.908 43.435 40.067 1.00 35.22 350 GLU A C 1
ATOM 2870 O O . GLU A 1 350 ? 17.719 42.274 39.727 1.00 35.22 350 GLU A O 1
ATOM 2875 N N . ILE A 1 351 ? 18.863 44.175 39.493 1.00 35.97 351 ILE A N 1
ATOM 2876 C CA . ILE A 1 351 ? 19.620 43.700 38.320 1.00 35.97 351 ILE A CA 1
ATOM 2877 C C . ILE A 1 351 ? 20.913 42.955 38.717 1.00 35.97 351 ILE A C 1
ATOM 2879 O O . ILE A 1 351 ? 21.389 42.127 37.947 1.00 35.97 351 ILE A O 1
ATOM 2883 N N . SER A 1 352 ? 21.440 43.127 39.940 1.00 32.59 352 SER A N 1
ATOM 2884 C CA . SER A 1 352 ? 22.603 42.336 40.396 1.00 32.59 352 SER A CA 1
ATOM 2885 C C . SER A 1 352 ? 22.228 40.981 41.012 1.00 32.59 352 SER A C 1
ATOM 2887 O O . SER A 1 352 ? 23.044 40.070 40.991 1.00 32.59 352 SER A O 1
ATOM 2889 N N . CYS A 1 353 ? 20.993 40.796 41.498 1.00 32.72 353 CYS A N 1
ATOM 2890 C CA . CYS A 1 353 ? 20.548 39.516 42.075 1.00 32.72 353 CYS A CA 1
ATOM 2891 C C . CYS A 1 353 ? 20.011 38.510 41.039 1.00 32.72 353 CYS A C 1
ATOM 2893 O O . CYS A 1 353 ? 19.823 37.341 41.373 1.00 32.72 353 CYS A O 1
ATOM 2895 N N . ILE A 1 354 ? 19.766 38.932 39.792 1.00 36.28 354 ILE A N 1
ATOM 2896 C CA . ILE A 1 354 ? 19.292 38.046 38.713 1.00 36.28 354 ILE A CA 1
ATOM 2897 C C . ILE A 1 354 ? 20.473 37.419 37.949 1.00 36.28 354 ILE A C 1
ATOM 2899 O O . ILE A 1 354 ? 20.370 36.276 37.509 1.00 36.28 354 ILE A O 1
ATOM 2903 N N . ALA A 1 355 ? 21.621 38.103 37.872 1.00 32.62 355 ALA A N 1
ATOM 2904 C CA . ALA A 1 355 ? 22.817 37.586 37.203 1.00 32.62 355 ALA A CA 1
ATOM 2905 C C . ALA A 1 355 ? 23.530 36.478 38.012 1.00 32.62 355 ALA A C 1
ATOM 2907 O O . ALA A 1 355 ? 23.854 35.436 37.450 1.00 32.62 355 ALA A O 1
ATOM 2908 N N . GLU A 1 356 ? 23.672 36.623 39.337 1.00 34.97 356 GLU A N 1
ATOM 2909 C CA . GLU A 1 356 ? 24.304 35.585 40.181 1.00 34.97 356 GLU A CA 1
ATOM 2910 C C . GLU A 1 356 ? 23.437 34.322 40.341 1.00 34.97 356 GLU A C 1
ATOM 2912 O O . GLU A 1 356 ? 23.954 33.216 40.505 1.00 34.97 356 GLU A O 1
ATOM 2917 N N . LYS A 1 357 ? 22.106 34.451 40.242 1.00 35.84 357 LYS A N 1
ATOM 2918 C CA . LYS A 1 357 ? 21.191 33.303 40.326 1.00 35.84 357 LYS A CA 1
ATOM 2919 C C . LYS A 1 357 ? 21.169 32.484 39.030 1.00 35.84 357 LYS A C 1
ATOM 2921 O O . LYS A 1 357 ? 21.027 31.267 39.086 1.00 35.84 357 LYS A O 1
ATOM 2926 N N . ALA A 1 358 ? 21.390 33.133 37.885 1.00 35.38 358 ALA A N 1
ATOM 2927 C CA . ALA A 1 358 ? 21.491 32.466 36.591 1.00 35.38 358 ALA A CA 1
ATOM 2928 C C . ALA A 1 358 ? 22.794 31.654 36.439 1.00 35.38 358 ALA A C 1
ATOM 2930 O O . ALA A 1 358 ? 22.754 30.565 35.874 1.00 35.38 358 ALA A O 1
ATOM 2931 N N . GLU A 1 359 ? 23.929 32.106 36.989 1.00 33.88 359 GLU A N 1
ATOM 2932 C CA . GLU A 1 359 ? 25.191 31.343 36.926 1.00 33.88 359 GLU A CA 1
ATOM 2933 C C . GLU A 1 359 ? 25.219 30.139 37.887 1.00 33.88 359 GLU A C 1
ATOM 2935 O O . GLU A 1 359 ? 25.680 29.059 37.507 1.00 33.88 359 GLU A O 1
ATOM 2940 N N . MET A 1 360 ? 24.638 30.258 39.088 1.00 36.03 360 MET A N 1
ATOM 2941 C CA . MET A 1 360 ? 24.514 29.120 40.014 1.00 36.03 360 MET A CA 1
ATOM 2942 C C . MET A 1 360 ? 23.528 28.045 39.524 1.00 36.03 360 MET A C 1
ATOM 2944 O O . MET A 1 360 ? 23.781 26.852 39.724 1.00 36.03 360 MET A O 1
ATOM 2948 N N . ASP A 1 361 ? 22.433 28.430 38.858 1.00 37.59 361 ASP A N 1
ATOM 2949 C CA . ASP A 1 361 ? 21.467 27.474 38.302 1.00 37.59 361 ASP A CA 1
ATOM 2950 C C . ASP A 1 361 ? 22.002 26.771 37.039 1.00 37.59 361 ASP A C 1
ATOM 2952 O O . ASP A 1 361 ? 21.670 25.606 36.808 1.00 37.59 361 ASP A O 1
ATOM 2956 N N . VAL A 1 362 ? 22.908 27.394 36.273 1.00 34.84 362 VAL A N 1
ATOM 2957 C CA . VAL A 1 362 ? 23.586 26.747 35.133 1.00 34.84 362 VAL A CA 1
ATOM 2958 C C . VAL A 1 362 ? 24.623 25.719 35.604 1.00 34.84 362 VAL A C 1
ATOM 2960 O O . VAL A 1 362 ? 24.621 24.596 35.092 1.00 34.84 362 VAL A O 1
ATOM 2963 N N . GLU A 1 363 ? 25.430 26.004 36.633 1.00 35.19 363 GLU A N 1
ATOM 2964 C CA . GLU A 1 363 ? 26.349 25.000 37.204 1.00 35.19 363 GLU A CA 1
ATOM 2965 C C . GLU A 1 363 ? 25.609 23.853 37.920 1.00 35.19 363 GLU A C 1
ATOM 2967 O O . GLU A 1 363 ? 26.018 22.687 37.834 1.00 35.19 363 GLU A O 1
ATOM 2972 N N . ALA A 1 364 ? 24.493 24.138 38.604 1.00 37.31 364 ALA A N 1
ATOM 2973 C CA . ALA A 1 364 ? 23.659 23.113 39.234 1.00 37.31 364 ALA A CA 1
ATOM 2974 C C . ALA A 1 364 ? 22.923 22.245 38.197 1.00 37.31 364 ALA A C 1
ATOM 2976 O O . ALA A 1 364 ? 22.796 21.030 38.394 1.00 37.31 364 ALA A O 1
ATOM 2977 N N . SER A 1 365 ? 22.497 22.835 37.075 1.00 37.66 365 SER A N 1
ATOM 2978 C CA . SER A 1 365 ? 21.886 22.119 35.950 1.00 37.66 365 SER A CA 1
ATOM 2979 C C . SER A 1 365 ? 22.920 21.295 35.172 1.00 37.66 365 SER A C 1
ATOM 2981 O O . SER A 1 365 ? 22.629 20.155 34.821 1.00 37.66 365 SER A O 1
ATOM 2983 N N . GLN A 1 366 ? 24.170 21.758 35.031 1.00 33.88 366 GLN A N 1
ATOM 2984 C CA . GLN A 1 366 ? 25.273 20.984 34.434 1.00 33.88 366 GLN A CA 1
ATOM 2985 C C . GLN A 1 366 ? 25.752 19.825 35.331 1.00 33.88 366 GLN A C 1
ATOM 2987 O O . GLN A 1 366 ? 26.019 18.728 34.831 1.00 33.88 366 GLN A O 1
ATOM 2992 N N . ARG A 1 367 ? 25.771 19.990 36.664 1.00 34.03 367 ARG A N 1
ATOM 2993 C CA . ARG A 1 367 ? 26.039 18.880 37.607 1.00 34.03 367 ARG A CA 1
ATOM 2994 C C . ARG A 1 367 ? 24.864 17.896 37.722 1.00 34.03 367 ARG A C 1
ATOM 2996 O O . ARG A 1 367 ? 25.106 16.711 37.964 1.00 34.03 367 ARG A O 1
ATOM 3003 N N . ARG A 1 368 ? 23.611 18.335 37.509 1.00 37.50 368 ARG A N 1
ATOM 3004 C CA . ARG A 1 368 ? 22.439 17.443 37.364 1.00 37.50 368 ARG A CA 1
ATOM 3005 C C . ARG A 1 368 ? 22.445 16.715 36.023 1.00 37.50 368 ARG A C 1
ATOM 3007 O O . ARG A 1 368 ? 22.294 15.501 36.047 1.00 37.50 368 ARG A O 1
ATOM 3014 N N . PHE A 1 369 ? 22.751 17.376 34.906 1.00 32.41 369 PHE A N 1
ATOM 3015 C CA . PHE A 1 369 ? 22.932 16.737 33.594 1.00 32.41 369 PHE A CA 1
ATOM 3016 C C . PHE A 1 369 ? 24.032 15.666 33.635 1.00 32.41 369 PHE A C 1
ATOM 3018 O O . PHE A 1 369 ? 23.813 14.548 33.177 1.00 32.41 369 PHE A O 1
ATOM 3025 N N . GLY A 1 370 ? 25.164 15.937 34.298 1.00 31.69 370 GLY A N 1
ATOM 3026 C CA . GLY A 1 370 ? 26.250 14.963 34.488 1.00 31.69 370 GLY A CA 1
ATOM 3027 C C . GLY A 1 370 ? 25.912 13.762 35.391 1.00 31.69 370 GLY A C 1
ATOM 3028 O O . GLY A 1 370 ? 26.566 12.723 35.294 1.00 31.69 370 GLY A O 1
ATOM 3029 N N . LYS A 1 371 ? 24.878 13.859 36.243 1.00 32.62 371 LYS A N 1
ATOM 3030 C CA . LYS A 1 371 ? 24.348 12.741 37.056 1.00 32.62 371 LYS A CA 1
ATOM 3031 C C . LYS A 1 371 ? 23.109 12.070 36.438 1.00 32.62 371 LYS A C 1
ATOM 3033 O O . LYS A 1 371 ? 22.890 10.889 36.690 1.00 32.62 371 LYS A O 1
ATOM 3038 N N . GLN A 1 372 ? 22.348 12.761 35.587 1.00 31.53 372 GLN A N 1
ATOM 3039 C CA . GLN A 1 372 ? 21.181 12.238 34.855 1.00 31.53 372 GLN A CA 1
ATOM 3040 C C . GLN A 1 372 ? 21.580 11.517 33.549 1.00 31.53 372 GLN A C 1
ATOM 3042 O O . GLN A 1 372 ? 20.880 10.601 33.115 1.00 31.53 372 GLN A O 1
ATOM 3047 N N . LEU A 1 373 ? 22.772 11.814 33.011 1.00 30.33 373 LEU A N 1
ATOM 3048 C CA . LEU A 1 373 ? 23.462 11.029 31.971 1.00 30.33 373 LEU A CA 1
ATOM 3049 C C . LEU A 1 373 ? 24.032 9.686 32.472 1.00 30.33 373 LEU A C 1
ATOM 3051 O O . LEU A 1 373 ? 24.542 8.907 31.673 1.00 30.33 373 LEU A O 1
ATOM 3055 N N . LYS A 1 374 ? 23.922 9.378 33.774 1.00 28.38 374 LYS A N 1
ATOM 3056 C CA . LYS A 1 374 ? 24.237 8.046 34.324 1.00 28.38 374 LYS A CA 1
ATOM 3057 C C . LYS A 1 374 ? 23.013 7.224 34.747 1.00 28.38 374 LYS A C 1
ATOM 3059 O O . LYS A 1 374 ? 23.184 6.041 34.996 1.00 28.38 374 LYS A O 1
ATOM 3064 N N . ASN A 1 375 ? 21.801 7.797 34.750 1.00 28.52 375 ASN A N 1
ATOM 3065 C CA . ASN A 1 375 ? 20.579 7.129 35.236 1.00 28.52 375 ASN A CA 1
ATOM 3066 C C . ASN A 1 375 ? 19.366 7.190 34.274 1.00 28.52 375 ASN A C 1
ATOM 3068 O O . ASN A 1 375 ? 18.245 6.947 34.705 1.00 28.52 375 ASN A O 1
ATOM 3072 N N . SER A 1 376 ? 19.560 7.480 32.981 1.00 29.41 376 SER A N 1
ATOM 3073 C CA . SER A 1 376 ? 18.496 7.397 31.951 1.00 29.41 376 SER A CA 1
ATOM 3074 C C . SER A 1 376 ? 18.754 6.350 30.857 1.00 29.41 376 SER A C 1
ATOM 3076 O O . SER A 1 376 ? 18.051 6.307 29.853 1.00 29.41 376 SER A O 1
ATOM 3078 N N . TYR A 1 377 ? 19.692 5.427 31.088 1.00 28.50 377 TYR A N 1
ATOM 3079 C CA . TYR A 1 377 ? 19.707 4.140 30.390 1.00 28.50 377 TYR A CA 1
ATOM 3080 C C . TYR A 1 377 ? 18.771 3.162 31.098 1.00 28.50 377 TYR A C 1
ATOM 3082 O O . TYR A 1 377 ? 19.235 2.289 31.812 1.00 28.50 377 TYR A O 1
ATOM 3090 N N . PHE A 1 378 ? 17.467 3.348 30.925 1.00 30.44 378 PHE A N 1
ATOM 3091 C CA . PHE A 1 378 ? 16.426 2.313 30.990 1.00 30.44 378 PHE A CA 1
ATOM 3092 C C . PHE A 1 378 ? 15.155 2.956 30.419 1.00 30.44 378 PHE A C 1
ATOM 3094 O O . PHE A 1 378 ? 14.780 4.039 30.841 1.00 30.44 378 PHE A O 1
ATOM 3101 N N . SER A 1 379 ? 14.380 2.389 29.510 1.00 29.55 379 SER A N 1
ATOM 3102 C CA . SER A 1 379 ? 14.529 1.278 28.584 1.00 29.55 379 SER A CA 1
ATOM 3103 C C . SER A 1 379 ? 13.304 1.465 27.687 1.00 29.55 379 SER A C 1
ATOM 3105 O O . SER A 1 379 ? 12.181 1.294 28.160 1.00 29.55 379 SER A O 1
ATOM 3107 N N . THR A 1 380 ? 13.463 1.785 26.397 1.00 31.30 380 THR A N 1
ATOM 3108 C CA . THR A 1 380 ? 12.551 1.143 25.439 1.00 31.30 380 THR A CA 1
ATOM 3109 C C . THR A 1 380 ? 12.657 -0.327 25.800 1.00 31.30 380 THR A C 1
ATOM 3111 O O . THR A 1 380 ? 13.777 -0.825 25.950 1.00 31.30 380 THR A O 1
ATOM 3114 N N . SER A 1 381 ? 11.562 -1.033 26.062 1.00 33.38 381 SER A N 1
ATOM 3115 C CA . SER A 1 381 ? 11.671 -2.487 26.074 1.00 33.38 381 SER A CA 1
ATOM 3116 C C . SER A 1 381 ? 11.942 -2.884 24.619 1.00 33.38 381 SER A C 1
ATOM 3118 O O . SER A 1 381 ? 11.029 -3.248 23.881 1.00 33.38 381 SER A O 1
ATOM 3120 N N . LEU A 1 382 ? 13.192 -2.705 24.173 1.00 51.16 382 LEU A N 1
ATOM 3121 C CA . LEU A 1 382 ? 13.784 -3.430 23.070 1.00 51.16 382 LEU A CA 1
ATOM 3122 C C . LEU A 1 382 ? 13.450 -4.868 23.411 1.00 51.16 382 LEU A C 1
ATOM 3124 O O . LEU A 1 382 ? 13.952 -5.392 24.408 1.00 51.16 382 LEU A O 1
ATOM 3128 N N . LEU A 1 383 ? 12.512 -5.449 22.661 1.00 59.84 383 LEU A N 1
ATOM 3129 C CA . LEU A 1 383 ? 12.268 -6.876 22.758 1.00 59.84 383 LEU A CA 1
ATOM 3130 C C . LEU A 1 383 ? 13.650 -7.531 22.714 1.00 59.84 383 LEU A C 1
ATOM 3132 O O . LEU A 1 383 ? 14.428 -7.205 21.808 1.00 59.84 383 LEU A O 1
ATOM 3136 N N . PRO A 1 384 ? 14.005 -8.341 23.725 1.00 74.50 384 PRO A N 1
ATOM 3137 C CA . PRO A 1 384 ? 15.338 -8.900 23.799 1.00 74.50 384 PRO A CA 1
ATOM 3138 C C . PRO A 1 384 ? 15.609 -9.628 22.488 1.00 74.50 384 PRO A C 1
ATOM 3140 O O . PRO A 1 384 ? 14.747 -10.355 21.984 1.00 74.50 384 PRO A O 1
ATOM 3143 N N . LEU A 1 385 ? 16.782 -9.375 21.899 1.00 81.88 385 LEU A N 1
ATOM 3144 C CA . LEU A 1 385 ? 17.129 -10.014 20.640 1.00 81.88 385 LEU A CA 1
ATOM 3145 C C . LEU A 1 385 ? 17.041 -11.530 20.834 1.00 81.88 385 LEU A C 1
ATOM 3147 O O . LEU A 1 385 ? 17.612 -12.043 21.802 1.00 81.88 385 LEU A O 1
ATOM 3151 N N . PRO A 1 386 ? 16.353 -12.260 19.943 1.00 84.31 386 PRO A N 1
ATOM 3152 C CA . PRO A 1 386 ? 16.278 -13.700 20.077 1.00 84.31 386 PRO A CA 1
ATOM 3153 C C . PRO A 1 386 ? 17.690 -14.291 20.056 1.00 84.31 386 PRO A C 1
ATOM 3155 O O . PRO A 1 386 ? 18.516 -13.947 19.208 1.00 84.31 386 PRO A O 1
ATOM 3158 N N . SER A 1 387 ? 17.960 -15.205 20.989 1.00 86.25 387 SER A N 1
ATOM 3159 C CA . SER A 1 387 ? 19.232 -15.921 21.033 1.00 86.25 387 SER A CA 1
ATOM 3160 C C . SER A 1 387 ? 19.329 -16.860 19.833 1.00 86.25 387 SER A C 1
ATOM 3162 O O . SER A 1 387 ? 18.625 -17.876 19.739 1.00 86.25 387 SER A O 1
ATOM 3164 N N . VAL A 1 388 ? 20.193 -16.489 18.891 1.00 92.06 388 VAL A N 1
ATOM 3165 C CA . VAL A 1 388 ? 20.425 -17.216 17.648 1.00 92.06 388 VAL A CA 1
ATOM 3166 C C . VAL A 1 388 ? 21.914 -17.470 17.441 1.00 92.06 388 VAL A C 1
ATOM 3168 O O . VAL A 1 388 ? 22.761 -16.686 17.857 1.00 92.06 388 VAL A O 1
ATOM 3171 N N . THR A 1 389 ? 22.250 -18.581 16.791 1.00 92.94 389 THR A N 1
ATOM 3172 C CA . THR A 1 389 ? 23.643 -18.947 16.506 1.00 92.94 389 THR A CA 1
ATOM 3173 C C . THR A 1 389 ? 24.170 -18.218 15.265 1.00 92.94 389 THR A C 1
ATOM 3175 O O . THR A 1 389 ? 23.378 -17.937 14.355 1.00 92.94 389 THR A O 1
ATOM 3178 N N . PRO A 1 390 ? 25.482 -17.925 15.173 1.00 94.00 390 PRO A N 1
ATOM 3179 C CA . PRO A 1 390 ? 26.094 -17.507 13.912 1.00 94.00 390 PRO A CA 1
ATOM 3180 C C . PRO A 1 390 ? 25.931 -18.591 12.839 1.00 94.00 390 PRO A C 1
ATOM 3182 O O . PRO A 1 390 ? 25.796 -19.774 13.159 1.00 94.00 390 PRO A O 1
ATOM 3185 N N . LEU A 1 391 ? 25.976 -18.195 11.567 1.00 95.12 391 LEU A N 1
ATOM 3186 C CA . LEU A 1 391 ? 25.990 -19.132 10.441 1.00 95.12 391 LEU A CA 1
ATOM 3187 C C . LEU A 1 391 ? 27.266 -18.955 9.623 1.00 95.12 391 LEU A C 1
ATOM 3189 O O . LEU A 1 391 ? 27.553 -17.861 9.143 1.00 95.12 391 LEU A O 1
ATOM 3193 N N . GLN A 1 392 ? 27.995 -20.052 9.430 1.00 95.06 392 GLN A N 1
ATOM 3194 C CA . GLN A 1 392 ? 29.089 -20.138 8.470 1.00 95.06 392 GLN A CA 1
ATOM 3195 C C . GLN A 1 392 ? 28.533 -20.712 7.167 1.00 95.06 392 GLN A C 1
ATOM 3197 O O . GLN A 1 392 ? 28.114 -21.869 7.132 1.00 95.06 392 GLN A O 1
ATOM 3202 N N . ILE A 1 393 ? 28.517 -19.912 6.104 1.00 94.38 393 ILE A N 1
ATOM 3203 C CA . ILE A 1 393 ? 28.055 -20.337 4.783 1.00 94.38 393 ILE A CA 1
ATOM 3204 C C . ILE A 1 393 ? 29.215 -20.179 3.809 1.00 94.38 393 ILE A C 1
ATOM 3206 O O . ILE A 1 393 ? 29.655 -19.064 3.529 1.00 94.38 393 ILE A O 1
ATOM 3210 N N . ASP A 1 394 ? 29.705 -21.303 3.285 1.00 90.12 394 ASP A N 1
ATOM 3211 C CA . ASP A 1 394 ? 30.937 -21.328 2.492 1.00 90.12 394 ASP A CA 1
ATOM 3212 C C . ASP A 1 394 ? 32.087 -20.660 3.294 1.00 90.12 394 ASP A C 1
ATOM 3214 O O . ASP A 1 394 ? 32.299 -20.991 4.465 1.00 90.12 394 ASP A O 1
ATOM 3218 N N . SER A 1 395 ? 32.823 -19.708 2.720 1.00 85.50 395 SER A N 1
ATOM 3219 C CA . SER A 1 395 ? 33.882 -18.964 3.413 1.00 85.50 395 SER A CA 1
ATOM 3220 C C . SER A 1 395 ? 33.401 -17.716 4.163 1.00 85.50 395 SER A C 1
ATOM 3222 O O . SER A 1 395 ? 34.247 -16.971 4.646 1.00 85.50 395 SER A O 1
ATOM 3224 N N . VAL A 1 396 ? 32.093 -17.447 4.237 1.00 91.00 396 VAL A N 1
ATOM 3225 C CA . VAL A 1 396 ? 31.542 -16.214 4.830 1.00 91.00 396 VAL A CA 1
ATOM 3226 C C . VAL A 1 396 ? 30.871 -16.515 6.170 1.00 91.00 396 VAL A C 1
ATOM 3228 O O . VAL A 1 396 ? 30.031 -17.414 6.269 1.00 91.00 396 VAL A O 1
ATOM 3231 N N . ALA A 1 397 ? 31.226 -15.736 7.192 1.00 93.38 397 ALA A N 1
ATOM 3232 C CA . ALA A 1 397 ? 30.635 -15.814 8.523 1.00 93.38 397 ALA A CA 1
ATOM 3233 C C . ALA A 1 397 ? 29.558 -14.733 8.703 1.00 93.38 397 ALA A C 1
ATOM 3235 O O . ALA A 1 397 ? 29.818 -13.542 8.528 1.00 93.38 397 ALA A O 1
ATOM 3236 N N . PHE A 1 398 ? 28.355 -15.136 9.110 1.00 95.12 398 PHE A N 1
ATOM 3237 C CA . PHE A 1 398 ? 27.289 -14.222 9.515 1.00 95.12 398 PHE A CA 1
ATOM 3238 C C . PHE A 1 398 ? 27.173 -14.198 11.034 1.00 95.12 398 PHE A C 1
ATOM 3240 O O . PHE A 1 398 ? 26.847 -15.209 11.665 1.00 95.12 398 PHE A O 1
ATOM 3247 N N . ALA A 1 399 ? 27.420 -13.022 11.612 1.00 94.19 399 ALA A N 1
ATOM 3248 C CA . ALA A 1 399 ? 27.220 -12.770 13.032 1.00 94.19 399 ALA A CA 1
ATOM 3249 C C . ALA A 1 399 ? 25.742 -12.982 13.412 1.00 94.19 399 ALA A C 1
ATOM 3251 O O . ALA A 1 399 ? 24.864 -12.727 12.585 1.00 94.19 399 ALA A O 1
ATOM 3252 N N . PRO A 1 400 ? 25.446 -13.417 14.648 1.00 94.88 400 PRO A N 1
ATOM 3253 C CA . PRO A 1 400 ? 24.076 -13.675 15.088 1.00 94.88 400 PRO A CA 1
ATOM 3254 C C . PRO A 1 400 ? 23.230 -12.401 15.204 1.00 94.88 400 PRO A C 1
ATOM 3256 O O . PRO A 1 400 ? 22.007 -12.479 15.125 1.00 94.88 400 PRO A O 1
ATOM 3259 N N . ALA A 1 401 ? 23.872 -11.242 15.351 1.00 93.75 401 ALA A N 1
ATOM 3260 C CA . ALA A 1 401 ? 23.233 -9.939 15.399 1.00 93.75 401 ALA A CA 1
ATOM 3261 C C . ALA A 1 401 ? 24.104 -8.880 14.718 1.00 93.75 401 ALA A C 1
ATOM 3263 O O . ALA A 1 401 ? 25.330 -9.011 14.678 1.00 93.75 401 ALA A O 1
ATOM 3264 N N . ILE A 1 402 ? 23.463 -7.833 14.211 1.00 92.50 402 ILE A N 1
ATOM 3265 C CA . ILE A 1 402 ? 24.096 -6.631 13.654 1.00 92.50 402 ILE A CA 1
ATOM 3266 C C . ILE A 1 402 ? 23.282 -5.403 14.059 1.00 92.50 402 ILE A C 1
ATOM 3268 O O . ILE A 1 402 ? 22.123 -5.544 14.437 1.00 92.50 402 ILE A O 1
ATOM 3272 N N . ASN A 1 403 ? 23.842 -4.207 13.894 1.00 89.19 403 ASN A N 1
ATOM 3273 C CA . ASN A 1 403 ? 23.062 -2.972 13.955 1.00 89.19 403 ASN A CA 1
ATOM 3274 C C . ASN A 1 403 ? 22.749 -2.496 12.537 1.00 89.19 403 ASN A C 1
ATOM 3276 O O . ASN A 1 403 ? 23.631 -2.500 11.674 1.00 89.19 403 ASN A O 1
ATOM 3280 N N . SER A 1 404 ? 21.504 -2.085 12.301 1.00 85.50 404 SER A N 1
ATOM 3281 C CA . SER A 1 404 ? 21.101 -1.498 11.023 1.00 85.50 404 SER A CA 1
ATOM 3282 C C . SER A 1 404 ? 21.952 -0.256 10.709 1.00 85.50 404 SER A C 1
ATOM 3284 O O . SER A 1 404 ? 22.094 0.615 11.572 1.00 85.50 404 SER A O 1
ATOM 3286 N N . PRO A 1 405 ? 22.462 -0.105 9.472 1.00 79.00 405 PRO A N 1
ATOM 3287 C CA . PRO A 1 405 ? 23.115 1.130 9.019 1.00 79.00 405 PRO A CA 1
ATOM 3288 C C . PRO A 1 405 ? 22.196 2.353 8.977 1.00 79.00 405 PRO A C 1
ATOM 3290 O O . PRO A 1 405 ? 22.662 3.453 8.698 1.00 79.00 405 PRO A O 1
ATOM 3293 N N . THR A 1 406 ? 20.881 2.156 9.109 1.00 80.75 406 THR A N 1
ATOM 3294 C CA . THR A 1 406 ? 19.878 3.214 8.936 1.00 80.75 406 THR A CA 1
ATOM 3295 C C . THR A 1 406 ? 19.199 3.561 10.251 1.00 80.75 406 THR A C 1
ATOM 3297 O O . THR A 1 406 ? 19.176 4.726 10.630 1.00 80.75 406 THR A O 1
ATOM 3300 N N . SER A 1 407 ? 18.653 2.573 10.958 1.00 82.12 407 SER A N 1
ATOM 3301 C CA . SER A 1 407 ? 17.933 2.802 12.216 1.00 82.12 407 SER A CA 1
ATOM 3302 C C . SER A 1 407 ? 18.823 2.672 13.454 1.00 82.12 407 SER A C 1
ATOM 3304 O O . SER A 1 407 ? 18.399 3.045 14.542 1.00 82.12 407 SER A O 1
ATOM 3306 N N . HIS A 1 408 ? 20.028 2.102 13.315 1.00 83.31 408 HIS A N 1
ATOM 3307 C CA . HIS A 1 408 ? 20.868 1.622 14.419 1.00 83.31 408 HIS A CA 1
ATOM 3308 C C . HIS A 1 408 ? 20.203 0.568 15.321 1.00 83.31 408 HIS A C 1
ATOM 3310 O O . HIS A 1 408 ? 20.809 0.145 16.308 1.00 83.31 408 HIS A O 1
ATOM 3316 N N . ASN A 1 409 ? 19.010 0.083 14.961 1.00 86.19 409 ASN A N 1
ATOM 3317 C CA . ASN A 1 409 ? 18.336 -0.976 15.694 1.00 86.19 409 ASN A CA 1
ATOM 3318 C C . ASN A 1 409 ? 19.112 -2.289 15.550 1.00 86.19 409 ASN A C 1
ATOM 3320 O O . ASN A 1 409 ? 19.639 -2.583 14.466 1.00 86.19 409 ASN A O 1
ATOM 3324 N N . PRO A 1 410 ? 19.168 -3.104 16.613 1.00 91.12 410 PRO A N 1
ATOM 3325 C CA . PRO A 1 410 ? 19.765 -4.419 16.524 1.00 91.12 410 PRO A CA 1
ATOM 3326 C C . PRO A 1 410 ? 18.833 -5.360 15.745 1.00 91.12 410 PRO A C 1
ATOM 3328 O O . PRO A 1 410 ? 17.632 -5.443 16.007 1.00 91.12 410 PRO A O 1
ATOM 3331 N N . LEU A 1 411 ? 19.397 -6.093 14.790 1.00 95.50 411 LEU A N 1
ATOM 3332 C CA . LEU A 1 411 ? 18.707 -7.072 13.954 1.00 95.50 411 LEU A CA 1
ATOM 3333 C C . LEU A 1 411 ? 19.343 -8.446 14.169 1.00 95.50 411 LEU A C 1
ATOM 3335 O O . LEU A 1 411 ? 20.570 -8.568 14.174 1.00 95.50 411 LEU A O 1
ATOM 3339 N N . PHE A 1 412 ? 18.529 -9.488 14.327 1.00 97.19 412 PHE A N 1
ATOM 3340 C CA . PHE A 1 412 ? 19.015 -10.857 14.511 1.00 97.19 412 PHE A CA 1
ATOM 3341 C C . PHE A 1 412 ? 19.121 -11.593 13.175 1.00 97.19 412 PHE A C 1
ATOM 3343 O O . PHE A 1 412 ? 18.354 -11.338 12.247 1.00 97.19 412 PHE A O 1
ATOM 3350 N N . LEU A 1 413 ? 20.051 -12.543 13.079 1.00 98.00 413 LEU A N 1
ATOM 3351 C CA . LEU A 1 413 ? 20.238 -13.373 11.891 1.00 98.00 413 LEU A CA 1
ATOM 3352 C C . LEU A 1 413 ? 19.070 -14.353 11.732 1.00 98.00 413 LEU A C 1
ATOM 3354 O O . LEU A 1 413 ? 19.029 -15.405 12.383 1.00 98.00 413 LEU A O 1
ATOM 3358 N N . GLY A 1 414 ? 18.149 -14.018 10.831 1.00 97.06 414 GLY A N 1
ATOM 3359 C CA . GLY A 1 414 ? 17.004 -14.848 10.479 1.00 97.06 414 GLY A CA 1
ATOM 3360 C C . GLY A 1 414 ? 17.425 -16.099 9.715 1.00 97.06 414 GLY A C 1
ATOM 3361 O O . GLY A 1 414 ? 16.976 -17.189 10.046 1.00 97.06 414 GLY A O 1
ATOM 3362 N N . GLY A 1 415 ? 18.324 -15.971 8.739 1.00 97.56 415 GLY A N 1
ATOM 3363 C CA . GLY A 1 415 ? 18.825 -17.106 7.963 1.00 97.56 415 GLY A CA 1
ATOM 3364 C C . GLY A 1 415 ? 19.888 -16.702 6.950 1.00 97.56 415 GLY A C 1
ATOM 3365 O O . GLY A 1 415 ? 20.014 -15.527 6.604 1.00 97.56 415 GLY A O 1
ATOM 3366 N N . ALA A 1 416 ? 20.660 -17.673 6.470 1.00 98.00 416 ALA A N 1
ATOM 3367 C CA . ALA A 1 416 ? 21.696 -17.445 5.468 1.00 98.00 416 ALA A CA 1
ATOM 3368 C C . ALA A 1 416 ? 21.814 -18.626 4.498 1.00 98.00 416 ALA A C 1
ATOM 3370 O O . ALA A 1 416 ? 21.414 -19.745 4.809 1.00 98.00 416 ALA A O 1
ATOM 3371 N N . GLY A 1 417 ? 22.346 -18.382 3.303 1.00 97.50 417 GLY A N 1
ATOM 3372 C CA . GLY A 1 417 ? 22.482 -19.413 2.279 1.00 97.50 417 GLY A CA 1
ATOM 3373 C C . GLY A 1 417 ? 23.245 -18.950 1.045 1.00 97.50 417 GLY A C 1
ATOM 3374 O O . GLY A 1 417 ? 23.625 -17.787 0.921 1.00 97.50 417 GLY A O 1
ATOM 3375 N N . VAL A 1 418 ? 23.494 -19.886 0.133 1.00 96.00 418 VAL A N 1
ATOM 3376 C CA . VAL A 1 418 ? 24.226 -19.633 -1.113 1.00 96.00 418 VAL A CA 1
ATOM 3377 C C . VAL A 1 418 ? 23.271 -19.370 -2.268 1.00 96.00 418 VAL A C 1
ATOM 3379 O O . VAL A 1 418 ? 22.243 -20.031 -2.406 1.00 96.00 418 VAL A O 1
ATOM 3382 N N . ARG A 1 419 ? 23.668 -18.468 -3.163 1.00 93.50 419 ARG A N 1
ATOM 3383 C CA . ARG A 1 419 ? 23.048 -18.293 -4.474 1.00 93.50 419 ARG A CA 1
ATOM 3384 C C . ARG A 1 419 ? 24.044 -18.709 -5.547 1.00 93.50 419 ARG A C 1
ATOM 3386 O O . ARG A 1 419 ? 25.130 -18.135 -5.684 1.00 93.50 419 ARG A O 1
ATOM 3393 N N . GLY A 1 420 ? 23.643 -19.686 -6.350 1.00 89.88 420 GLY A N 1
ATOM 3394 C CA . GLY A 1 420 ? 24.448 -20.250 -7.428 1.00 89.88 420 GLY A CA 1
ATOM 3395 C C . GLY A 1 420 ? 23.621 -20.605 -8.658 1.00 89.88 420 GLY A C 1
ATOM 3396 O O . GLY A 1 420 ? 22.406 -20.422 -8.672 1.00 89.88 420 GLY A O 1
ATOM 3397 N N . LEU A 1 421 ? 24.301 -21.067 -9.703 1.00 87.06 421 LEU A N 1
ATOM 3398 C CA . LEU A 1 421 ? 23.698 -21.584 -10.931 1.00 87.06 421 LEU A CA 1
ATOM 3399 C C . LEU A 1 421 ? 24.375 -22.900 -11.303 1.00 87.06 421 LEU A C 1
ATOM 3401 O O . LEU A 1 421 ? 25.590 -23.029 -11.139 1.00 87.06 421 LEU A O 1
ATOM 3405 N N . ASP A 1 422 ? 23.613 -23.838 -11.855 1.00 86.25 422 ASP A N 1
ATOM 3406 C CA . ASP A 1 422 ? 24.183 -25.030 -12.473 1.00 86.25 422 ASP A CA 1
ATOM 3407 C C . ASP A 1 422 ? 24.790 -24.679 -13.828 1.00 86.25 422 ASP A C 1
ATOM 3409 O O . ASP A 1 422 ? 24.105 -24.249 -14.757 1.00 86.25 422 ASP A O 1
ATOM 3413 N N . ILE A 1 423 ? 26.103 -24.855 -13.933 1.00 86.81 423 ILE A N 1
ATOM 3414 C CA . ILE A 1 423 ? 26.876 -24.601 -15.144 1.00 86.81 423 ILE A CA 1
ATOM 3415 C C . ILE A 1 423 ? 27.572 -25.912 -15.502 1.00 86.81 423 ILE A C 1
ATOM 3417 O O . ILE A 1 423 ? 28.436 -26.381 -14.763 1.00 86.81 423 ILE A O 1
ATOM 3421 N N . HIS A 1 424 ? 27.175 -26.521 -16.623 1.00 86.81 424 HIS A N 1
ATOM 3422 C CA . HIS A 1 424 ? 27.698 -27.813 -17.094 1.00 86.81 424 HIS A CA 1
ATOM 3423 C C . HIS A 1 424 ? 27.620 -28.937 -16.039 1.00 86.81 424 HIS A C 1
ATOM 3425 O O . HIS A 1 424 ? 28.573 -29.686 -15.842 1.00 86.81 424 HIS A O 1
ATOM 3431 N N . GLY A 1 425 ? 26.492 -29.035 -15.324 1.00 85.25 425 GLY A N 1
ATOM 3432 C CA . GLY A 1 425 ? 26.269 -30.075 -14.309 1.00 85.25 425 GLY A CA 1
ATOM 3433 C C . GLY A 1 425 ? 26.997 -29.851 -12.979 1.00 85.25 425 GLY A C 1
ATOM 3434 O O . GLY A 1 425 ? 26.977 -30.730 -12.122 1.00 85.25 425 GLY A O 1
ATOM 3435 N N . LYS A 1 426 ? 27.632 -28.687 -12.786 1.00 91.06 426 LYS A N 1
ATOM 3436 C CA . LYS A 1 426 ? 28.250 -28.285 -11.520 1.00 91.06 426 LYS A CA 1
ATOM 3437 C C . LYS A 1 426 ? 27.572 -27.032 -10.973 1.00 91.06 426 LYS A C 1
ATOM 3439 O O . LYS A 1 426 ? 27.533 -26.007 -11.653 1.00 91.06 426 LYS A O 1
ATOM 3444 N N . PHE A 1 427 ? 27.124 -27.090 -9.721 1.00 89.69 427 PHE A N 1
ATOM 3445 C CA . PHE A 1 427 ? 26.566 -25.931 -9.030 1.00 89.69 427 PHE A CA 1
ATOM 3446 C C . PHE A 1 427 ? 27.676 -24.929 -8.687 1.00 89.69 427 PHE A C 1
ATOM 3448 O O . PHE A 1 427 ? 28.568 -25.205 -7.879 1.00 89.69 427 PHE A O 1
ATOM 3455 N N . VAL A 1 428 ? 27.652 -23.760 -9.326 1.00 91.25 428 VAL A N 1
ATOM 3456 C CA . VAL A 1 428 ? 28.639 -22.691 -9.139 1.00 91.25 428 VAL A CA 1
ATOM 3457 C C . VAL A 1 428 ? 28.039 -21.577 -8.289 1.00 91.25 428 VAL A C 1
ATOM 3459 O O . VAL A 1 428 ? 27.081 -20.921 -8.694 1.00 91.25 428 VAL A O 1
ATOM 3462 N N . ILE A 1 429 ? 28.638 -21.323 -7.124 1.00 92.50 429 ILE A N 1
ATOM 3463 C CA . ILE A 1 429 ? 28.233 -20.249 -6.207 1.00 92.50 429 ILE A CA 1
ATOM 3464 C C . ILE A 1 429 ? 28.743 -18.899 -6.729 1.00 92.50 429 ILE A C 1
ATOM 3466 O O . ILE A 1 429 ? 29.921 -18.757 -7.073 1.00 92.50 429 ILE A O 1
ATOM 3470 N N . PHE A 1 430 ? 27.851 -17.908 -6.762 1.00 90.69 430 PHE A N 1
ATOM 3471 C CA . PHE A 1 430 ? 28.164 -16.523 -7.128 1.00 90.69 430 PHE A CA 1
ATOM 3472 C C . PHE A 1 430 ? 28.171 -15.613 -5.906 1.00 90.69 430 PHE A C 1
ATOM 3474 O O . PHE A 1 430 ? 29.098 -14.822 -5.734 1.00 90.69 430 PHE A O 1
ATOM 3481 N N . THR A 1 431 ? 27.153 -15.740 -5.057 1.00 94.06 431 THR A N 1
ATOM 3482 C CA . THR A 1 431 ? 26.990 -14.904 -3.869 1.00 94.06 431 THR A CA 1
ATOM 3483 C C . THR A 1 431 ? 26.549 -15.733 -2.673 1.00 94.06 431 THR A C 1
ATOM 3485 O O . THR A 1 431 ? 25.944 -16.800 -2.807 1.00 94.06 431 THR A O 1
ATOM 3488 N N . VAL A 1 432 ? 26.864 -15.222 -1.493 1.00 96.44 432 VAL A N 1
ATOM 3489 C CA . VAL A 1 432 ? 26.434 -15.749 -0.204 1.00 96.44 432 VAL A CA 1
ATOM 3490 C C . VAL A 1 432 ? 25.557 -14.687 0.451 1.00 96.44 432 VAL A C 1
ATOM 3492 O O . VAL A 1 432 ? 25.915 -13.513 0.460 1.00 96.44 432 VAL A O 1
ATOM 3495 N N . ILE A 1 433 ? 24.380 -15.073 0.935 1.00 97.62 433 ILE A N 1
ATOM 3496 C CA . ILE A 1 433 ? 23.325 -14.145 1.348 1.00 97.62 433 ILE A CA 1
ATOM 3497 C C . ILE A 1 433 ? 22.952 -14.405 2.803 1.00 97.62 433 ILE A C 1
ATOM 3499 O O . ILE A 1 433 ? 22.597 -15.533 3.144 1.00 97.62 433 ILE A O 1
ATOM 3503 N N . GLY A 1 434 ? 22.966 -13.358 3.624 1.00 97.81 434 GLY A N 1
ATOM 3504 C CA . GLY A 1 434 ? 22.419 -13.348 4.980 1.00 97.81 434 GLY A CA 1
ATOM 3505 C C . GLY A 1 434 ? 21.239 -12.387 5.089 1.00 97.81 434 GLY A C 1
ATOM 3506 O O . GLY A 1 434 ? 21.284 -11.283 4.545 1.00 97.81 434 GLY A O 1
ATOM 3507 N N . ILE A 1 435 ? 20.188 -12.809 5.789 1.00 98.50 435 ILE A N 1
ATOM 3508 C CA . ILE A 1 435 ? 18.984 -12.019 6.053 1.00 98.50 435 ILE A CA 1
ATOM 3509 C C . ILE A 1 435 ? 18.839 -11.843 7.557 1.00 98.50 435 ILE A C 1
ATOM 3511 O O . ILE A 1 435 ? 18.801 -12.816 8.314 1.00 98.50 435 ILE A O 1
ATOM 3515 N N . TYR A 1 436 ? 18.719 -10.588 7.961 1.00 98.12 436 TYR A N 1
ATOM 3516 C CA . TYR A 1 436 ? 18.539 -10.145 9.328 1.00 98.12 436 TYR A CA 1
ATOM 3517 C C . TYR A 1 436 ? 17.173 -9.487 9.484 1.00 98.12 436 TYR A C 1
ATOM 3519 O O . TYR A 1 436 ? 16.704 -8.804 8.572 1.00 98.12 436 TYR A O 1
ATOM 3527 N N . LEU A 1 437 ? 16.541 -9.703 10.632 1.00 97.81 437 LEU A N 1
ATOM 3528 C CA . LEU A 1 437 ? 15.197 -9.222 10.938 1.00 97.81 437 LEU A CA 1
ATOM 3529 C C . LEU A 1 437 ? 15.192 -8.488 12.278 1.00 97.81 437 LEU A C 1
ATOM 3531 O O . LEU A 1 437 ? 15.970 -8.807 13.180 1.00 97.81 437 LEU A O 1
ATOM 3535 N N . GLU A 1 438 ? 14.298 -7.521 12.414 1.00 95.44 438 GLU A N 1
ATOM 3536 C CA . GLU A 1 438 ? 14.021 -6.853 13.684 1.00 95.44 438 GLU A CA 1
ATOM 3537 C C . GLU A 1 438 ? 13.333 -7.810 14.676 1.00 95.44 438 GLU A C 1
ATOM 3539 O O . GLU A 1 438 ? 12.592 -8.713 14.285 1.00 95.44 438 GLU A O 1
ATOM 3544 N N . ALA A 1 439 ? 13.581 -7.644 15.981 1.00 91.25 439 ALA A N 1
ATOM 3545 C CA . ALA A 1 439 ? 13.110 -8.573 17.017 1.00 91.25 439 ALA A CA 1
ATOM 3546 C C . ALA A 1 439 ? 11.573 -8.733 17.062 1.00 91.25 439 ALA A C 1
ATOM 3548 O O . ALA A 1 439 ? 11.070 -9.825 17.335 1.00 91.25 439 ALA A O 1
ATOM 3549 N N . ASN A 1 440 ? 10.822 -7.676 16.732 1.00 91.25 440 ASN A N 1
ATOM 3550 C CA . ASN A 1 440 ? 9.356 -7.684 16.611 1.00 91.25 440 ASN A CA 1
ATOM 3551 C C . ASN A 1 440 ? 8.828 -8.607 15.487 1.00 91.25 440 ASN A C 1
ATOM 3553 O O . ASN A 1 440 ? 7.643 -8.954 15.499 1.00 91.25 440 ASN A O 1
ATOM 3557 N N . ALA A 1 441 ? 9.680 -9.073 14.567 1.00 94.75 441 ALA A N 1
ATOM 3558 C CA . ALA A 1 441 ? 9.298 -10.043 13.546 1.00 94.75 441 ALA A CA 1
ATOM 3559 C C . ALA A 1 441 ? 8.790 -11.353 14.168 1.00 94.75 441 ALA A C 1
ATOM 3561 O O . ALA A 1 441 ? 7.855 -11.960 13.650 1.00 94.75 441 ALA A O 1
ATOM 3562 N N . ILE A 1 442 ? 9.358 -11.782 15.303 1.00 94.88 442 ILE A N 1
ATOM 3563 C CA . ILE A 1 442 ? 8.955 -13.025 15.974 1.00 94.88 442 ILE A CA 1
ATOM 3564 C C . ILE A 1 442 ? 7.516 -12.961 16.495 1.00 94.88 442 ILE A C 1
ATOM 3566 O O . ILE A 1 442 ? 6.723 -13.811 16.080 1.00 94.88 442 ILE A O 1
ATOM 3570 N N . PRO A 1 443 ? 7.123 -12.004 17.361 1.00 92.81 443 PRO A N 1
ATOM 3571 C CA . PRO A 1 443 ? 5.738 -11.918 17.815 1.00 92.81 443 PRO A CA 1
ATOM 3572 C C . PRO A 1 443 ? 4.768 -11.646 16.659 1.00 92.81 443 PRO A C 1
ATOM 3574 O O . PRO A 1 443 ? 3.708 -12.265 16.628 1.00 92.81 443 PRO A O 1
ATOM 3577 N N . SER A 1 444 ? 5.146 -10.816 15.677 1.00 92.69 444 SER A N 1
ATOM 3578 C CA . SER A 1 444 ? 4.316 -10.528 14.497 1.00 92.69 444 SER A CA 1
ATOM 3579 C C . SER A 1 444 ? 3.990 -11.795 13.693 1.00 92.69 444 SER A C 1
ATOM 3581 O O . SER A 1 444 ? 2.824 -12.095 13.435 1.00 92.69 444 SER A O 1
ATOM 3583 N N . LEU A 1 445 ? 5.002 -12.604 13.363 1.00 95.69 445 LEU A N 1
ATOM 3584 C CA . LEU A 1 445 ? 4.813 -13.844 12.605 1.00 95.69 445 LEU A CA 1
ATOM 3585 C C . LEU A 1 445 ? 4.165 -14.953 13.450 1.00 95.69 445 LEU A C 1
ATOM 3587 O O . LEU A 1 445 ? 3.413 -15.777 12.921 1.00 95.69 445 LEU A O 1
ATOM 3591 N N . SER A 1 446 ? 4.396 -14.961 14.765 1.00 94.50 446 SER A N 1
ATOM 3592 C CA . SER A 1 446 ? 3.859 -15.983 15.674 1.00 94.50 446 SER A CA 1
ATOM 3593 C C . SER A 1 446 ? 2.332 -16.007 15.724 1.00 94.50 446 SER A C 1
ATOM 3595 O O . SER A 1 446 ? 1.770 -17.074 15.963 1.00 94.50 446 SER A O 1
ATOM 3597 N N . VAL A 1 447 ? 1.654 -14.886 15.446 1.00 92.62 447 VAL A N 1
ATOM 3598 C CA . VAL A 1 447 ? 0.179 -14.809 15.415 1.00 92.62 447 VAL A CA 1
ATOM 3599 C C . VAL A 1 447 ? -0.425 -15.860 14.478 1.00 92.62 447 VAL A C 1
ATOM 3601 O O . VAL A 1 447 ? -1.464 -16.441 14.780 1.00 92.62 447 VAL A O 1
ATOM 3604 N N . LYS A 1 448 ? 0.239 -16.130 13.350 1.00 94.44 448 LYS A N 1
ATOM 3605 C CA . LYS A 1 448 ? -0.266 -17.015 12.291 1.00 94.44 448 LYS A CA 1
ATOM 3606 C C . LYS A 1 448 ? 0.566 -18.282 12.104 1.00 94.44 448 LYS A C 1
ATOM 3608 O O . LYS A 1 448 ? 0.034 -19.302 11.670 1.00 94.44 448 LYS A O 1
ATOM 3613 N N . TRP A 1 449 ? 1.862 -18.223 12.404 1.00 96.38 449 TRP A N 1
ATOM 3614 C CA . TRP A 1 449 ? 2.823 -19.257 12.011 1.00 96.38 449 TRP A CA 1
ATOM 3615 C C . TRP A 1 449 ? 3.406 -20.056 13.185 1.00 96.38 449 TRP A C 1
ATOM 3617 O O . TRP A 1 449 ? 4.139 -21.022 12.954 1.00 96.38 449 TRP A O 1
ATOM 3627 N N . LYS A 1 450 ? 3.063 -19.715 14.437 1.00 94.31 450 LYS A N 1
ATOM 3628 C CA . LYS A 1 450 ? 3.458 -20.499 15.622 1.00 94.31 450 LYS A CA 1
ATOM 3629 C C . LYS A 1 450 ? 2.922 -21.933 15.517 1.00 94.31 450 LYS A C 1
ATOM 3631 O O . LYS A 1 450 ? 1.796 -22.163 15.082 1.00 94.31 450 LYS A O 1
ATOM 3636 N N . GLY A 1 451 ? 3.740 -22.912 15.904 1.00 90.25 451 GLY A N 1
ATOM 3637 C CA . GLY A 1 451 ? 3.401 -24.338 15.840 1.00 90.25 451 GLY A CA 1
ATOM 3638 C C . GLY A 1 451 ? 3.663 -25.018 14.492 1.00 90.25 451 GLY A C 1
ATOM 3639 O O . GLY A 1 451 ? 3.589 -26.244 14.424 1.00 90.25 451 GLY A O 1
ATOM 3640 N N . LYS A 1 452 ? 4.011 -24.273 13.435 1.00 95.00 452 LYS A N 1
ATOM 3641 C CA . LYS A 1 452 ? 4.420 -24.850 12.148 1.00 95.00 452 LYS A CA 1
ATOM 3642 C C . LYS A 1 452 ? 5.858 -25.358 12.185 1.00 95.00 452 LYS A C 1
ATOM 3644 O O . LYS A 1 452 ? 6.726 -24.750 12.817 1.00 95.00 452 LYS A O 1
ATOM 3649 N N . ASN A 1 453 ? 6.112 -26.478 11.510 1.00 92.81 453 ASN A N 1
ATOM 3650 C CA . ASN A 1 453 ? 7.455 -27.048 11.395 1.00 92.81 453 ASN A CA 1
ATOM 3651 C C . ASN A 1 453 ? 8.232 -26.472 10.195 1.00 92.81 453 ASN A C 1
ATOM 3653 O O . ASN A 1 453 ? 7.665 -25.844 9.300 1.00 92.81 453 ASN A O 1
ATOM 3657 N N . THR A 1 454 ? 9.546 -26.713 10.156 1.00 93.81 454 THR A N 1
ATOM 3658 C CA . THR A 1 454 ? 10.447 -26.201 9.110 1.00 93.81 454 THR A CA 1
ATOM 3659 C C . THR A 1 454 ? 9.980 -26.530 7.694 1.00 93.81 454 THR A C 1
ATOM 3661 O O . THR A 1 454 ? 10.055 -25.673 6.814 1.00 93.81 454 THR A O 1
ATOM 3664 N N . LYS A 1 455 ? 9.494 -27.754 7.453 1.00 93.06 455 LYS A N 1
ATOM 3665 C CA . LYS A 1 455 ? 9.072 -28.191 6.117 1.00 93.06 455 LYS A CA 1
ATOM 3666 C C . LYS A 1 455 ? 7.817 -27.441 5.671 1.00 93.06 455 LYS A C 1
ATOM 3668 O O . LYS A 1 455 ? 7.808 -26.878 4.579 1.00 93.06 455 LYS A O 1
ATOM 3673 N N . GLU A 1 456 ? 6.815 -27.358 6.548 1.00 93.81 456 GLU A N 1
ATOM 3674 C CA . GLU A 1 456 ? 5.583 -26.600 6.293 1.00 93.81 456 GLU A CA 1
ATOM 3675 C C . GLU A 1 456 ? 5.879 -25.129 5.979 1.00 93.81 456 GLU A C 1
ATOM 3677 O O . GLU A 1 456 ? 5.321 -24.573 5.034 1.00 93.81 456 GLU A O 1
ATOM 3682 N N . LEU A 1 457 ? 6.774 -24.494 6.745 1.00 95.94 457 LEU A N 1
ATOM 3683 C CA . LEU A 1 457 ? 7.140 -23.099 6.507 1.00 95.94 457 LEU A CA 1
ATOM 3684 C C . LEU A 1 457 ? 7.935 -22.926 5.210 1.00 95.94 457 LEU A C 1
ATOM 3686 O O . LEU A 1 457 ? 7.644 -22.005 4.453 1.00 95.94 457 LEU A O 1
ATOM 3690 N N . THR A 1 458 ? 8.884 -23.820 4.916 1.00 94.81 458 THR A N 1
ATOM 3691 C CA . THR A 1 458 ? 9.714 -23.762 3.696 1.00 94.81 458 THR A CA 1
ATOM 3692 C C . THR A 1 458 ? 8.856 -23.812 2.427 1.00 94.81 458 THR A C 1
ATOM 3694 O O . THR A 1 458 ? 9.089 -23.048 1.485 1.00 94.81 458 THR A O 1
ATOM 3697 N N . GLU A 1 459 ? 7.826 -24.659 2.413 1.00 93.25 459 GLU A N 1
ATOM 3698 C CA . GLU A 1 459 ? 6.899 -24.833 1.285 1.00 93.25 459 GLU A CA 1
ATOM 3699 C C . GLU A 1 459 ? 5.799 -23.749 1.237 1.00 93.25 459 GLU A C 1
ATOM 3701 O O . GLU A 1 459 ? 5.186 -23.519 0.193 1.00 93.25 459 GLU A O 1
ATOM 3706 N N . SER A 1 460 ? 5.573 -23.016 2.332 1.00 95.69 460 SER A N 1
ATOM 3707 C CA . SER A 1 460 ? 4.512 -22.009 2.438 1.00 95.69 460 SER A CA 1
ATOM 3708 C C . SER A 1 460 ? 4.865 -20.708 1.710 1.00 95.69 460 SER A C 1
ATOM 3710 O O . SER A 1 460 ? 5.668 -19.897 2.169 1.00 95.69 460 SER A O 1
ATOM 3712 N N . VAL A 1 461 ? 4.230 -20.451 0.565 1.00 93.38 461 VAL A N 1
ATOM 3713 C CA . VAL A 1 461 ? 4.316 -19.142 -0.114 1.00 93.38 461 VAL A CA 1
ATOM 3714 C C . VAL A 1 461 ? 3.785 -17.998 0.767 1.00 93.38 461 VAL A C 1
ATOM 3716 O O . VAL A 1 461 ? 4.485 -16.988 0.875 1.00 93.38 461 VAL A O 1
ATOM 3719 N N . PRO A 1 462 ? 2.624 -18.122 1.448 1.00 94.94 462 PRO A N 1
ATOM 3720 C CA . PRO A 1 462 ? 2.111 -17.028 2.270 1.00 94.94 462 PRO A CA 1
ATOM 3721 C C . PRO A 1 462 ? 2.998 -16.700 3.479 1.00 94.94 462 PRO A C 1
ATOM 3723 O O . PRO A 1 462 ? 3.033 -15.547 3.885 1.00 94.94 462 PRO A O 1
ATOM 3726 N N . PHE A 1 463 ? 3.749 -17.665 4.027 1.00 97.38 463 PHE A N 1
ATOM 3727 C CA . PHE A 1 463 ? 4.685 -17.401 5.130 1.00 97.38 463 PHE A CA 1
ATOM 3728 C C . PHE A 1 463 ? 5.790 -16.437 4.710 1.00 97.38 463 PHE A C 1
ATOM 3730 O O . PHE A 1 463 ? 6.001 -15.412 5.350 1.00 97.38 463 PHE A O 1
ATOM 3737 N N . PHE A 1 464 ? 6.462 -16.725 3.596 1.00 96.69 464 PHE A N 1
ATOM 3738 C CA . PHE A 1 464 ? 7.504 -15.833 3.096 1.00 96.69 464 PHE A CA 1
ATOM 3739 C C . PHE A 1 464 ? 6.942 -14.501 2.614 1.00 96.69 464 PHE A C 1
ATOM 3741 O O . PHE A 1 464 ? 7.631 -13.493 2.731 1.00 96.69 464 PHE A O 1
ATOM 3748 N N . ARG A 1 465 ? 5.689 -14.469 2.142 1.00 94.06 465 ARG A N 1
ATOM 3749 C CA . ARG A 1 465 ? 5.020 -13.203 1.845 1.00 94.06 465 ARG A CA 1
ATOM 3750 C C . ARG A 1 465 ? 4.858 -12.351 3.104 1.00 94.06 465 ARG A C 1
ATOM 3752 O O . ARG A 1 465 ? 5.245 -11.191 3.063 1.00 94.06 465 ARG A O 1
ATOM 3759 N N . ASP A 1 466 ? 4.400 -12.935 4.211 1.00 96.44 466 ASP A N 1
ATOM 3760 C CA . ASP A 1 466 ? 4.282 -12.236 5.498 1.00 96.44 466 ASP A CA 1
ATOM 3761 C C . ASP A 1 466 ? 5.658 -11.777 6.028 1.00 96.44 466 ASP A C 1
ATOM 3763 O O . ASP A 1 466 ? 5.771 -10.692 6.594 1.00 96.44 466 ASP A O 1
ATOM 3767 N N . VAL A 1 467 ? 6.732 -12.546 5.794 1.00 96.94 467 VAL A N 1
ATOM 3768 C CA . VAL A 1 467 ? 8.110 -12.116 6.109 1.00 96.94 467 VAL A CA 1
ATOM 3769 C C . VAL A 1 467 ? 8.529 -10.908 5.263 1.00 96.94 467 VAL A C 1
ATOM 3771 O O . VAL A 1 467 ? 9.130 -9.971 5.786 1.00 96.94 467 VAL A O 1
ATOM 3774 N N . VAL A 1 468 ? 8.221 -10.913 3.964 1.00 95.12 468 VAL A N 1
ATOM 3775 C CA . VAL A 1 468 ? 8.572 -9.826 3.039 1.00 95.12 468 VAL A CA 1
ATOM 3776 C C . VAL A 1 468 ? 7.809 -8.545 3.384 1.00 95.12 468 VAL A C 1
ATOM 3778 O O . VAL A 1 468 ? 8.430 -7.495 3.571 1.00 95.12 468 VAL A O 1
ATOM 3781 N N . THR A 1 469 ? 6.487 -8.633 3.531 1.00 93.56 469 THR A N 1
ATOM 3782 C CA . THR A 1 469 ? 5.591 -7.474 3.691 1.00 93.56 469 THR A CA 1
ATOM 3783 C C . THR A 1 469 ? 5.351 -7.068 5.144 1.00 93.56 469 THR A C 1
ATOM 3785 O O . THR A 1 469 ? 4.664 -6.079 5.382 1.00 93.56 469 THR A O 1
ATOM 3788 N N . GLY A 1 470 ? 5.867 -7.823 6.119 1.00 91.88 470 GLY A N 1
ATOM 3789 C CA . GLY A 1 470 ? 5.639 -7.562 7.542 1.00 91.88 470 GLY A CA 1
ATOM 3790 C C . GLY A 1 470 ? 6.125 -6.181 7.987 1.00 91.88 470 GLY A C 1
ATOM 3791 O O . GLY A 1 470 ? 7.088 -5.646 7.439 1.00 91.88 470 GLY A O 1
ATOM 3792 N N . GLU A 1 471 ? 5.487 -5.595 8.994 1.00 92.50 471 GLU A N 1
ATOM 3793 C CA . GLU A 1 471 ? 5.777 -4.234 9.475 1.00 92.50 471 GLU A CA 1
ATOM 3794 C C . GLU A 1 471 ? 6.967 -4.195 10.445 1.00 92.50 471 GLU A C 1
ATOM 3796 O O . GLU A 1 471 ? 6.878 -3.722 11.573 1.00 92.50 471 GLU A O 1
ATOM 3801 N N . PHE A 1 472 ? 8.096 -4.732 9.998 1.00 94.56 472 PHE A N 1
ATOM 3802 C CA . PHE A 1 472 ? 9.349 -4.790 10.740 1.00 94.56 472 PHE A CA 1
ATOM 3803 C C . PHE A 1 472 ? 10.534 -4.610 9.796 1.00 94.56 472 PHE A C 1
ATOM 3805 O O . PHE A 1 472 ? 10.433 -4.889 8.594 1.00 94.56 472 PHE A O 1
ATOM 3812 N N . GLU A 1 473 ? 11.642 -4.091 10.315 1.00 95.56 473 GLU A N 1
ATOM 3813 C CA . GLU A 1 473 ? 12.827 -3.812 9.504 1.00 95.56 473 GLU A CA 1
ATOM 3814 C C . GLU A 1 473 ? 13.506 -5.117 9.068 1.00 95.56 473 GLU A C 1
ATOM 3816 O O . GLU A 1 473 ? 13.559 -6.104 9.813 1.00 95.56 473 GLU A O 1
ATOM 3821 N N . LYS A 1 474 ? 14.036 -5.126 7.840 1.00 97.56 474 LYS A N 1
ATOM 3822 C CA . LYS A 1 474 ? 14.872 -6.223 7.338 1.00 97.56 474 LYS A CA 1
ATOM 3823 C C . LYS A 1 474 ? 16.185 -5.682 6.821 1.00 97.56 474 LYS A C 1
ATOM 3825 O O . LYS A 1 474 ? 16.234 -4.614 6.216 1.00 97.56 474 LYS A O 1
ATOM 3830 N N . PHE A 1 475 ? 17.231 -6.473 6.985 1.00 97.56 475 PHE A N 1
ATOM 3831 C CA . PHE A 1 475 ? 18.530 -6.187 6.411 1.00 97.56 475 PHE A CA 1
ATOM 3832 C C . PHE A 1 475 ? 19.062 -7.394 5.649 1.00 97.56 475 PHE A C 1
ATOM 3834 O O . PHE A 1 475 ? 18.977 -8.530 6.111 1.00 97.56 475 PHE A O 1
ATOM 3841 N N . ILE A 1 476 ? 19.615 -7.150 4.469 1.00 97.81 476 ILE A N 1
ATOM 3842 C CA . ILE A 1 476 ? 20.131 -8.180 3.575 1.00 97.81 476 ILE A CA 1
ATOM 3843 C C . ILE A 1 476 ? 21.597 -7.871 3.310 1.00 97.81 476 ILE A C 1
ATOM 3845 O O . ILE A 1 476 ? 21.925 -6.795 2.815 1.00 97.81 476 ILE A O 1
ATOM 3849 N N . LYS A 1 477 ? 22.470 -8.837 3.586 1.00 96.31 477 LYS A N 1
ATOM 3850 C CA . LYS A 1 477 ? 23.887 -8.790 3.224 1.00 96.31 477 LYS A CA 1
ATOM 3851 C C . LYS A 1 477 ? 24.148 -9.800 2.116 1.00 96.31 477 LYS A C 1
ATOM 3853 O O . LYS A 1 477 ? 23.983 -11.000 2.325 1.00 96.31 477 LYS A O 1
ATOM 3858 N N . VAL A 1 478 ? 24.552 -9.317 0.946 1.00 96.44 478 VAL A N 1
ATOM 3859 C CA . VAL A 1 478 ? 24.915 -10.134 -0.218 1.00 96.44 478 VAL A CA 1
ATOM 3860 C C . VAL A 1 478 ? 26.416 -10.018 -0.442 1.00 96.44 478 VAL A C 1
ATOM 3862 O O . VAL A 1 478 ? 26.887 -8.990 -0.914 1.00 96.44 478 VAL A O 1
ATOM 3865 N N . THR A 1 479 ? 27.162 -11.070 -0.124 1.00 95.38 479 THR A N 1
ATOM 3866 C CA . THR A 1 479 ? 28.625 -11.106 -0.235 1.00 95.38 479 THR A CA 1
ATOM 3867 C C . THR A 1 479 ? 29.052 -11.865 -1.486 1.00 95.38 479 THR A C 1
ATOM 3869 O O . THR A 1 479 ? 28.576 -12.972 -1.762 1.00 95.38 479 THR A O 1
ATOM 3872 N N . MET A 1 480 ? 29.953 -11.276 -2.266 1.00 94.31 480 MET A N 1
ATOM 3873 C CA . MET A 1 480 ? 30.409 -11.825 -3.540 1.00 94.31 480 MET A CA 1
ATOM 3874 C C . MET A 1 480 ? 31.427 -12.937 -3.308 1.00 94.31 480 MET A C 1
ATOM 3876 O O . MET A 1 480 ? 32.458 -12.732 -2.674 1.00 94.31 480 MET A O 1
ATOM 3880 N N . LYS A 1 481 ? 31.177 -14.123 -3.867 1.00 93.31 481 LYS A N 1
ATOM 3881 C CA . LYS A 1 481 ? 32.180 -15.200 -3.934 1.00 93.31 481 LYS A CA 1
ATOM 3882 C C . LYS A 1 481 ? 33.016 -15.102 -5.208 1.00 93.31 481 LYS A C 1
ATOM 3884 O O . LYS A 1 481 ? 34.176 -15.506 -5.237 1.00 93.31 481 LYS A O 1
ATOM 3889 N N . ARG A 1 482 ? 32.414 -14.571 -6.270 1.00 89.25 482 ARG A N 1
ATOM 3890 C CA . ARG A 1 482 ? 33.035 -14.323 -7.572 1.00 89.25 482 ARG A CA 1
ATOM 3891 C C . ARG A 1 482 ? 32.892 -12.846 -7.925 1.00 89.25 482 ARG A C 1
ATOM 3893 O O . ARG A 1 482 ? 31.925 -12.235 -7.471 1.00 89.25 482 ARG A O 1
ATOM 3900 N N . PRO A 1 483 ? 33.829 -12.287 -8.713 1.00 90.38 483 PRO A N 1
ATOM 3901 C CA . PRO A 1 483 ? 33.715 -10.910 -9.161 1.00 90.38 483 PRO A CA 1
ATOM 3902 C C . PRO A 1 483 ? 32.428 -10.734 -9.964 1.00 90.38 483 PRO A C 1
ATOM 3904 O O . PRO A 1 483 ? 32.061 -11.615 -10.747 1.00 90.38 483 PRO A O 1
ATOM 3907 N N . LEU A 1 484 ? 31.745 -9.616 -9.744 1.00 91.50 484 LEU A N 1
ATOM 3908 C CA . LEU A 1 484 ? 30.491 -9.317 -10.419 1.00 91.50 484 LEU A CA 1
ATOM 3909 C C . LEU A 1 484 ? 30.365 -7.809 -10.640 1.00 91.50 484 LEU A C 1
ATOM 3911 O O . LEU A 1 484 ? 30.630 -7.016 -9.730 1.00 91.50 484 LEU A O 1
ATOM 3915 N N . MET A 1 485 ? 29.982 -7.406 -11.849 1.00 93.00 485 MET A N 1
ATOM 3916 C CA . MET A 1 485 ? 29.775 -5.991 -12.148 1.00 93.00 485 MET A CA 1
ATOM 3917 C C . MET A 1 485 ? 28.450 -5.538 -11.540 1.00 93.00 485 MET A C 1
ATOM 3919 O O . MET A 1 485 ? 27.448 -6.252 -11.618 1.00 93.00 485 MET A O 1
ATOM 3923 N N . GLY A 1 486 ? 28.403 -4.335 -10.968 1.00 92.62 486 GLY A N 1
ATOM 3924 C CA . GLY A 1 486 ? 27.177 -3.813 -10.368 1.00 92.62 486 GLY A CA 1
ATOM 3925 C C . GLY A 1 486 ? 26.025 -3.757 -11.364 1.00 92.62 486 GLY A C 1
ATOM 3926 O O . GLY A 1 486 ? 24.915 -4.152 -11.020 1.00 92.62 486 GLY A O 1
ATOM 3927 N N . LYS A 1 487 ? 26.314 -3.415 -12.623 1.00 92.25 487 LYS A N 1
ATOM 3928 C CA . LYS A 1 487 ? 25.361 -3.499 -13.734 1.00 92.25 487 LYS A CA 1
ATOM 3929 C C . LYS A 1 487 ? 24.776 -4.906 -13.929 1.00 92.25 487 LYS A C 1
ATOM 3931 O O . LYS A 1 487 ? 23.564 -5.053 -14.018 1.00 92.25 487 LYS A O 1
ATOM 3936 N N . GLU A 1 488 ? 25.604 -5.951 -13.944 1.00 89.38 488 GLU A N 1
ATOM 3937 C CA . GLU A 1 488 ? 25.131 -7.337 -14.106 1.00 89.38 488 GLU A CA 1
ATOM 3938 C C . GLU A 1 488 ? 24.263 -7.781 -12.922 1.00 89.38 488 GLU A C 1
ATOM 3940 O O . GLU A 1 488 ? 23.255 -8.473 -13.099 1.00 89.38 488 GLU A O 1
ATOM 3945 N N . TYR A 1 489 ? 24.643 -7.369 -11.706 1.00 92.06 489 TYR A N 1
ATOM 3946 C CA . TYR A 1 489 ? 23.861 -7.621 -10.499 1.00 92.06 489 TYR A CA 1
ATOM 3947 C C . TYR A 1 489 ? 22.484 -6.966 -10.602 1.00 92.06 489 TYR A C 1
ATOM 3949 O O . TYR A 1 489 ? 21.449 -7.629 -10.469 1.00 92.06 489 TYR A O 1
ATOM 3957 N N . SER A 1 490 ? 22.485 -5.655 -10.835 1.00 93.75 490 SER A N 1
ATOM 3958 C CA . SER A 1 490 ? 21.296 -4.825 -10.752 1.00 93.75 490 SER A CA 1
ATOM 3959 C C . SER A 1 490 ? 20.321 -5.138 -11.878 1.00 93.75 490 SER A C 1
ATOM 3961 O O . SER A 1 490 ? 19.131 -5.261 -11.605 1.00 93.75 490 SER A O 1
ATOM 3963 N N . GLU A 1 491 ? 20.793 -5.405 -13.098 1.00 91.88 491 GLU A N 1
ATOM 3964 C CA . GLU A 1 491 ? 19.954 -5.852 -14.217 1.00 91.88 491 GLU A CA 1
ATOM 3965 C C . GLU A 1 491 ? 19.273 -7.194 -13.926 1.00 91.88 491 GLU A C 1
ATOM 3967 O O . GLU A 1 491 ? 18.097 -7.386 -14.254 1.00 91.88 491 GLU A O 1
ATOM 3972 N N . LYS A 1 492 ? 19.976 -8.133 -13.277 1.00 88.50 492 LYS A N 1
ATOM 3973 C CA . LYS A 1 492 ? 19.394 -9.436 -12.937 1.00 88.50 492 LYS A CA 1
ATOM 3974 C C . LYS A 1 492 ? 18.303 -9.311 -11.876 1.00 88.50 492 LYS A C 1
ATOM 3976 O O . LYS A 1 492 ? 17.254 -9.943 -12.026 1.00 88.50 492 LYS A O 1
ATOM 3981 N N . VAL A 1 493 ? 18.535 -8.507 -10.837 1.00 89.25 493 VAL A N 1
ATOM 3982 C CA . VAL A 1 493 ? 17.528 -8.205 -9.806 1.00 89.25 493 VAL A CA 1
ATOM 3983 C C . VAL A 1 493 ? 16.348 -7.464 -10.435 1.00 89.25 493 VAL A C 1
ATOM 3985 O O . VAL A 1 493 ? 15.206 -7.899 -10.299 1.00 89.25 493 VAL A O 1
ATOM 3988 N N . ALA A 1 494 ? 16.622 -6.425 -11.222 1.00 90.25 494 ALA A N 1
ATOM 3989 C CA . ALA A 1 494 ? 15.616 -5.609 -11.884 1.00 90.25 494 ALA A CA 1
ATOM 3990 C C . ALA A 1 494 ? 14.704 -6.429 -12.804 1.00 90.25 494 ALA A C 1
ATOM 3992 O O . ALA A 1 494 ? 13.481 -6.295 -12.750 1.00 90.25 494 ALA A O 1
ATOM 3993 N N . LYS A 1 495 ? 15.277 -7.340 -13.599 1.00 88.56 495 LYS A N 1
ATOM 3994 C CA . LYS A 1 495 ? 14.514 -8.251 -14.462 1.00 88.56 495 LYS A CA 1
ATOM 3995 C C . LYS A 1 495 ? 13.529 -9.107 -13.664 1.00 88.56 495 LYS A C 1
ATOM 3997 O O . LYS A 1 495 ? 12.398 -9.299 -14.112 1.00 88.56 495 LYS A O 1
ATOM 4002 N N . ASN A 1 496 ? 13.941 -9.607 -12.499 1.00 84.31 496 ASN A N 1
ATOM 4003 C CA . ASN A 1 496 ? 13.070 -10.394 -11.629 1.00 84.31 496 ASN A CA 1
ATOM 4004 C C . ASN A 1 496 ? 11.946 -9.529 -11.037 1.00 84.31 496 ASN A C 1
ATOM 4006 O O . ASN A 1 496 ? 10.786 -9.935 -11.097 1.00 84.31 496 ASN A O 1
ATOM 4010 N N . CYS A 1 497 ? 12.261 -8.326 -10.543 1.00 84.19 497 CYS A N 1
ATOM 4011 C CA . CYS A 1 497 ? 11.263 -7.390 -10.014 1.00 84.19 497 CYS A CA 1
ATOM 4012 C C . CYS A 1 497 ? 10.204 -7.042 -11.071 1.00 84.19 497 CYS A C 1
ATOM 4014 O O . CYS A 1 497 ? 9.007 -7.192 -10.828 1.00 84.19 497 CYS A O 1
ATOM 4016 N N . VAL A 1 498 ? 10.635 -6.677 -12.283 1.00 86.81 498 VAL A N 1
ATOM 4017 C CA . VAL A 1 498 ? 9.732 -6.338 -13.394 1.00 86.81 498 VAL A CA 1
ATOM 4018 C C . VAL A 1 498 ? 8.854 -7.521 -13.791 1.00 86.81 498 VAL A C 1
ATOM 4020 O O . VAL A 1 498 ? 7.666 -7.332 -14.044 1.00 86.81 498 VAL A O 1
ATOM 4023 N N . ALA A 1 499 ? 9.399 -8.740 -13.839 1.00 82.44 499 ALA A N 1
ATOM 4024 C CA . ALA A 1 499 ? 8.608 -9.931 -14.147 1.00 82.44 499 ALA A CA 1
ATOM 4025 C C . ALA A 1 499 ? 7.491 -10.151 -13.111 1.00 82.44 499 ALA A C 1
ATOM 4027 O O . ALA A 1 499 ? 6.342 -10.388 -13.491 1.00 82.44 499 ALA A O 1
ATOM 4028 N N . ILE A 1 500 ? 7.809 -10.002 -11.820 1.00 75.44 500 ILE A N 1
ATOM 4029 C CA . ILE A 1 500 ? 6.836 -10.109 -10.727 1.00 75.44 500 ILE A CA 1
ATOM 4030 C C . ILE A 1 500 ? 5.764 -9.024 -10.872 1.00 75.44 500 ILE A C 1
ATOM 4032 O O . ILE A 1 500 ? 4.576 -9.341 -10.929 1.00 75.44 500 ILE A O 1
ATOM 4036 N N . TRP A 1 501 ? 6.152 -7.757 -11.012 1.00 81.81 501 TRP A N 1
ATOM 4037 C CA . TRP A 1 501 ? 5.199 -6.647 -11.076 1.00 81.81 501 TRP A CA 1
ATOM 4038 C C . TRP A 1 501 ? 4.305 -6.680 -12.310 1.00 81.81 501 TRP A C 1
ATOM 4040 O O . TRP A 1 501 ? 3.113 -6.395 -12.202 1.00 81.81 501 TRP A O 1
ATOM 4050 N N . LYS A 1 502 ? 4.843 -7.073 -13.471 1.00 82.00 502 LYS A N 1
ATOM 4051 C CA . LYS A 1 502 ? 4.044 -7.257 -14.689 1.00 82.00 502 LYS A CA 1
ATOM 4052 C C . LYS A 1 502 ? 3.029 -8.382 -14.524 1.00 82.00 502 LYS A C 1
ATOM 4054 O O . LYS A 1 502 ? 1.878 -8.201 -14.902 1.00 82.00 502 LYS A O 1
ATOM 4059 N N . SER A 1 503 ? 3.422 -9.507 -13.921 1.00 73.56 503 SER A N 1
ATOM 4060 C CA . SER A 1 503 ? 2.498 -10.624 -13.676 1.00 73.56 503 SER A CA 1
ATOM 4061 C C . SER A 1 503 ? 1.356 -10.260 -12.721 1.00 73.56 503 SER A C 1
ATOM 4063 O O . SER A 1 503 ? 0.243 -10.753 -12.874 1.00 73.56 503 SER A O 1
ATOM 4065 N N . LEU A 1 504 ? 1.623 -9.366 -11.765 1.00 67.88 504 LEU A N 1
ATOM 4066 C CA . LEU A 1 504 ? 0.649 -8.890 -10.783 1.00 67.88 504 LEU A CA 1
ATOM 4067 C C . LEU A 1 504 ? -0.151 -7.669 -11.266 1.00 67.88 504 LEU A C 1
ATOM 4069 O O . LEU A 1 504 ? -1.070 -7.244 -10.573 1.00 67.88 504 LEU A O 1
ATOM 4073 N N . GLY A 1 505 ? 0.182 -7.097 -12.429 1.00 74.56 505 GLY A N 1
ATOM 4074 C CA . GLY A 1 505 ? -0.468 -5.892 -12.954 1.00 74.56 505 GLY A CA 1
ATOM 4075 C C . GLY A 1 505 ? -0.187 -4.621 -12.141 1.00 74.56 505 GLY A C 1
ATOM 4076 O O . GLY A 1 505 ? -0.994 -3.700 -12.164 1.00 74.56 505 GLY A O 1
ATOM 4077 N N . ILE A 1 506 ? 0.935 -4.571 -11.413 1.00 79.25 506 ILE A N 1
ATOM 4078 C CA . ILE A 1 506 ? 1.298 -3.463 -10.505 1.00 79.25 506 ILE A CA 1
ATOM 4079 C C . ILE A 1 506 ? 2.540 -2.683 -10.958 1.00 79.25 506 ILE A C 1
ATOM 4081 O O . ILE A 1 506 ? 3.045 -1.853 -10.212 1.00 79.25 506 ILE A O 1
ATOM 4085 N N . TYR A 1 507 ? 3.068 -2.958 -12.156 1.00 81.62 507 TYR A N 1
ATOM 4086 C CA . TYR A 1 507 ? 4.229 -2.243 -12.691 1.00 81.62 507 TYR A CA 1
ATOM 4087 C C . TYR A 1 507 ? 3.817 -0.872 -13.238 1.00 81.62 507 TYR A C 1
ATOM 4089 O O . TYR A 1 507 ? 3.237 -0.797 -14.322 1.00 81.62 507 TYR A O 1
ATOM 4097 N N . THR A 1 508 ? 4.112 0.202 -12.502 1.00 81.19 508 THR A N 1
ATOM 4098 C CA . THR A 1 508 ? 3.815 1.584 -12.913 1.00 81.19 508 THR A CA 1
ATOM 4099 C C . THR A 1 508 ? 5.091 2.379 -13.205 1.00 81.19 508 THR A C 1
ATOM 4101 O O . THR A 1 508 ? 6.209 1.902 -13.008 1.00 81.19 508 THR A O 1
ATOM 4104 N N . GLU A 1 509 ? 4.946 3.627 -13.654 1.00 76.81 509 GLU A N 1
ATOM 4105 C CA . GLU A 1 509 ? 6.079 4.538 -13.865 1.00 76.81 509 GLU A CA 1
ATOM 4106 C C . GLU A 1 509 ? 6.851 4.835 -12.563 1.00 76.81 509 GLU A C 1
ATOM 4108 O O . GLU A 1 509 ? 8.050 5.095 -12.600 1.00 76.81 509 GLU A O 1
ATOM 4113 N N . CYS A 1 510 ? 6.198 4.746 -11.394 1.00 75.31 510 CYS A N 1
ATOM 4114 C CA . CYS A 1 510 ? 6.873 4.884 -10.100 1.00 75.31 510 CYS A CA 1
ATOM 4115 C C . CYS A 1 510 ? 7.895 3.760 -9.892 1.00 75.31 510 CYS A C 1
ATOM 4117 O O . CYS A 1 510 ? 9.028 4.023 -9.491 1.00 75.31 510 CYS A O 1
ATOM 4119 N N . GLU A 1 511 ? 7.518 2.522 -10.217 1.00 85.06 511 GLU A N 1
ATOM 4120 C CA . GLU A 1 511 ? 8.412 1.367 -10.148 1.00 85.06 511 GLU A CA 1
ATOM 4121 C C . GLU A 1 511 ? 9.482 1.455 -11.233 1.00 85.06 511 GLU A C 1
ATOM 4123 O O . GLU A 1 511 ? 10.629 1.118 -10.963 1.00 85.06 511 GLU A O 1
ATOM 4128 N N . ALA A 1 512 ? 9.148 1.950 -12.430 1.00 84.31 512 ALA A N 1
ATOM 4129 C CA . ALA A 1 512 ? 10.130 2.189 -13.486 1.00 84.31 512 ALA A CA 1
ATOM 4130 C C . ALA A 1 512 ? 11.199 3.212 -13.058 1.00 84.31 512 ALA A C 1
ATOM 4132 O O . ALA A 1 512 ? 12.383 2.898 -13.129 1.00 84.31 512 ALA A O 1
ATOM 4133 N N . LYS A 1 513 ? 10.809 4.370 -12.507 1.00 84.69 513 LYS A N 1
ATOM 4134 C CA . LYS A 1 513 ? 11.740 5.391 -11.982 1.00 84.69 513 LYS A CA 1
ATOM 4135 C C . LYS A 1 513 ? 12.559 4.883 -10.799 1.00 84.69 513 LYS A C 1
ATOM 4137 O O . LYS A 1 513 ? 13.753 5.163 -10.697 1.00 84.69 513 LYS A O 1
ATOM 4142 N N . ALA A 1 514 ? 11.940 4.116 -9.901 1.00 87.88 514 ALA A N 1
ATOM 4143 C CA . ALA A 1 514 ? 12.654 3.478 -8.800 1.00 87.88 514 ALA A CA 1
ATOM 4144 C C . ALA A 1 514 ? 13.692 2.472 -9.321 1.00 87.88 514 ALA A C 1
ATOM 4146 O O . ALA A 1 514 ? 14.805 2.414 -8.801 1.00 87.88 514 ALA A O 1
ATOM 4147 N N . LEU A 1 515 ? 13.352 1.726 -10.376 1.00 91.31 515 LEU A N 1
ATOM 4148 C CA . LEU A 1 515 ? 14.251 0.791 -11.043 1.00 91.31 515 LEU A CA 1
ATOM 4149 C C . LEU A 1 515 ? 15.390 1.506 -11.770 1.00 91.31 515 LEU A C 1
ATOM 4151 O O . LEU A 1 515 ? 16.525 1.063 -11.672 1.00 91.31 515 LEU A O 1
ATOM 4155 N N . GLU A 1 516 ? 15.119 2.613 -12.459 1.00 91.19 516 GLU A N 1
ATOM 4156 C CA . GLU A 1 516 ? 16.149 3.451 -13.083 1.00 91.19 516 GLU A CA 1
ATOM 4157 C C . GLU A 1 516 ? 17.132 3.970 -12.037 1.00 91.19 516 GLU A C 1
ATOM 4159 O O . GLU A 1 516 ? 18.341 3.801 -12.190 1.00 91.19 516 GLU A O 1
ATOM 4164 N N . ARG A 1 517 ? 16.626 4.512 -10.921 1.00 92.44 517 ARG A N 1
ATOM 4165 C CA . ARG A 1 517 ? 17.475 4.958 -9.809 1.00 92.44 517 ARG A CA 1
ATOM 4166 C C . ARG A 1 517 ? 18.266 3.803 -9.203 1.00 92.44 517 ARG A C 1
ATOM 4168 O O . ARG A 1 517 ? 19.445 3.971 -8.911 1.00 92.44 517 ARG A O 1
ATOM 4175 N N . PHE A 1 518 ? 17.645 2.637 -9.039 1.00 94.81 518 PHE A N 1
ATOM 4176 C CA . PHE A 1 518 ? 18.328 1.424 -8.599 1.00 94.81 518 PHE A CA 1
ATOM 4177 C C . PHE A 1 518 ? 19.461 1.054 -9.563 1.00 94.81 518 PHE A C 1
ATOM 4179 O O . PHE A 1 518 ? 20.593 0.905 -9.126 1.00 94.81 518 PHE A O 1
ATOM 4186 N N . LEU A 1 519 ? 19.209 0.971 -10.869 1.00 94.94 519 LEU A N 1
ATOM 4187 C CA . LEU A 1 519 ? 20.232 0.649 -11.867 1.00 94.94 519 LEU A CA 1
ATOM 4188 C C . LEU A 1 519 ? 21.377 1.673 -11.870 1.00 94.94 519 LEU A C 1
ATOM 4190 O O . LEU A 1 519 ? 22.539 1.269 -11.908 1.00 94.94 519 LEU A O 1
ATOM 4194 N N . GLU A 1 520 ? 21.066 2.968 -11.764 1.00 94.06 520 GLU A N 1
ATOM 4195 C CA . GLU A 1 520 ? 22.065 4.044 -11.739 1.00 94.06 520 GLU A CA 1
ATOM 4196 C C . GLU A 1 520 ? 22.985 3.943 -10.511 1.00 94.06 520 GLU A C 1
ATOM 4198 O O . GLU A 1 520 ? 24.198 4.071 -10.648 1.00 94.06 520 GLU A O 1
ATOM 4203 N N . ILE A 1 521 ? 22.450 3.602 -9.330 1.00 94.44 521 ILE A N 1
ATOM 4204 C CA . ILE A 1 521 ? 23.241 3.392 -8.099 1.00 94.44 521 ILE A CA 1
ATOM 4205 C C . ILE A 1 521 ? 24.316 2.301 -8.285 1.00 94.44 521 ILE A C 1
ATOM 4207 O O . ILE A 1 521 ? 25.399 2.384 -7.704 1.00 94.44 521 ILE A O 1
ATOM 4211 N N . PHE A 1 522 ? 24.036 1.285 -9.105 1.00 94.94 522 PHE A N 1
ATOM 4212 C CA . PHE A 1 522 ? 24.930 0.149 -9.350 1.00 94.94 522 PHE A CA 1
ATOM 4213 C C . PHE A 1 522 ? 25.811 0.287 -10.602 1.00 94.94 522 PHE A C 1
ATOM 4215 O O . PHE A 1 522 ? 26.700 -0.542 -10.804 1.00 94.94 522 PHE A O 1
ATOM 4222 N N . LYS A 1 523 ? 25.571 1.290 -11.450 1.00 92.38 523 LYS A N 1
ATOM 4223 C CA . LYS A 1 523 ? 26.153 1.418 -12.795 1.00 92.38 523 LYS A CA 1
ATOM 4224 C C . LYS A 1 523 ? 27.679 1.398 -12.812 1.00 92.38 523 LYS A C 1
ATOM 4226 O O . LYS A 1 523 ? 28.260 0.633 -13.579 1.00 92.38 523 LYS A O 1
ATOM 4231 N N . ASP A 1 524 ? 28.296 2.167 -11.920 1.00 91.00 524 ASP A N 1
ATOM 4232 C CA . ASP A 1 524 ? 29.755 2.315 -11.828 1.00 91.00 524 ASP A CA 1
ATOM 4233 C C . ASP A 1 524 ? 30.374 1.453 -10.713 1.00 91.00 524 ASP A C 1
ATOM 4235 O O . ASP A 1 524 ? 31.543 1.607 -10.357 1.00 91.00 524 ASP A O 1
ATOM 4239 N N . GLN A 1 525 ? 29.594 0.534 -10.133 1.00 92.94 525 GLN A N 1
ATOM 4240 C CA . GLN A 1 525 ? 30.058 -0.329 -9.050 1.00 92.94 525 GLN A CA 1
ATOM 4241 C C . GLN A 1 525 ? 30.683 -1.612 -9.594 1.00 92.94 525 GLN A C 1
ATOM 4243 O O . GLN A 1 525 ? 30.194 -2.221 -10.546 1.00 92.94 525 GLN A O 1
ATOM 4248 N N . THR A 1 526 ? 31.754 -2.063 -8.948 1.00 92.44 526 THR A N 1
ATOM 4249 C CA . THR A 1 526 ? 32.386 -3.360 -9.216 1.00 92.44 526 THR A CA 1
ATOM 4250 C C . THR A 1 526 ? 32.618 -4.073 -7.900 1.00 92.44 526 THR A C 1
ATOM 4252 O O . THR A 1 526 ? 33.179 -3.495 -6.969 1.00 92.44 526 THR A O 1
ATOM 4255 N N . PHE A 1 527 ? 32.209 -5.336 -7.829 1.00 93.88 527 PHE A N 1
ATOM 4256 C CA . PHE A 1 527 ? 32.265 -6.104 -6.597 1.00 93.88 527 PHE A CA 1
ATOM 4257 C C . PHE A 1 527 ? 33.264 -7.255 -6.724 1.00 93.88 527 PHE A C 1
ATOM 4259 O O . PHE A 1 527 ? 32.932 -8.281 -7.324 1.00 93.88 527 PHE A O 1
ATOM 4266 N N . PRO A 1 528 ? 34.492 -7.115 -6.190 1.00 93.06 528 PRO A N 1
ATOM 4267 C CA . PRO A 1 528 ? 35.430 -8.228 -6.109 1.00 93.06 528 PRO A CA 1
ATOM 4268 C C . PRO A 1 528 ? 34.936 -9.295 -5.113 1.00 93.06 528 PRO A C 1
ATOM 4270 O O . PRO A 1 528 ? 34.047 -9.025 -4.301 1.00 93.06 528 PRO A O 1
ATOM 4273 N N . PRO A 1 529 ? 35.513 -10.511 -5.129 1.00 93.62 529 PRO A N 1
ATOM 4274 C CA . PRO A 1 529 ? 35.270 -11.494 -4.077 1.00 93.62 529 PRO A CA 1
ATOM 4275 C C . PRO A 1 529 ? 35.503 -10.900 -2.679 1.00 93.62 529 PRO A C 1
ATOM 4277 O O . PRO A 1 529 ? 36.520 -10.253 -2.448 1.00 93.62 529 PRO A O 1
ATOM 4280 N N . GLY A 1 530 ? 34.563 -11.122 -1.762 1.00 90.69 530 GLY A N 1
ATOM 4281 C CA . GLY A 1 530 ? 34.563 -10.574 -0.402 1.00 90.69 530 GLY A CA 1
ATOM 4282 C C . GLY A 1 530 ? 33.815 -9.246 -0.246 1.00 90.69 530 GLY A C 1
ATOM 4283 O O . GLY A 1 530 ? 33.359 -8.947 0.854 1.00 90.69 530 GLY A O 1
ATOM 4284 N N . ALA A 1 531 ? 33.604 -8.486 -1.326 1.00 93.88 531 ALA A N 1
ATOM 4285 C CA . ALA A 1 531 ? 32.774 -7.286 -1.264 1.00 93.88 531 ALA A CA 1
ATOM 4286 C C . ALA A 1 531 ? 31.316 -7.645 -0.940 1.00 93.88 531 ALA A C 1
ATOM 4288 O O . ALA A 1 531 ? 30.853 -8.749 -1.247 1.00 93.88 531 ALA A O 1
ATOM 4289 N N . SER A 1 532 ? 30.582 -6.700 -0.354 1.00 94.62 532 SER A N 1
ATOM 4290 C CA . SER A 1 532 ? 29.192 -6.892 0.057 1.00 94.62 532 SER A CA 1
ATOM 4291 C C . SER A 1 532 ? 28.275 -5.780 -0.449 1.00 94.62 532 SER A C 1
ATOM 4293 O O . SER A 1 532 ? 28.614 -4.599 -0.402 1.00 94.62 532 SER A O 1
ATOM 4295 N N . ILE A 1 533 ? 27.083 -6.169 -0.892 1.00 95.50 533 ILE A N 1
ATOM 4296 C CA . ILE A 1 533 ? 25.952 -5.275 -1.143 1.00 95.50 533 ILE A CA 1
ATOM 4297 C C . ILE A 1 533 ? 25.003 -5.406 0.041 1.00 95.50 533 ILE A C 1
ATOM 4299 O O . ILE A 1 533 ? 24.655 -6.519 0.446 1.00 95.50 533 ILE A O 1
ATOM 4303 N N . LEU A 1 534 ? 24.599 -4.272 0.595 1.00 95.75 534 LEU A N 1
ATOM 4304 C CA . LEU A 1 534 ? 23.810 -4.192 1.810 1.00 95.75 534 LEU A CA 1
ATOM 4305 C C . LEU A 1 534 ? 22.494 -3.489 1.500 1.00 95.75 534 LEU A C 1
ATOM 4307 O O . LEU A 1 534 ? 22.496 -2.383 0.956 1.00 95.75 534 LEU A O 1
ATOM 4311 N N . PHE A 1 535 ? 21.387 -4.129 1.856 1.00 96.75 535 PHE A N 1
ATOM 4312 C CA . PHE A 1 535 ? 20.052 -3.565 1.709 1.00 96.75 535 PHE A CA 1
ATOM 4313 C C . PHE A 1 535 ? 19.384 -3.445 3.063 1.00 96.75 535 PHE A C 1
ATOM 4315 O O . PHE A 1 535 ? 19.272 -4.443 3.771 1.00 96.75 535 PHE A O 1
ATOM 4322 N N . THR A 1 536 ? 18.872 -2.263 3.377 1.00 96.12 536 THR A N 1
ATOM 4323 C CA . THR A 1 536 ? 17.972 -2.059 4.512 1.00 96.12 536 THR A CA 1
ATOM 4324 C C . THR A 1 536 ? 16.577 -1.775 3.979 1.00 96.12 536 THR A C 1
ATOM 4326 O O . THR A 1 536 ? 16.386 -0.851 3.190 1.00 96.12 536 THR A O 1
ATOM 4329 N N . LEU A 1 537 ? 15.609 -2.585 4.393 1.00 96.38 537 LEU A N 1
ATOM 4330 C CA . LEU A 1 537 ? 14.203 -2.446 4.044 1.00 96.38 537 LEU A CA 1
ATOM 4331 C C . LEU A 1 537 ? 13.477 -1.882 5.260 1.00 96.38 537 LEU A C 1
ATOM 4333 O O . LEU A 1 537 ? 13.290 -2.580 6.261 1.00 96.38 537 LEU A O 1
ATOM 4337 N N . SER A 1 538 ? 13.061 -0.625 5.157 1.00 90.94 538 SER A N 1
ATOM 4338 C CA . SER A 1 538 ? 12.281 0.036 6.199 1.00 90.94 538 SER A CA 1
ATOM 4339 C C . SER A 1 538 ? 10.844 -0.502 6.228 1.00 90.94 538 SER A C 1
ATOM 4341 O O . SER A 1 538 ? 10.253 -0.682 5.158 1.00 90.94 538 SER A O 1
ATOM 4343 N N . PRO A 1 539 ? 10.215 -0.653 7.413 1.00 84.00 539 PRO A N 1
ATOM 4344 C CA . PRO A 1 539 ? 8.778 -0.935 7.523 1.00 84.00 539 PRO A CA 1
ATOM 4345 C C . PRO A 1 539 ? 7.909 0.077 6.759 1.00 84.00 539 PRO A C 1
ATOM 4347 O O . PRO A 1 539 ? 6.821 -0.250 6.292 1.00 84.00 539 PRO A O 1
ATOM 4350 N N . ARG A 1 540 ? 8.411 1.310 6.595 1.00 78.12 540 ARG A N 1
ATOM 4351 C CA . ARG A 1 540 ? 7.734 2.407 5.886 1.00 78.12 540 ARG A CA 1
ATOM 4352 C C . ARG A 1 540 ? 7.865 2.328 4.359 1.00 78.12 540 ARG A C 1
ATOM 4354 O O . ARG A 1 540 ? 7.277 3.149 3.665 1.00 78.12 540 ARG A O 1
ATOM 4361 N N . GLY A 1 541 ? 8.594 1.341 3.829 1.00 81.00 541 GLY A N 1
ATOM 4362 C CA . GLY A 1 541 ? 8.672 1.070 2.391 1.00 81.00 541 GLY A CA 1
ATOM 4363 C C . GLY A 1 541 ? 9.830 1.742 1.646 1.00 81.00 541 GLY A C 1
ATOM 4364 O O . GLY A 1 541 ? 9.757 1.876 0.428 1.00 81.00 541 GLY A O 1
ATOM 4365 N N . SER A 1 542 ? 10.895 2.148 2.337 1.00 89.50 542 SER A N 1
ATOM 4366 C CA . SER A 1 542 ? 12.124 2.633 1.699 1.00 89.50 542 SER A CA 1
ATOM 4367 C C . SER A 1 542 ? 13.182 1.528 1.589 1.00 89.50 542 SER A C 1
ATOM 4369 O O . SER A 1 542 ? 13.264 0.640 2.445 1.00 89.50 542 SER A O 1
ATOM 4371 N N . LEU A 1 543 ? 13.985 1.575 0.519 1.00 95.12 543 LEU A N 1
ATOM 4372 C CA . LEU A 1 543 ? 15.134 0.697 0.290 1.00 95.12 543 LEU A CA 1
ATOM 4373 C C . LEU A 1 543 ? 16.428 1.508 0.391 1.00 95.12 543 LEU A C 1
ATOM 4375 O O . LEU A 1 543 ? 16.759 2.275 -0.517 1.00 95.12 543 LEU A O 1
ATOM 4379 N N . THR A 1 544 ? 17.182 1.309 1.465 1.00 94.38 544 THR A N 1
ATOM 4380 C CA . THR A 1 544 ? 18.531 1.867 1.608 1.00 94.38 544 THR A CA 1
ATOM 4381 C C . THR A 1 544 ? 19.552 0.885 1.052 1.00 94.38 544 THR A C 1
ATOM 4383 O O . THR A 1 544 ? 19.500 -0.305 1.353 1.00 94.38 544 THR A O 1
ATOM 4386 N N . ILE A 1 545 ? 20.491 1.384 0.254 1.00 95.06 545 ILE A N 1
ATOM 4387 C CA . ILE A 1 545 ? 21.535 0.611 -0.416 1.00 95.06 545 ILE A CA 1
ATOM 4388 C C . ILE A 1 545 ? 22.887 1.122 0.070 1.00 95.06 545 ILE A C 1
ATOM 4390 O O . ILE A 1 545 ? 23.145 2.329 0.074 1.00 95.06 545 ILE A O 1
ATOM 4394 N N . ALA A 1 546 ? 23.756 0.204 0.471 1.00 92.19 546 ALA A N 1
ATOM 4395 C CA . ALA A 1 546 ? 25.142 0.495 0.798 1.00 92.19 546 ALA A CA 1
ATOM 4396 C C . ALA A 1 546 ? 26.067 -0.582 0.235 1.00 92.19 546 ALA A C 1
ATOM 4398 O O . ALA A 1 546 ? 25.660 -1.721 -0.007 1.00 92.19 546 ALA A O 1
ATOM 4399 N N . PHE A 1 547 ? 27.329 -0.215 0.052 1.00 91.94 547 PHE A N 1
ATOM 4400 C CA . PHE A 1 547 ? 28.364 -1.114 -0.432 1.00 91.94 547 PHE A CA 1
ATOM 4401 C C . PHE A 1 547 ? 29.484 -1.207 0.591 1.00 91.94 547 PHE A C 1
ATOM 4403 O O . PHE A 1 547 ? 29.843 -0.218 1.228 1.00 91.94 547 PHE A O 1
ATOM 4410 N N . SER A 1 548 ? 30.054 -2.398 0.718 1.00 90.12 548 SER A N 1
ATOM 4411 C CA . SER A 1 548 ? 31.274 -2.619 1.477 1.00 90.12 548 SER A CA 1
ATOM 4412 C C . SER A 1 548 ? 32.298 -3.359 0.630 1.00 90.12 548 SER A C 1
ATOM 4414 O O . SER A 1 548 ? 31.952 -4.204 -0.199 1.00 90.12 548 SER A O 1
ATOM 4416 N N . ARG A 1 549 ? 33.574 -3.025 0.831 1.00 85.31 549 ARG A N 1
ATOM 4417 C CA . ARG A 1 549 ? 34.701 -3.721 0.192 1.00 85.31 549 ARG A CA 1
ATOM 4418 C C . ARG A 1 549 ? 35.076 -5.007 0.928 1.00 85.31 549 ARG A C 1
ATOM 4420 O O . ARG A 1 549 ? 35.810 -5.815 0.371 1.00 85.31 549 ARG A O 1
ATOM 4427 N N . ASP A 1 550 ? 34.564 -5.183 2.138 1.00 78.00 550 ASP A N 1
ATOM 4428 C CA . ASP A 1 550 ? 34.831 -6.306 3.024 1.00 78.00 550 ASP A CA 1
ATOM 4429 C C . ASP A 1 550 ? 33.551 -6.700 3.791 1.00 78.00 550 ASP A C 1
ATOM 4431 O O . ASP A 1 550 ? 32.421 -6.421 3.370 1.00 78.00 550 ASP A O 1
ATOM 4435 N N . ASP A 1 551 ? 33.720 -7.402 4.911 1.00 73.44 551 ASP A N 1
ATOM 4436 C CA . ASP A 1 551 ? 32.618 -7.842 5.760 1.00 73.44 551 ASP A CA 1
ATOM 4437 C C . ASP A 1 551 ? 32.081 -6.756 6.706 1.00 73.44 551 ASP A C 1
ATOM 4439 O O . ASP A 1 551 ? 31.080 -7.011 7.390 1.00 73.44 551 ASP A O 1
ATOM 4443 N N . ILE A 1 552 ? 32.698 -5.568 6.736 1.00 79.00 552 ILE A N 1
ATOM 4444 C CA . ILE A 1 552 ? 32.337 -4.462 7.626 1.00 79.00 552 ILE A CA 1
ATOM 4445 C C . ILE A 1 552 ? 31.079 -3.776 7.100 1.00 79.00 552 ILE A C 1
ATOM 4447 O O . ILE A 1 552 ? 30.965 -3.422 5.926 1.00 79.00 552 ILE A O 1
ATOM 4451 N N . ILE A 1 553 ? 30.119 -3.574 7.997 1.00 79.62 553 ILE A N 1
ATOM 4452 C CA . ILE A 1 553 ? 28.884 -2.852 7.714 1.00 79.62 553 ILE A CA 1
ATOM 4453 C C . ILE A 1 553 ? 29.154 -1.348 7.924 1.00 79.62 553 ILE A C 1
ATOM 4455 O O . ILE A 1 553 ? 29.576 -0.967 9.018 1.00 79.62 553 ILE A O 1
ATOM 4459 N N . PRO A 1 554 ? 28.945 -0.484 6.912 1.00 76.69 554 PRO A N 1
ATOM 4460 C CA . PRO A 1 554 ? 29.175 0.948 7.029 1.00 76.69 554 PRO A CA 1
ATOM 4461 C C . PRO A 1 554 ? 28.144 1.595 7.962 1.00 76.69 554 PRO A C 1
ATOM 4463 O O . PRO A 1 554 ? 27.003 1.148 8.060 1.00 76.69 554 PRO A O 1
ATOM 4466 N N . LEU A 1 555 ? 28.551 2.683 8.620 1.00 60.16 555 LEU A N 1
ATOM 4467 C CA . LEU A 1 555 ? 27.727 3.415 9.592 1.00 60.16 555 LEU A CA 1
ATOM 4468 C C . LEU A 1 555 ? 26.565 4.200 8.963 1.00 60.16 555 LEU A C 1
ATOM 4470 O O . LEU A 1 555 ? 25.659 4.594 9.687 1.00 60.16 555 LEU A O 1
ATOM 4474 N N . ALA A 1 556 ? 26.593 4.437 7.648 1.00 62.59 556 ALA A N 1
ATOM 4475 C CA . ALA A 1 556 ? 25.549 5.154 6.925 1.00 62.59 556 ALA A CA 1
ATOM 4476 C C . ALA A 1 556 ? 25.264 4.502 5.565 1.00 62.59 556 ALA A C 1
ATOM 4478 O O . ALA A 1 556 ? 26.168 3.990 4.898 1.00 62.59 556 ALA A O 1
ATOM 4479 N N . GLY A 1 557 ? 23.994 4.540 5.155 1.00 62.22 557 GLY A N 1
ATOM 4480 C CA . GLY A 1 557 ? 23.556 4.129 3.823 1.00 62.22 557 GLY A CA 1
ATOM 4481 C C . GLY A 1 557 ? 24.064 5.070 2.729 1.00 62.22 557 GLY A C 1
ATOM 4482 O O . GLY A 1 557 ? 24.128 6.279 2.936 1.00 62.22 557 GLY A O 1
ATOM 4483 N N . GLN A 1 558 ? 24.404 4.533 1.556 1.00 70.25 558 GLN A N 1
ATOM 4484 C CA . GLN A 1 558 ? 24.953 5.330 0.453 1.00 70.25 558 GLN A CA 1
ATOM 4485 C C . GLN A 1 558 ? 23.859 5.957 -0.418 1.00 70.25 558 GLN A C 1
ATOM 4487 O O . GLN A 1 558 ? 24.025 7.062 -0.930 1.00 70.25 558 GLN A O 1
ATOM 4492 N N . ALA A 1 559 ? 22.737 5.262 -0.594 1.00 87.44 559 ALA A N 1
ATOM 4493 C CA . ALA A 1 559 ? 21.601 5.765 -1.350 1.00 87.44 559 ALA A CA 1
ATOM 4494 C C . ALA A 1 559 ? 20.286 5.228 -0.783 1.00 87.44 559 ALA A C 1
ATOM 4496 O O . ALA A 1 559 ? 20.234 4.109 -0.281 1.00 87.44 559 ALA A O 1
ATOM 4497 N N . VAL A 1 560 ? 19.216 6.012 -0.909 1.00 90.06 560 VAL A N 1
ATOM 4498 C CA . VAL A 1 560 ? 17.854 5.609 -0.539 1.00 90.06 560 VAL A CA 1
ATOM 4499 C C . VAL A 1 560 ? 16.960 5.683 -1.773 1.00 90.06 560 VAL A C 1
ATOM 4501 O O . VAL A 1 560 ? 17.030 6.643 -2.554 1.00 90.06 560 VAL A O 1
ATOM 4504 N N . VAL A 1 561 ? 16.141 4.649 -1.960 1.00 88.44 561 VAL A N 1
ATOM 4505 C CA . VAL A 1 561 ? 15.090 4.581 -2.976 1.00 88.44 561 VAL A CA 1
ATOM 4506 C C . VAL A 1 561 ? 13.742 4.427 -2.273 1.00 88.44 561 VAL A C 1
ATOM 4508 O O . VAL A 1 561 ? 13.446 3.392 -1.678 1.00 88.44 561 VAL A O 1
ATOM 4511 N N . GLU A 1 562 ? 12.924 5.474 -2.345 1.00 89.19 562 GLU A N 1
ATOM 4512 C CA . GLU A 1 562 ? 11.590 5.541 -1.735 1.00 89.19 562 GLU A CA 1
ATOM 4513 C C . GLU A 1 562 ? 10.557 4.816 -2.611 1.00 89.19 562 GLU A C 1
ATOM 4515 O O . GLU A 1 562 ? 9.805 5.431 -3.369 1.00 89.19 562 GLU A O 1
ATOM 4520 N N . ASN A 1 563 ? 10.559 3.481 -2.567 1.00 87.56 563 ASN A N 1
ATOM 4521 C CA . ASN A 1 563 ? 9.570 2.659 -3.260 1.00 87.56 563 ASN A CA 1
ATOM 4522 C C . ASN A 1 563 ? 9.370 1.311 -2.547 1.00 87.56 563 ASN A C 1
ATOM 4524 O O . ASN A 1 563 ? 10.241 0.437 -2.578 1.00 87.56 563 ASN A O 1
ATOM 4528 N N . LYS A 1 564 ? 8.181 1.133 -1.953 1.00 89.31 564 LYS A N 1
ATOM 4529 C CA . LYS A 1 564 ? 7.836 -0.056 -1.159 1.00 89.31 564 LYS A CA 1
ATOM 4530 C C . LYS A 1 564 ? 7.893 -1.337 -1.984 1.00 89.31 564 LYS A C 1
ATOM 4532 O O . LYS A 1 564 ? 8.450 -2.332 -1.530 1.00 89.31 564 LYS A O 1
ATOM 4537 N N . LEU A 1 565 ? 7.376 -1.297 -3.213 1.00 89.62 565 LEU A N 1
ATOM 4538 C CA . LEU A 1 565 ? 7.357 -2.459 -4.097 1.00 89.62 565 LEU A CA 1
ATOM 4539 C C . LEU A 1 565 ? 8.769 -2.903 -4.484 1.00 89.62 565 LEU A C 1
ATOM 4541 O O . LEU A 1 565 ? 9.014 -4.103 -4.547 1.00 89.62 565 LEU A O 1
ATOM 4545 N N . LEU A 1 566 ? 9.702 -1.975 -4.713 1.00 92.31 566 LEU A N 1
ATOM 4546 C CA . LEU A 1 566 ? 11.115 -2.269 -4.967 1.00 92.31 566 LEU A CA 1
ATOM 4547 C C . LEU A 1 566 ? 11.793 -2.857 -3.736 1.00 92.31 566 LEU A C 1
ATOM 4549 O O . LEU A 1 566 ? 12.473 -3.873 -3.872 1.00 92.31 566 LEU A O 1
ATOM 4553 N N . ALA A 1 567 ? 11.583 -2.266 -2.559 1.00 93.06 567 ALA A N 1
ATOM 4554 C CA . ALA A 1 567 ? 12.122 -2.793 -1.310 1.00 93.06 567 ALA A CA 1
ATOM 4555 C C . ALA A 1 567 ? 11.694 -4.256 -1.107 1.00 93.06 567 ALA A C 1
ATOM 4557 O O . ALA A 1 567 ? 12.536 -5.148 -0.994 1.00 93.06 567 ALA A O 1
ATOM 4558 N N . GLU A 1 568 ? 10.389 -4.520 -1.169 1.00 93.75 568 GLU A N 1
ATOM 4559 C CA . GLU A 1 568 ? 9.822 -5.864 -1.035 1.00 93.75 568 GLU A CA 1
ATOM 4560 C C . GLU A 1 568 ? 10.291 -6.808 -2.150 1.00 93.75 568 GLU A C 1
ATOM 4562 O O . GLU A 1 568 ? 10.643 -7.955 -1.872 1.00 93.75 568 GLU A O 1
ATOM 4567 N N . ALA A 1 569 ? 10.359 -6.341 -3.401 1.00 91.81 569 ALA A N 1
ATOM 4568 C CA . ALA A 1 569 ? 10.763 -7.166 -4.537 1.00 91.81 569 ALA A CA 1
ATOM 4569 C C . ALA A 1 569 ? 12.228 -7.617 -4.464 1.00 91.81 569 ALA A C 1
ATOM 4571 O O . ALA A 1 569 ? 12.532 -8.729 -4.898 1.00 91.81 569 ALA A O 1
ATOM 4572 N N . VAL A 1 570 ? 13.133 -6.816 -3.887 1.00 93.94 570 VAL A N 1
ATOM 4573 C CA . VAL A 1 570 ? 14.530 -7.230 -3.666 1.00 93.94 570 VAL A CA 1
ATOM 4574 C C . VAL A 1 570 ? 14.586 -8.443 -2.736 1.00 93.94 570 VAL A C 1
ATOM 4576 O O . VAL A 1 570 ? 15.231 -9.436 -3.076 1.00 93.94 570 VAL A O 1
ATOM 4579 N N . LEU A 1 571 ? 13.862 -8.419 -1.614 1.00 95.56 571 LEU A N 1
ATOM 4580 C CA . LEU A 1 571 ? 13.803 -9.556 -0.690 1.00 95.56 571 LEU A CA 1
ATOM 4581 C C . LEU A 1 571 ? 13.035 -10.745 -1.291 1.00 95.56 571 LEU A C 1
ATOM 4583 O O . LEU A 1 571 ? 13.516 -11.879 -1.236 1.00 95.56 571 LEU A O 1
ATOM 4587 N N . GLU A 1 572 ? 11.891 -10.497 -1.935 1.00 92.81 572 GLU A N 1
ATOM 4588 C CA . GLU A 1 572 ? 11.100 -11.515 -2.643 1.00 92.81 572 GLU A CA 1
ATOM 4589 C C . GLU A 1 572 ? 11.934 -12.216 -3.728 1.00 92.81 572 GLU A C 1
ATOM 4591 O O . GLU A 1 572 ? 11.815 -13.425 -3.915 1.00 92.81 572 GLU A O 1
ATOM 4596 N N . SER A 1 573 ? 12.848 -11.508 -4.399 1.00 92.06 573 SER A N 1
ATOM 4597 C CA . SER A 1 573 ? 13.740 -12.113 -5.396 1.00 92.06 573 SER A CA 1
ATOM 4598 C C . SER A 1 573 ? 14.696 -13.156 -4.804 1.00 92.06 573 SER A C 1
ATOM 4600 O O . SER A 1 573 ? 15.207 -13.997 -5.544 1.00 92.06 573 SER A O 1
ATOM 4602 N N . ILE A 1 574 ? 14.928 -13.135 -3.487 1.00 94.06 574 ILE A N 1
ATOM 4603 C CA . ILE A 1 574 ? 15.821 -14.057 -2.774 1.00 94.06 574 ILE A CA 1
ATOM 4604 C C . ILE A 1 574 ? 15.028 -15.216 -2.173 1.00 94.06 574 ILE A C 1
ATOM 4606 O O . ILE A 1 574 ? 15.378 -16.372 -2.419 1.00 94.06 574 ILE A O 1
ATOM 4610 N N . ILE A 1 575 ? 13.982 -14.908 -1.397 1.00 95.38 575 ILE A N 1
ATOM 4611 C CA . ILE A 1 575 ? 13.251 -15.887 -0.569 1.00 95.38 575 ILE A CA 1
ATOM 4612 C C . ILE A 1 575 ? 11.817 -16.152 -1.024 1.00 95.38 575 ILE A C 1
ATOM 4614 O O . ILE A 1 575 ? 11.165 -17.013 -0.441 1.00 95.38 575 ILE A O 1
ATOM 4618 N N . GLY A 1 576 ? 11.311 -15.437 -2.029 1.00 90.50 576 GLY A N 1
ATOM 4619 C CA . GLY A 1 576 ? 9.965 -15.616 -2.574 1.00 90.50 576 GLY A CA 1
ATOM 4620 C C . GLY A 1 576 ? 9.765 -16.966 -3.264 1.00 90.50 576 GLY A C 1
ATOM 4621 O O . GLY A 1 576 ? 10.659 -17.813 -3.292 1.00 90.50 576 GLY A O 1
ATOM 4622 N N . SER A 1 577 ? 8.585 -17.182 -3.846 1.00 86.94 577 SER A N 1
ATOM 4623 C CA . SER A 1 577 ? 8.265 -18.443 -4.545 1.00 86.94 577 SER A CA 1
ATOM 4624 C C . SER A 1 577 ? 9.207 -18.729 -5.721 1.00 86.94 577 SER A C 1
ATOM 4626 O O . SER A 1 577 ? 9.590 -19.873 -5.940 1.00 86.94 577 SER A O 1
ATOM 4628 N N . ASN A 1 578 ? 9.627 -17.675 -6.423 1.00 84.25 578 ASN A N 1
ATOM 4629 C CA . ASN A 1 578 ? 10.617 -17.716 -7.503 1.00 84.25 578 ASN A CA 1
ATOM 4630 C C . ASN A 1 578 ? 12.005 -17.239 -7.028 1.00 84.25 578 ASN A C 1
ATOM 4632 O O . ASN A 1 578 ? 12.793 -16.718 -7.822 1.00 84.25 578 ASN A O 1
ATOM 4636 N N . GLY A 1 579 ? 12.274 -17.342 -5.724 1.00 88.19 579 GLY A N 1
ATOM 4637 C CA . GLY A 1 579 ? 13.489 -16.846 -5.093 1.00 88.19 579 GLY A CA 1
ATOM 4638 C C . GLY A 1 579 ? 14.753 -17.547 -5.596 1.00 88.19 579 GLY A C 1
ATOM 4639 O O . GLY A 1 579 ? 14.763 -18.751 -5.852 1.00 88.19 579 GLY A O 1
ATOM 4640 N N . VAL A 1 580 ? 15.848 -16.798 -5.723 1.00 91.00 580 VAL A N 1
ATOM 4641 C CA . VAL A 1 580 ? 17.119 -17.313 -6.264 1.00 91.00 580 VAL A CA 1
ATOM 4642 C C . VAL A 1 580 ? 17.956 -18.109 -5.258 1.00 91.00 580 VAL A C 1
ATOM 4644 O O . VAL A 1 580 ? 18.989 -18.654 -5.647 1.00 91.00 580 VAL A O 1
ATOM 4647 N N . SER A 1 581 ? 17.564 -18.156 -3.979 1.00 94.81 581 SER A N 1
ATOM 4648 C CA . SER A 1 581 ? 18.305 -18.867 -2.928 1.00 94.81 581 SER A CA 1
ATOM 4649 C C . SER A 1 581 ? 17.399 -19.783 -2.091 1.00 94.81 581 SER A C 1
ATOM 4651 O O . SER A 1 581 ? 16.980 -19.416 -0.986 1.00 94.81 581 SER A O 1
ATOM 4653 N N . PRO A 1 582 ? 17.126 -21.013 -2.571 1.00 94.75 582 PRO A N 1
ATOM 4654 C CA . PRO A 1 582 ? 16.395 -22.018 -1.799 1.00 94.75 582 PRO A CA 1
ATOM 4655 C C . PRO A 1 582 ? 17.051 -22.328 -0.445 1.00 94.75 582 PRO A C 1
ATOM 4657 O O . PRO A 1 582 ? 16.351 -22.521 0.544 1.00 94.75 582 PRO A O 1
ATOM 4660 N N . ALA A 1 583 ? 18.388 -22.299 -0.376 1.00 95.62 583 ALA A N 1
ATOM 4661 C CA . ALA A 1 583 ? 19.136 -22.508 0.865 1.00 95.62 583 ALA A CA 1
ATOM 4662 C C . ALA A 1 583 ? 18.851 -21.409 1.904 1.00 95.62 583 ALA A C 1
ATOM 4664 O O . ALA A 1 583 ? 18.593 -21.710 3.068 1.00 95.62 583 ALA A O 1
ATOM 4665 N N . THR A 1 584 ? 18.831 -20.136 1.484 1.00 97.50 584 THR A N 1
ATOM 4666 C CA . THR A 1 584 ? 18.473 -19.023 2.381 1.00 97.50 584 THR A CA 1
ATOM 4667 C C . THR A 1 584 ? 17.019 -19.144 2.836 1.00 97.50 584 THR A C 1
ATOM 4669 O O . THR A 1 584 ? 16.735 -18.947 4.016 1.00 97.50 584 THR A O 1
ATOM 4672 N N . ARG A 1 585 ? 16.108 -19.519 1.926 1.00 96.19 585 ARG A N 1
ATOM 4673 C CA . ARG A 1 585 ? 14.689 -19.755 2.230 1.00 96.19 585 ARG A CA 1
ATOM 4674 C C . ARG A 1 585 ? 14.527 -20.840 3.305 1.00 96.19 585 ARG A C 1
ATOM 4676 O O . ARG A 1 585 ? 13.889 -20.595 4.324 1.00 96.19 585 ARG A O 1
ATOM 4683 N N . GLN A 1 586 ? 15.160 -21.998 3.132 1.00 97.06 586 GLN A N 1
ATOM 4684 C CA . GLN A 1 586 ? 15.117 -23.096 4.103 1.00 97.06 586 GLN A CA 1
ATOM 4685 C C . GLN A 1 586 ? 15.711 -22.699 5.465 1.00 97.06 586 GLN A C 1
ATOM 4687 O O . GLN A 1 586 ? 15.082 -22.938 6.495 1.00 97.06 586 GLN A O 1
ATOM 4692 N N . SER A 1 587 ? 16.881 -22.047 5.476 1.00 98.19 587 SER A N 1
ATOM 4693 C CA . SER A 1 587 ? 17.534 -21.580 6.710 1.00 98.19 587 SER A CA 1
ATOM 4694 C C . SER A 1 587 ? 16.643 -20.619 7.504 1.00 98.19 58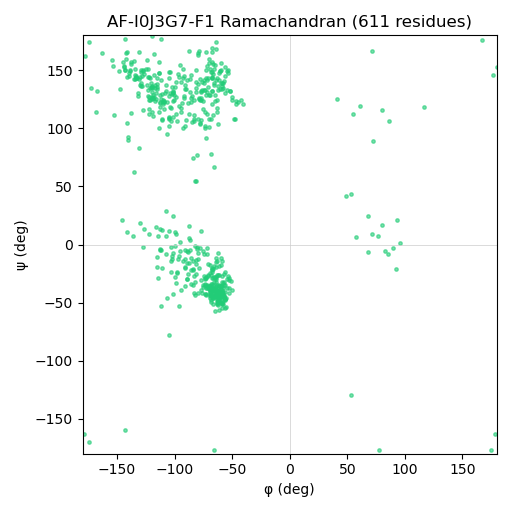7 SER A C 1
ATOM 4696 O O . SER A 1 587 ? 16.519 -20.745 8.724 1.00 98.19 587 SER A O 1
ATOM 4698 N N . LEU A 1 588 ? 15.978 -19.692 6.806 1.00 97.69 588 LEU A N 1
ATOM 4699 C CA . LEU A 1 588 ? 15.062 -18.725 7.408 1.00 97.69 588 LEU A CA 1
ATOM 4700 C C . LEU A 1 588 ? 13.829 -19.413 8.015 1.00 97.69 588 LEU A C 1
ATOM 4702 O O . LEU A 1 588 ? 13.458 -19.117 9.149 1.00 97.69 588 LEU A O 1
ATOM 4706 N N . ALA A 1 589 ? 13.224 -20.365 7.296 1.00 97.62 589 ALA A N 1
ATOM 4707 C CA . ALA A 1 589 ? 12.091 -21.146 7.797 1.00 97.62 589 ALA A CA 1
ATOM 4708 C C . ALA A 1 589 ? 12.450 -21.966 9.043 1.00 97.62 589 ALA A C 1
ATOM 4710 O O . ALA A 1 589 ? 11.683 -21.986 10.004 1.00 97.62 589 ALA A O 1
ATOM 4711 N N . GLU A 1 590 ? 13.614 -22.617 9.051 1.00 97.50 590 GLU A N 1
ATOM 4712 C CA . GLU A 1 590 ? 14.059 -23.441 10.175 1.00 97.50 590 GLU A CA 1
ATOM 4713 C C . GLU A 1 590 ? 14.241 -22.619 11.451 1.00 97.50 590 GLU A C 1
ATOM 4715 O O . GLU A 1 590 ? 13.699 -22.957 12.507 1.00 97.50 590 GLU A O 1
ATOM 4720 N N . ARG A 1 591 ? 14.973 -21.509 11.353 1.00 97.12 591 ARG A N 1
ATOM 4721 C CA . ARG A 1 591 ? 15.289 -20.670 12.513 1.00 97.12 591 ARG A CA 1
ATOM 4722 C C . ARG A 1 591 ? 14.050 -19.957 13.035 1.00 97.12 591 ARG A C 1
ATOM 4724 O O . ARG A 1 591 ? 13.841 -19.932 14.246 1.00 97.12 591 ARG A O 1
ATOM 4731 N N . LEU A 1 592 ? 13.186 -19.446 12.155 1.00 96.94 592 LEU A N 1
ATOM 4732 C CA . LEU A 1 592 ? 11.929 -18.822 12.579 1.00 96.94 592 LEU A CA 1
ATOM 4733 C C . LEU A 1 592 ? 10.960 -19.840 13.196 1.00 96.94 592 LEU A C 1
ATOM 4735 O O . LEU A 1 592 ? 10.354 -19.526 14.217 1.00 96.94 592 LEU A O 1
ATOM 4739 N N . ALA A 1 593 ? 10.864 -21.068 12.669 1.00 96.12 593 ALA A N 1
ATOM 4740 C CA . ALA A 1 593 ? 10.083 -22.133 13.308 1.00 96.12 593 ALA A CA 1
ATOM 4741 C C . ALA A 1 593 ? 10.571 -22.402 14.738 1.00 96.12 593 ALA A C 1
ATOM 4743 O O . ALA A 1 593 ? 9.767 -22.497 15.664 1.00 96.12 593 ALA A O 1
ATOM 4744 N N . GLN A 1 594 ? 11.888 -22.496 14.944 1.00 94.31 594 GLN A N 1
ATOM 4745 C CA . GLN A 1 594 ? 12.460 -22.701 16.276 1.00 94.31 594 GLN A CA 1
ATOM 4746 C C . GLN A 1 594 ? 12.160 -21.523 17.208 1.00 94.31 594 GLN A C 1
ATOM 4748 O O . GLN A 1 594 ? 11.717 -21.740 18.332 1.00 94.31 594 GLN A O 1
ATOM 4753 N N . LEU A 1 595 ? 12.357 -20.284 16.754 1.00 94.12 595 LEU A N 1
ATOM 4754 C CA . LEU A 1 595 ? 12.145 -19.086 17.573 1.00 94.12 595 LEU A CA 1
ATOM 4755 C C . LEU A 1 595 ? 10.680 -18.896 17.975 1.00 94.12 595 LEU A C 1
ATOM 4757 O O . LEU A 1 595 ? 10.403 -18.667 19.148 1.00 94.12 595 LEU A O 1
ATOM 4761 N N . MET A 1 596 ? 9.738 -19.074 17.046 1.00 93.81 596 MET A N 1
ATOM 4762 C CA . MET A 1 596 ? 8.305 -18.971 17.354 1.00 93.81 596 MET A CA 1
ATOM 4763 C C . MET A 1 596 ? 7.835 -20.069 18.326 1.00 93.81 596 MET A C 1
ATOM 4765 O O . MET A 1 596 ? 6.889 -19.868 19.089 1.00 93.81 596 MET A O 1
ATOM 4769 N N . ASN A 1 597 ? 8.501 -21.231 18.324 1.00 84.38 597 ASN A N 1
ATOM 4770 C CA . ASN A 1 597 ? 8.169 -22.358 19.197 1.00 84.38 597 ASN A CA 1
ATOM 4771 C C . ASN A 1 597 ? 8.920 -22.347 20.544 1.00 84.38 597 ASN A C 1
ATOM 4773 O O . ASN A 1 597 ? 8.437 -22.962 21.495 1.00 84.38 597 ASN A O 1
ATOM 4777 N N . LYS A 1 598 ? 10.052 -21.638 20.672 1.00 73.31 598 LYS A N 1
ATOM 4778 C CA . LYS A 1 598 ? 10.808 -21.511 21.936 1.00 73.31 598 LYS A CA 1
ATOM 4779 C C . LYS A 1 598 ? 10.030 -20.786 23.038 1.00 73.31 598 LYS A C 1
ATOM 4781 O O . LYS A 1 598 ? 10.148 -21.184 24.194 1.00 73.31 598 LYS A O 1
ATOM 4786 N N . ASN A 1 599 ? 9.129 -19.862 22.688 1.00 56.59 599 ASN A N 1
ATOM 4787 C CA . ASN A 1 599 ? 8.227 -19.218 23.658 1.00 56.59 599 ASN A CA 1
ATOM 4788 C C . ASN A 1 599 ? 7.327 -20.218 24.413 1.00 56.59 599 ASN A C 1
ATOM 4790 O O . ASN A 1 599 ? 6.756 -19.868 25.432 1.00 56.59 599 ASN A O 1
ATOM 4794 N N . LYS A 1 600 ? 7.213 -21.475 23.957 1.00 42.16 600 LYS A N 1
ATOM 4795 C CA . LYS A 1 600 ? 6.442 -22.519 24.646 1.00 42.16 600 LYS A CA 1
ATOM 4796 C C . LYS A 1 600 ? 7.116 -23.035 25.927 1.00 42.16 600 LYS A C 1
ATOM 4798 O O . LYS A 1 600 ? 6.413 -23.505 26.812 1.00 42.16 600 LYS A O 1
ATOM 4803 N N . VAL A 1 601 ? 8.448 -22.984 26.024 1.00 40.81 601 VAL A N 1
ATOM 4804 C CA . VAL A 1 601 ? 9.192 -23.567 27.160 1.00 40.81 601 VAL A CA 1
ATOM 4805 C C . VAL A 1 601 ? 9.397 -22.544 28.279 1.00 40.81 601 VAL A C 1
ATOM 4807 O O . VAL A 1 601 ? 9.290 -22.900 29.447 1.00 40.81 601 VAL A O 1
ATOM 4810 N N . GLU A 1 602 ? 9.612 -21.271 27.941 1.00 43.31 602 GLU A N 1
ATOM 4811 C CA . GLU A 1 602 ? 9.753 -20.195 28.937 1.00 43.31 602 GLU A CA 1
ATOM 4812 C C . GLU A 1 602 ? 8.404 -19.780 29.552 1.00 43.31 602 GLU A C 1
ATOM 4814 O O . GLU A 1 602 ? 8.341 -19.532 30.753 1.00 43.31 602 GLU A O 1
ATOM 4819 N N . GLU A 1 603 ? 7.301 -19.804 28.786 1.00 40.59 603 GLU A N 1
ATOM 4820 C CA . GLU A 1 603 ? 5.951 -19.572 29.335 1.00 40.59 603 GLU A CA 1
ATOM 4821 C C . GLU A 1 603 ? 5.517 -20.707 30.285 1.00 40.59 603 GLU A C 1
ATOM 4823 O O . GLU A 1 603 ? 4.973 -20.436 31.351 1.00 40.59 603 GLU A O 1
ATOM 4828 N N . GLN A 1 604 ? 5.823 -21.974 29.965 1.00 37.06 604 GLN A N 1
ATOM 4829 C CA . GLN A 1 604 ? 5.495 -23.114 30.840 1.00 37.06 604 GLN A CA 1
ATOM 4830 C C . GLN A 1 604 ? 6.394 -23.215 32.082 1.00 37.06 604 GLN A C 1
ATOM 4832 O O . GLN A 1 604 ? 5.945 -23.711 33.113 1.00 37.06 604 GLN A O 1
ATOM 4837 N N . ALA A 1 605 ? 7.645 -22.749 32.013 1.00 38.47 605 ALA A N 1
ATOM 4838 C CA . ALA A 1 605 ? 8.537 -22.704 33.172 1.00 38.47 605 ALA A CA 1
ATOM 4839 C C . ALA A 1 605 ? 8.149 -21.591 34.163 1.00 38.47 605 ALA A C 1
ATOM 4841 O O . ALA A 1 605 ? 8.243 -21.800 35.371 1.00 38.47 605 ALA A O 1
ATOM 4842 N N . ASN A 1 606 ? 7.660 -20.447 33.670 1.00 38.50 606 ASN A N 1
ATOM 4843 C CA . ASN A 1 606 ? 7.222 -19.341 34.526 1.00 38.50 606 ASN A CA 1
ATOM 4844 C C . ASN A 1 606 ? 5.887 -19.626 35.237 1.00 38.50 606 ASN A C 1
ATOM 4846 O O . ASN A 1 606 ? 5.746 -19.256 36.404 1.00 38.50 606 ASN A O 1
ATOM 4850 N N . ASP A 1 607 ? 4.957 -20.350 34.601 1.00 38.34 607 ASP A N 1
ATOM 4851 C CA . ASP A 1 607 ? 3.699 -20.780 35.241 1.00 38.34 607 ASP A CA 1
ATOM 4852 C C . ASP A 1 607 ? 3.916 -21.835 36.344 1.00 38.34 607 ASP A C 1
ATOM 4854 O O . ASP A 1 607 ? 3.139 -21.908 37.293 1.00 38.34 607 ASP A O 1
ATOM 4858 N N . LEU A 1 608 ? 4.996 -22.624 36.275 1.00 42.31 608 LEU A N 1
ATOM 4859 C CA . LEU A 1 608 ? 5.357 -23.594 37.320 1.00 42.31 608 LEU A CA 1
ATOM 4860 C C . LEU A 1 608 ? 6.158 -22.975 38.480 1.00 42.31 608 LEU A C 1
ATOM 4862 O O . LEU A 1 608 ? 6.267 -23.599 39.531 1.00 42.31 608 LEU A O 1
ATOM 4866 N N . SER A 1 609 ? 6.699 -21.760 38.324 1.00 42.16 609 SER A N 1
ATOM 4867 C CA . SER A 1 609 ? 7.484 -21.076 39.370 1.00 42.16 609 SER A CA 1
ATOM 4868 C C . SER A 1 609 ? 6.694 -20.093 40.242 1.00 42.16 609 SER A C 1
ATOM 4870 O O . SER A 1 609 ? 7.242 -19.568 41.206 1.00 42.16 609 SER A O 1
ATOM 4872 N N . LEU A 1 610 ? 5.418 -19.838 39.932 1.00 43.84 610 LEU A N 1
ATOM 4873 C CA . LEU A 1 610 ? 4.548 -18.927 40.697 1.00 43.84 610 LEU A CA 1
ATOM 4874 C C . LEU A 1 610 ? 3.615 -19.655 41.687 1.00 43.84 610 LEU A C 1
ATOM 4876 O O . LEU A 1 610 ? 2.731 -19.031 42.267 1.00 43.84 610 LEU A O 1
ATOM 4880 N N . GLY A 1 611 ? 3.808 -20.965 41.878 1.00 39.31 611 GLY A N 1
ATOM 4881 C CA . GLY A 1 611 ? 2.969 -21.814 42.731 1.00 39.31 611 GLY A CA 1
ATOM 4882 C C . GLY A 1 611 ? 3.522 -22.155 44.117 1.00 39.31 611 GLY A C 1
ATOM 4883 O O . GLY A 1 611 ? 2.769 -22.714 44.901 1.00 39.31 611 GLY A O 1
ATOM 4884 N N . ASP A 1 612 ? 4.773 -21.814 44.437 1.00 39.97 612 ASP A N 1
ATOM 4885 C CA . ASP A 1 612 ? 5.375 -22.087 45.750 1.00 39.97 612 ASP A CA 1
ATOM 4886 C C . ASP A 1 612 ? 6.248 -20.901 46.197 1.00 39.97 612 ASP A C 1
ATOM 4888 O O . ASP A 1 612 ? 7.433 -20.826 45.865 1.00 39.97 612 ASP A O 1
ATOM 4892 N N . ASN A 1 613 ? 5.638 -19.949 46.912 1.00 35.16 613 ASN A N 1
ATOM 4893 C CA . ASN A 1 613 ? 6.241 -19.168 48.005 1.00 35.16 613 ASN A CA 1
ATOM 4894 C C . ASN A 1 613 ? 5.194 -18.313 48.721 1.00 35.16 613 ASN A C 1
ATOM 4896 O O . ASN A 1 613 ? 4.536 -17.490 48.043 1.00 35.16 613 ASN A O 1
#

Secondary structure (DSSP, 8-state):
-HHHHHHHHHHHHHHH--HHHIIIIIIHIIIII-PPPPTTEEE-TTGGGS-HHHHS-TTS-EEEEEPPPPTTTTSS-EETTEEEEE-SSPEEEE-TTT--EEEEEEEEEEEESS---S-S-EEEEEEEEE-GGG-TT---EEEEEEEE-HHHHHHHHHHHH--SSS---------SB----SSHHHHHHHHHHHHHHGGG-SS--TT--SGGGTS-HHHH--TT-HHHHHH-EEEEESSPPPTT-PBTTEEEEE-SSPEEEE-TTS-EEEEEEEEEEEESS-PPEEETTEEEEEEEEEEEEEESS--S-EEEEEEEEEEE---PPP-------------------SSSSSSHHHHHHHHHHHHHHHHHHHHHTTS-------PPPP----EEETTEEEPSEEE-TTT--EEEEEEEEEEEEEETTEEEEEEEEEEEEETTHHHHHHHHHTT--HHHHHH-HHHHHHHHHSSS-EEEEEEESS-EEHHHHHHHHHHHHHHHHHHHT---HHHHHHHHHHHHHHHT-EE-TT-EEEEEE-TTS-EEEEEESSSPPPSS-SEEE--HHHHHHHHHHHHSTT-S-HHHHHHHHHHHHHHHHHHHHHHHHHHHHSS--

Nearest PDB structures (foldseek):
  4doi-assembly2_B  TM=9.930E-01  e=7.149E-33  Arabidopsis thaliana
  8v8p-assembly5_E  TM=9.815E-01  e=5.481E-27  Sorghum bicolor
  1eyp-assembly1_A  TM=9.600E-01  e=2.399E-25  Medicago sativa
  6cjn-assembly2_B  TM=9.584E-01  e=1.279E-24  Medicago sativa
  5wks-assembly1_A  TM=9.454E-01  e=9.782E-22  unidentified

Foldseek 3Di:
DVVVVVVVVVQVCVVPPDLQCCLPVAVCCCQPVVDDHDPQEAEDQLVQADDCVVVDDQVGKHKYKYFDDDPPPAFPRYYPFWGKHWDDDKAFDADPVPRHGFWIKTKIWTDTPDDDADFAWTKMKIKIGGDCVSDVPGTIIMIIIHGGTPQVVVVVVVVRPDDDPPDPDPLPRQDFFADDDPDPLVSLVVVLVNQVSNPVPPDDRPQADPCPQAEDLVSNDDPPDPRCAVTFGKGKFLDDDDPPRHHDFWGKDWPDPWDFRADPVRHTFWTKTKIKIDGPDDDFDDDPNAGKDKIKMWIWIDTPPDGSIIIIGIHIDIDHDPDDDDDDDDDDDDDDDDDDDDDDDPPPPPPVVVVVVVVVVVVVVVVVVVVVVVPPPDDPPQVPAPDDDWDDEPPDIGDQWDQDLAPRAIWGFLFKFFFFDQDVNDTDTFKIKTKTWRRVLLVQLLVPCAPDALVRQLPDQVSVVCVLLPLTKMKMKIFGQAKDQLLRVLVVLLVQLVVVCVVVVNDHVLSVVLSVVSNVVRVRDIAHGQKIWMWMAHSQQKIFIDIGNHPDDDNHTPDIRRGNSSSSSSSCCQQHPVHSTSNRVSRSSNSSNCSSHVVVVVVVVVVVVVPDD

Sequence (613 aa):
MEDDAAFDLIKAELLNAEDEVIILRYLKRMIVSGDSWPDHFIKDADVFNKNPNVVFDAESPSFVIVKPRTENCGGTDGCESGCWRIMGREKLIKSKKTGKILGFKKILKFCLQRKPREYKRSWVMEEYRLTNNLNWKQDHVICKIRFLFEAEISFLLAKHFYTTSESLPRNELLPAYGFLSSDKQLEDISYLVTIMTSEGLADWPSYVTNDVYCLHPLELVDLQDRMFHIYGTCIFANKTCGETDICNGGYWKILHRDRLIKSKSGKTIGFKKVFKFYETEKERYFCDEEDVKITWTIEEYRLSVKQNKFVCVIKENSSWVETSEEIVAAPEPSHQEESEHHDSLKGKKEISCIAEKAEMDVEASQRRFGKQLKNSYFSTSLLPLPSVTPLQIDSVAFAPAINSPTSHNPLFLGGAGVRGLDIHGKFVIFTVIGIYLEANAIPSLSVKWKGKNTKELTESVPFFRDVVTGEFEKFIKVTMKRPLMGKEYSEKVAKNCVAIWKSLGIYTECEAKALERFLEIFKDQTFPPGASILFTLSPRGSLTIAFSRDDIIPLAGQAVVENKLLAEAVLESIIGSNGVSPATRQSLAERLAQLMNKNKVEEQANDLSLGDN

Solvent-accessible surface area (backbone atoms only — not comparable to full-atom values): 35240 Å² total; per-residue (Å²): 109,75,64,56,56,53,47,52,49,52,53,54,46,63,72,69,47,50,74,57,49,51,43,57,68,45,56,44,35,36,74,70,71,64,48,81,77,62,89,80,48,43,80,42,82,57,61,58,47,46,57,58,87,79,77,48,61,68,91,49,78,45,41,36,42,28,56,66,74,66,95,81,70,54,80,78,35,29,35,96,64,26,32,41,32,69,54,76,77,72,30,81,35,48,36,90,89,74,64,46,78,55,25,36,39,41,40,29,37,51,42,56,75,70,78,74,78,88,56,62,64,39,43,34,35,41,39,40,38,71,42,70,93,76,48,93,81,72,60,65,27,43,32,44,35,39,56,34,44,66,58,56,48,52,51,52,51,49,64,53,73,59,86,67,90,68,72,71,73,93,67,73,78,75,65,60,50,43,72,81,54,96,49,61,67,60,34,59,48,49,59,50,48,56,54,60,70,48,62,83,46,95,59,80,65,94,72,56,44,65,54,77,50,39,46,39,70,77,55,60,51,57,95,85,40,66,62,40,76,73,33,13,39,39,45,43,23,53,60,77,84,60,99,79,48,63,20,71,67,30,37,68,39,78,74,58,79,73,40,79,37,59,45,99,85,66,50,76,53,23,37,39,37,41,33,34,58,46,66,76,59,90,79,81,41,75,56,96,91,39,74,41,49,76,42,45,36,37,43,36,39,35,57,65,63,96,63,68,53,35,44,33,34,40,38,80,45,82,46,83,65,82,80,81,80,86,84,85,89,85,83,88,81,90,84,89,87,84,84,89,86,88,89,86,90,83,82,79,75,69,70,66,62,54,57,60,52,52,55,54,50,49,53,52,48,50,57,45,49,68,54,49,76,73,71,63,92,72,69,80,82,67,64,72,68,69,93,55,72,61,48,76,50,88,95,45,79,42,63,28,58,49,61,41,42,80,80,60,47,65,22,32,50,41,24,45,23,56,28,56,48,75,54,95,90,38,81,43,69,40,35,38,37,39,36,27,32,30,48,66,46,48,67,64,47,33,78,79,52,45,85,46,50,40,66,62,42,51,73,32,58,67,54,43,46,49,66,52,72,38,88,42,43,36,37,36,42,41,30,24,66,38,69,46,47,23,44,64,52,39,52,55,53,48,53,52,38,51,54,52,27,56,76,71,72,68,68,44,70,69,55,50,52,48,46,51,53,52,40,58,73,22,54,89,40,73,36,49,57,49,12,25,44,36,39,39,31,44,55,89,24,33,26,31,37,32,75,28,81,39,90,63,80,57,84,57,60,75,45,75,42,89,35,42,69,59,32,38,33,59,52,34,47,36,49,32,91,84,25,59,17,66,48,25,31,43,34,29,24,40,45,48,31,49,58,42,46,50,60,60,56,59,55,56,51,54,67,66,63,75,76,77,132